Protein AF-A0A098Y1W1-F1 (afdb_monomer_lite)

pLDDT: mean 84.89, std 9.63, range [48.59, 97.56]

Organism: NCBI:txid1522368

Secondary structure (DSSP, 8-state):
--HHHHHHHHHHHHHHHHHHHHHHHHHHHHHHHHHHHHHHHHHHHHHHHHHHHSHHHHHHHHHHHHHHHHHHHHHHHHHHHHHHHHHHHHHHHHHHHHHHHHHHHHHHHHHHHHHHHHHHHHHT----S-S----EEEEEPPPEEEE-SSTTSPPEEEEPPPEEEEE-TT--HHHHHHHHHHHHHHHHHHHHHHHHHHHHHHHHHHHHHHHHHHHHHHHHHHHHHHHHHHHHHHHHHHHHHHHHHHHHHHHHHHT-HHHHHHH-S--GGGSHHHHHHSPPPSSTTTS----HHHHHHHHHHHHHHHHHHHHHHHHHHHHHHHHHHHHHHHHHHHHHHHHHHHHSSSPPPPPPTT----SS-BGGGTEEE-TT--HHHHHHHHHHHHHTT-SSPEEETTEEEPTTT--EEEETTSPPPSSBGGGTEEE-TTSSS-HHHHHHHHTTSEES---SSEEE-TTSEEEETTEEEE---SS--SSSHHHHHHHHHHHHHHHHHHHHHHHHHHH-

Radius of gyration: 102.92 Å; chains: 1; bounding box: 152×98×298 Å

Foldseek 3Di:
DCVVVVVVVVVVVVVVVVVVVVVVVVVVVVVVVVVVVVVVVVVVVVVVVCVCPDPVVVVVVVVVVVVVVVQVVQVVVLVVVVVVLVVQQVVQVVQVVVLVVVQVVQQVVLVVLCVLVVVCVVLVQDAPADNGFDKDKDKAAWDWDFDDNHPPDGTDTDTRDIHIDMDRDPDDPVVNVVRVVSSVVSVVVSVVVVVVVVVVVVVVVVVVVVVVVVVVVVVVVVVVVVVVVVVVVVVLVVQVVVLVVVLVVLVCQVPDPVNCVQLPDDPCCPALNVVSNPDQPPDVVVRDGDDPVSVVRVVVRVVVSNVVSVVVVVVVVVVLVVLLVVLVVVLVVLVVVLVVLVVDLFDDDDADPVAADDPAFQLLLFKAWDPPQDQLQQQLVQLLCRVVRSRRFHQDQQETATRPPRHHQFGLPDDFAPAFQCVTMATDPPGPDDRVSSVSRRRRAAECDPPDQWYTYSQNWIHRHPDTDGGGDPGQQRHDPVSRVVNSVVVSVVSVVVSVVSVVVSVD

Structure (mmCIF, N/CA/C/O backbone):
data_AF-A0A098Y1W1-F1
#
_entry.id   AF-A0A098Y1W1-F1
#
loop_
_atom_site.group_PDB
_atom_site.id
_atom_site.type_symbol
_atom_site.label_atom_id
_atom_site.label_alt_id
_atom_site.label_comp_id
_atom_site.label_asym_id
_atom_site.label_entity_id
_atom_site.label_seq_id
_atom_site.pdbx_PDB_ins_code
_atom_site.Cartn_x
_atom_site.Cartn_y
_atom_site.Cartn_z
_atom_site.occupancy
_atom_site.B_iso_or_equiv
_atom_site.auth_seq_id
_atom_site.auth_comp_id
_atom_site.auth_asym_id
_atom_site.auth_atom_id
_atom_site.pdbx_PDB_model_num
ATOM 1 N N . ALA A 1 1 ? -80.293 70.501 195.667 1.00 48.59 1 ALA A N 1
ATOM 2 C CA . ALA A 1 1 ? -80.110 70.574 194.201 1.00 48.59 1 ALA A CA 1
ATOM 3 C C . ALA A 1 1 ? -79.064 69.551 193.784 1.00 48.59 1 ALA A C 1
ATOM 5 O O . ALA A 1 1 ? -78.401 68.994 194.642 1.00 48.59 1 ALA A O 1
ATOM 6 N N . ALA A 1 2 ? -78.946 69.267 192.497 1.00 53.53 2 ALA A N 1
ATOM 7 C CA . ALA A 1 2 ? -77.891 68.425 191.934 1.00 53.53 2 ALA A CA 1
ATOM 8 C C . ALA A 1 2 ? -77.916 66.906 192.249 1.00 53.53 2 ALA A C 1
ATOM 10 O O . ALA A 1 2 ? -77.247 66.154 191.554 1.00 53.53 2 ALA A O 1
ATOM 11 N N . VAL A 1 3 ? -78.818 66.402 193.112 1.00 54.94 3 VAL A N 1
ATOM 12 C CA . VAL A 1 3 ? -79.247 64.971 193.123 1.00 54.94 3 VAL A CA 1
ATOM 13 C C . VAL A 1 3 ? -79.892 64.563 191.780 1.00 54.94 3 VAL A C 1
ATOM 15 O O . VAL A 1 3 ? -79.846 63.401 191.383 1.00 54.94 3 VAL A O 1
ATOM 18 N N . ARG A 1 4 ? -80.438 65.529 191.022 1.00 54.94 4 ARG A N 1
ATOM 19 C CA . ARG A 1 4 ? -80.844 65.326 189.617 1.00 54.94 4 ARG A CA 1
ATOM 20 C C . ARG A 1 4 ? -79.656 65.175 188.666 1.00 54.94 4 ARG A C 1
ATOM 22 O O . ARG A 1 4 ? -79.802 64.485 187.664 1.00 54.94 4 ARG A O 1
ATOM 29 N N . ASP A 1 5 ? -78.521 65.793 188.984 1.00 56.09 5 ASP A N 1
ATOM 30 C CA . ASP A 1 5 ? -77.334 65.810 188.125 1.00 56.09 5 ASP A CA 1
ATOM 31 C C . ASP A 1 5 ? -76.636 64.452 188.160 1.00 56.09 5 ASP A C 1
ATOM 33 O O . ASP A 1 5 ? -76.348 63.884 187.113 1.00 56.09 5 ASP A O 1
ATOM 37 N N . ARG A 1 6 ? -76.571 63.840 189.353 1.00 56.94 6 ARG A N 1
ATOM 38 C CA . ARG A 1 6 ? -76.111 62.457 189.547 1.00 56.94 6 ARG A CA 1
ATOM 39 C C . ARG A 1 6 ? -76.946 61.431 188.766 1.00 56.94 6 ARG A C 1
ATOM 41 O O . ARG A 1 6 ? -76.390 60.551 188.124 1.00 56.94 6 ARG A O 1
ATOM 48 N N . ARG A 1 7 ? -78.279 61.591 188.726 1.00 59.94 7 ARG A N 1
ATOM 49 C CA . ARG A 1 7 ? -79.169 60.718 187.929 1.00 59.94 7 ARG A CA 1
ATOM 50 C C . ARG A 1 7 ? -79.044 60.930 186.414 1.00 59.94 7 ARG A C 1
ATOM 52 O O . ARG A 1 7 ? -79.466 60.058 185.657 1.00 59.94 7 ARG A O 1
ATOM 59 N N . ARG A 1 8 ? -78.526 62.075 185.955 1.00 61.41 8 ARG A N 1
ATOM 60 C CA . ARG A 1 8 ? -78.306 62.351 184.525 1.00 61.41 8 ARG A CA 1
ATOM 61 C C . ARG A 1 8 ? -76.959 61.807 184.063 1.00 61.41 8 ARG A C 1
ATOM 63 O O . ARG A 1 8 ? -76.920 61.178 183.011 1.00 61.41 8 ARG A O 1
ATOM 70 N N . THR A 1 9 ? -75.907 61.974 184.865 1.00 60.72 9 THR A N 1
ATOM 71 C CA . THR A 1 9 ? -74.593 61.378 184.594 1.00 60.72 9 THR A CA 1
ATOM 72 C C . THR A 1 9 ? -74.636 59.861 184.676 1.00 60.72 9 THR A C 1
ATOM 74 O O . THR A 1 9 ? -74.142 59.222 183.761 1.00 60.72 9 THR A O 1
ATOM 77 N N . GLU A 1 10 ? -75.336 59.268 185.647 1.00 59.97 10 GLU A N 1
ATOM 78 C CA . GLU A 1 10 ? -75.522 57.807 185.692 1.00 59.97 10 GLU A CA 1
ATOM 79 C C . GLU A 1 10 ? -76.277 57.272 184.461 1.00 59.97 10 GLU A C 1
ATOM 81 O O . GLU A 1 10 ? -75.945 56.203 183.955 1.00 59.97 10 GLU A O 1
ATOM 86 N N . ARG A 1 11 ? -77.250 58.025 183.920 1.00 62.34 11 ARG A N 1
ATOM 87 C CA . ARG A 1 11 ? -77.950 57.653 182.675 1.00 62.34 11 ARG A CA 1
ATOM 88 C C . ARG A 1 11 ? -77.083 57.824 181.426 1.00 62.34 11 ARG A C 1
ATOM 90 O O . ARG A 1 11 ? -77.197 57.008 180.519 1.00 62.34 11 ARG A O 1
ATOM 97 N N . ALA A 1 12 ? -76.234 58.850 181.371 1.00 62.50 12 ALA A N 1
ATOM 98 C CA . ALA A 1 12 ? -75.309 59.064 180.258 1.00 62.50 12 ALA A CA 1
ATOM 99 C C . ALA A 1 12 ? -74.179 58.018 180.246 1.00 62.50 12 ALA A C 1
ATOM 101 O O . ALA A 1 12 ? -73.869 57.474 179.191 1.00 62.50 12 ALA A O 1
ATOM 102 N N . ASP A 1 13 ? -73.637 57.667 181.414 1.00 63.41 13 ASP A N 1
ATOM 103 C CA . ASP A 1 13 ? -72.628 56.612 181.566 1.00 63.41 13 ASP A CA 1
ATOM 104 C C . ASP A 1 13 ? -73.196 55.219 181.282 1.00 63.41 13 ASP A C 1
ATOM 106 O O . ASP A 1 13 ? -72.505 54.372 180.715 1.00 63.41 13 ASP A O 1
ATOM 110 N N . ALA A 1 14 ? -74.456 54.971 181.6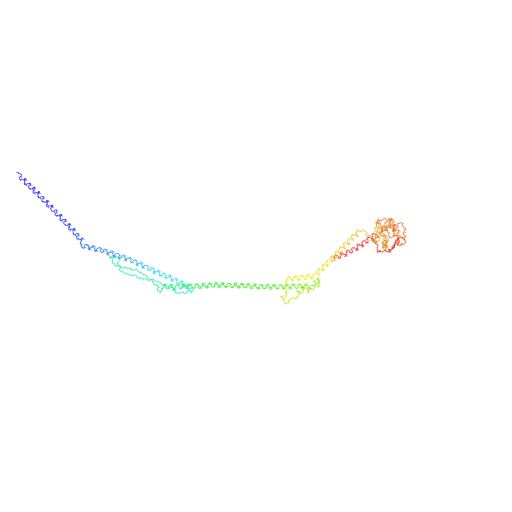56 1.00 61.59 14 ALA A N 1
ATOM 111 C CA . ALA A 1 14 ? -75.148 53.737 181.302 1.00 61.59 14 ALA A CA 1
ATOM 112 C C . ALA A 1 14 ? -75.391 53.650 179.786 1.00 61.59 14 ALA A C 1
ATOM 114 O O . ALA A 1 14 ? -75.123 52.609 179.193 1.00 61.59 14 ALA A O 1
ATOM 115 N N . ALA A 1 15 ? -75.810 54.749 179.144 1.00 66.06 15 ALA A N 1
ATOM 116 C CA . ALA A 1 15 ? -76.004 54.798 177.694 1.00 66.06 15 ALA A CA 1
ATOM 117 C C . ALA A 1 15 ? -74.682 54.644 176.916 1.00 66.06 15 ALA A C 1
ATOM 119 O O . ALA A 1 15 ? -74.642 53.929 175.920 1.00 66.06 15 ALA A O 1
ATOM 120 N N . ALA A 1 16 ? -73.585 55.249 177.387 1.00 62.50 16 ALA A N 1
ATOM 121 C CA . ALA A 1 16 ? -72.264 55.108 176.771 1.00 62.50 16 ALA A CA 1
ATOM 122 C C . ALA A 1 16 ? -71.706 53.679 176.902 1.00 62.50 16 ALA A C 1
ATOM 124 O O . ALA A 1 16 ? -71.132 53.152 175.951 1.00 62.50 16 ALA A O 1
ATOM 125 N N . ARG A 1 17 ? -71.919 53.018 178.048 1.00 63.69 17 ARG A N 1
ATOM 126 C CA . ARG A 1 17 ? -71.551 51.603 178.228 1.00 63.69 17 ARG A CA 1
ATOM 127 C C . ARG A 1 17 ? -72.395 50.674 177.365 1.00 63.69 17 ARG A C 1
ATOM 129 O O . ARG A 1 17 ? -71.858 49.709 176.835 1.00 63.69 17 ARG A O 1
ATOM 136 N N . GLN A 1 18 ? -73.679 50.981 177.195 1.00 70.38 18 GLN A N 1
ATOM 137 C CA . GLN A 1 18 ? -74.565 50.201 176.338 1.00 70.38 18 GLN A CA 1
ATOM 138 C C . GLN A 1 18 ? -74.186 50.339 174.855 1.00 70.38 18 GLN A C 1
ATOM 140 O O . GLN A 1 18 ? -74.039 49.328 174.182 1.00 70.38 18 GLN A O 1
ATOM 145 N N . ALA A 1 19 ? -73.891 51.551 174.376 1.00 63.97 19 ALA A N 1
ATOM 146 C CA . ALA A 1 19 ? -73.413 51.759 173.006 1.00 63.97 19 ALA A CA 1
ATOM 147 C C . ALA A 1 19 ? -72.043 51.097 172.742 1.00 63.97 19 ALA A C 1
ATOM 149 O O . ALA A 1 19 ? -71.812 50.560 171.661 1.00 63.97 19 ALA A O 1
ATOM 150 N N . ALA A 1 20 ? -71.134 51.094 173.726 1.00 64.81 20 ALA A N 1
ATOM 151 C CA . ALA A 1 20 ? -69.848 50.399 173.614 1.00 64.81 20 ALA A CA 1
ATOM 152 C C . ALA A 1 20 ? -70.000 48.866 173.614 1.00 64.81 20 ALA A C 1
ATOM 154 O O . ALA A 1 20 ? -69.261 48.181 172.907 1.00 64.81 20 ALA A O 1
ATOM 155 N N . ALA A 1 21 ? -70.965 48.332 174.368 1.00 65.75 21 ALA A N 1
ATOM 156 C CA . ALA A 1 21 ? -71.297 46.911 174.350 1.00 65.75 21 ALA A CA 1
ATOM 157 C C . ALA A 1 21 ? -71.913 46.498 173.003 1.00 65.75 21 ALA A C 1
ATOM 159 O O . ALA A 1 21 ? -71.443 45.537 172.401 1.00 65.75 21 ALA A O 1
ATOM 160 N N . GLU A 1 22 ? -72.871 47.273 172.483 1.00 68.62 22 GLU A N 1
ATOM 161 C CA . GLU A 1 22 ? -73.511 47.024 171.182 1.00 68.62 22 GLU A CA 1
ATOM 162 C C . GLU A 1 22 ? -72.501 47.107 170.018 1.00 68.62 22 GLU A C 1
ATOM 164 O O . GLU A 1 22 ? -72.513 46.265 169.119 1.00 68.62 22 GLU A O 1
ATOM 169 N N . ALA A 1 23 ? -71.561 48.061 170.046 1.00 64.19 23 ALA A N 1
ATOM 170 C CA . ALA A 1 23 ? -70.495 48.152 169.043 1.00 64.19 23 ALA A CA 1
ATOM 171 C C . ALA A 1 23 ? -69.476 46.997 169.141 1.00 64.19 23 ALA A C 1
ATOM 173 O O . ALA A 1 23 ? -68.991 46.512 168.116 1.00 64.19 23 ALA A O 1
ATOM 174 N N . GLY A 1 24 ? -69.160 46.540 170.358 1.00 67.94 24 GLY A N 1
ATOM 175 C CA . GLY A 1 24 ? -68.300 45.375 170.583 1.00 67.94 24 GLY A CA 1
ATOM 176 C C . GLY A 1 24 ? -68.938 44.071 170.100 1.00 67.94 24 GLY A C 1
ATOM 177 O O . GLY A 1 24 ? -68.263 43.242 169.491 1.00 67.94 24 GLY A O 1
ATOM 178 N N . GLU A 1 25 ? -70.246 43.923 170.302 1.00 66.81 25 GLU A N 1
ATOM 179 C CA . GLU A 1 25 ? -71.017 42.765 169.851 1.00 66.81 25 GLU A CA 1
ATOM 180 C C . GLU A 1 25 ? -71.123 42.735 168.316 1.00 66.81 25 GLU A C 1
ATOM 182 O O . GLU A 1 25 ? -70.819 41.712 167.704 1.00 66.81 25 GLU A O 1
ATOM 187 N N . ALA A 1 26 ? -71.395 43.883 167.677 1.00 69.31 26 ALA A N 1
ATOM 188 C CA . ALA A 1 26 ? -71.426 44.007 166.217 1.00 69.31 26 ALA A CA 1
ATOM 189 C C . ALA A 1 26 ? -70.077 43.650 165.555 1.00 69.31 26 ALA A C 1
ATOM 191 O O . ALA A 1 26 ? -70.042 42.918 164.557 1.00 69.31 26 ALA A O 1
ATOM 192 N N . ALA A 1 27 ? -68.958 44.116 166.123 1.00 68.00 27 ALA A N 1
ATOM 193 C CA . ALA A 1 27 ? -67.616 43.796 165.634 1.00 68.00 27 ALA A CA 1
ATOM 194 C C . ALA A 1 27 ? -67.275 42.303 165.792 1.00 68.00 27 ALA A C 1
ATOM 196 O O . ALA A 1 27 ? -66.676 41.711 164.891 1.00 68.00 27 ALA A O 1
ATOM 197 N N . ALA A 1 28 ? -67.702 41.676 166.892 1.00 67.25 28 ALA A N 1
ATOM 198 C CA . ALA A 1 28 ? -67.529 40.243 167.104 1.00 67.25 28 ALA A CA 1
ATOM 199 C C . ALA A 1 28 ? -68.321 39.413 166.077 1.00 67.25 28 ALA A C 1
ATOM 201 O O . ALA A 1 28 ? -67.770 38.471 165.504 1.00 67.25 28 ALA A O 1
ATOM 202 N N . THR A 1 29 ? -69.563 39.800 165.758 1.00 72.81 29 THR A N 1
ATOM 203 C CA . THR A 1 29 ? -70.345 39.144 164.692 1.00 72.81 29 THR A CA 1
ATOM 204 C C . THR A 1 29 ? -69.714 39.287 163.306 1.00 72.81 29 THR A C 1
ATOM 206 O O . THR A 1 29 ? -69.678 38.315 162.554 1.00 72.81 29 THR A O 1
ATOM 209 N N . ALA A 1 30 ? -69.167 40.457 162.954 1.00 70.19 30 ALA A N 1
ATOM 210 C CA . ALA A 1 30 ? -68.508 40.651 161.659 1.00 70.19 30 ALA A CA 1
ATOM 211 C C . ALA A 1 30 ? -67.209 39.831 161.532 1.00 70.19 30 ALA A C 1
ATOM 213 O O . ALA A 1 30 ? -66.932 39.259 160.476 1.00 70.19 30 ALA A O 1
ATOM 214 N N . ALA A 1 31 ? -66.431 39.728 162.615 1.00 71.94 31 ALA A N 1
ATOM 215 C CA . ALA A 1 31 ? -65.235 38.890 162.658 1.00 71.94 31 ALA A CA 1
ATOM 216 C C . ALA A 1 31 ? -65.576 37.395 162.523 1.00 71.94 31 ALA A C 1
ATOM 218 O O . ALA A 1 31 ? -64.895 36.678 161.788 1.00 71.94 31 ALA A O 1
ATOM 219 N N . ALA A 1 32 ? -66.657 36.940 163.168 1.00 70.44 32 ALA A N 1
ATOM 220 C CA . ALA A 1 32 ? -67.144 35.568 163.041 1.00 70.44 32 ALA A CA 1
ATOM 221 C C . ALA A 1 32 ? -67.564 35.239 161.595 1.00 70.44 32 ALA A C 1
ATOM 223 O O . ALA A 1 32 ? -67.132 34.223 161.054 1.00 70.44 32 ALA A O 1
ATOM 224 N N . ALA A 1 33 ? -68.306 36.134 160.932 1.00 72.69 33 ALA A N 1
ATOM 225 C CA . ALA A 1 33 ? -68.717 35.947 159.537 1.00 72.69 33 ALA A CA 1
ATOM 226 C C . ALA A 1 33 ? -67.527 35.901 158.553 1.00 72.69 33 ALA A C 1
ATOM 228 O O . ALA A 1 33 ? -67.546 35.147 157.580 1.00 72.69 33 ALA A O 1
ATOM 229 N N . HIS A 1 34 ? -66.463 36.679 158.796 1.00 77.06 34 HIS A N 1
ATOM 230 C CA . HIS A 1 34 ? -65.258 36.644 157.957 1.00 77.06 34 HIS A CA 1
ATOM 231 C C . HIS A 1 34 ? -64.491 35.322 158.089 1.00 77.06 34 HIS A C 1
ATOM 233 O O . HIS A 1 34 ? -64.044 34.763 157.086 1.00 77.06 34 HIS A O 1
ATOM 239 N N . LEU A 1 35 ? -64.373 34.806 159.315 1.00 77.19 35 LEU A N 1
ATOM 240 C CA . LEU A 1 35 ? -63.779 33.496 159.587 1.00 77.19 35 LEU A CA 1
ATOM 241 C C . LEU A 1 35 ? -64.561 32.367 158.904 1.00 77.19 35 LEU A C 1
ATOM 243 O O . LEU A 1 35 ? -63.954 31.476 158.313 1.00 77.19 35 LEU A O 1
ATOM 247 N N . GLU A 1 36 ? -65.892 32.435 158.913 1.00 76.75 36 GLU A N 1
ATOM 248 C CA . GLU A 1 36 ? -66.753 31.451 158.248 1.00 76.75 36 GLU A CA 1
ATOM 249 C C . GLU A 1 36 ? -66.589 31.479 156.714 1.00 76.75 36 GLU A C 1
ATOM 251 O O . GLU A 1 36 ? -66.434 30.435 156.079 1.00 76.75 36 GLU A O 1
ATOM 256 N N . ALA A 1 37 ? -66.506 32.669 156.105 1.00 75.94 37 ALA A N 1
ATOM 257 C CA . ALA A 1 37 ? -66.240 32.812 154.670 1.00 75.94 37 ALA A CA 1
ATOM 258 C C . ALA A 1 37 ? -64.841 32.309 154.261 1.00 75.94 37 ALA A C 1
ATOM 260 O O . ALA A 1 37 ? -64.690 31.687 153.205 1.00 75.94 37 ALA A O 1
ATOM 261 N N . GLN A 1 38 ? -63.818 32.544 155.094 1.00 81.12 38 GLN A N 1
ATOM 262 C CA . GLN A 1 38 ? -62.482 31.974 154.888 1.00 81.12 38 GLN A CA 1
ATOM 263 C C . GLN A 1 38 ? -62.499 30.443 154.990 1.00 81.12 38 GLN A C 1
ATOM 265 O O . GLN A 1 38 ? -61.851 29.775 154.181 1.00 81.12 38 GLN A O 1
ATOM 270 N N . GLY A 1 39 ? -63.291 29.895 155.918 1.00 79.06 39 GLY A N 1
ATOM 271 C CA . GLY A 1 39 ? -63.565 28.463 156.015 1.00 79.06 39 GLY A CA 1
ATOM 272 C C . GLY A 1 39 ? -64.116 27.895 154.704 1.00 79.06 39 GLY A C 1
ATOM 273 O O . GLY A 1 39 ? -63.484 27.021 154.110 1.00 79.06 39 GLY A O 1
ATOM 274 N N . HIS A 1 40 ? -65.209 28.458 154.180 1.00 79.19 40 HIS A N 1
ATOM 275 C CA . HIS A 1 40 ? -65.818 27.993 152.925 1.00 79.19 40 HIS A CA 1
ATOM 276 C C . HIS A 1 40 ? -64.879 28.080 151.711 1.00 79.19 40 HIS A C 1
ATOM 278 O O . HIS A 1 40 ? -64.845 27.164 150.889 1.00 79.19 40 HIS A O 1
ATOM 284 N N . LEU A 1 41 ? -64.085 29.151 151.577 1.00 81.00 41 LEU A N 1
ATOM 285 C CA . LEU A 1 41 ? -63.132 29.265 150.466 1.00 81.00 41 LEU A CA 1
ATOM 286 C C . LEU A 1 41 ? -62.075 28.154 150.520 1.00 81.00 41 LEU A C 1
ATOM 288 O O . LEU A 1 41 ? -61.744 27.565 149.488 1.00 81.00 41 LEU A O 1
ATOM 292 N N . SER A 1 42 ? -61.563 27.860 151.718 1.00 81.31 42 SER A N 1
ATOM 293 C CA . SER A 1 42 ? -60.581 26.792 151.909 1.00 81.31 42 SER A CA 1
ATOM 294 C C . SER A 1 42 ? -61.154 25.415 151.544 1.00 81.31 42 SER A C 1
ATOM 296 O O . SER A 1 42 ? -60.465 24.608 150.919 1.00 81.31 42 SER A O 1
ATOM 298 N N . GLU A 1 43 ? -62.441 25.187 151.815 1.00 81.19 43 GLU A N 1
ATOM 299 C CA . GLU A 1 43 ? -63.156 23.953 151.484 1.00 81.19 43 GLU A CA 1
ATOM 300 C C . GLU A 1 43 ? -63.392 23.791 149.968 1.00 81.19 43 GLU A C 1
ATOM 302 O O . GLU A 1 43 ? -63.151 22.719 149.402 1.00 81.19 43 GLU A O 1
ATOM 307 N N . VAL A 1 44 ? -63.766 24.865 149.261 1.00 79.81 44 VAL A N 1
ATOM 308 C CA . VAL A 1 44 ? -63.921 24.849 147.791 1.00 79.81 44 VAL A CA 1
ATOM 309 C C . VAL A 1 44 ? -62.580 24.617 147.084 1.00 79.81 44 VAL A C 1
ATOM 311 O O . VAL A 1 44 ? -62.487 23.871 146.108 1.00 79.81 44 VAL A O 1
ATOM 314 N N . GLN A 1 45 ? -61.503 25.229 147.577 1.00 82.31 45 GLN A N 1
ATOM 315 C CA . GLN A 1 45 ? -60.171 25.011 147.010 1.00 82.31 45 GLN A CA 1
ATOM 316 C C . GLN A 1 45 ? -59.668 23.585 147.259 1.00 82.31 45 GLN A C 1
ATOM 318 O O . GLN A 1 45 ? -59.052 22.990 146.370 1.00 82.31 45 GLN A O 1
ATOM 323 N N . ALA A 1 46 ? -59.955 23.020 148.434 1.00 79.50 46 ALA A N 1
ATOM 324 C CA . ALA A 1 46 ? -59.634 21.634 148.745 1.00 79.50 46 ALA A CA 1
ATOM 325 C C . ALA A 1 46 ? -60.412 20.651 147.852 1.00 79.50 46 ALA A C 1
ATOM 327 O O . ALA A 1 46 ? -59.819 19.707 147.333 1.00 79.50 46 ALA A O 1
ATOM 328 N N . THR A 1 47 ? -61.701 20.897 147.597 1.00 79.56 47 THR A N 1
ATOM 329 C CA . THR A 1 47 ? -62.522 20.045 146.715 1.00 79.56 47 THR A CA 1
ATOM 330 C C . THR A 1 47 ? -62.082 20.102 145.252 1.00 79.56 47 THR A C 1
ATOM 332 O O . THR A 1 47 ? -61.976 19.053 144.619 1.00 79.56 47 THR A O 1
ATOM 335 N N . LEU A 1 48 ? -61.735 21.276 144.706 1.00 80.56 48 LEU A N 1
ATOM 336 C CA . LEU A 1 48 ? -6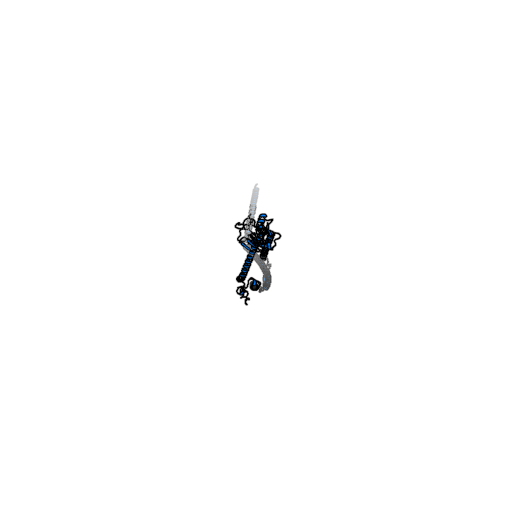1.198 21.379 143.340 1.00 80.56 48 LEU A CA 1
ATOM 337 C C . LEU A 1 48 ? -59.872 20.619 143.189 1.00 80.56 48 LEU A C 1
ATOM 339 O O . LEU A 1 48 ? -59.679 19.894 142.211 1.00 80.56 48 LEU A O 1
ATOM 343 N N . ARG A 1 49 ? -58.971 20.760 144.171 1.00 81.44 49 ARG A N 1
ATOM 344 C CA . ARG A 1 49 ? -57.699 20.027 144.187 1.00 81.44 49 ARG A CA 1
ATOM 345 C C . ARG A 1 49 ? -57.946 18.519 144.295 1.00 81.44 49 ARG A C 1
ATOM 347 O O . ARG A 1 49 ? -57.349 17.763 143.538 1.00 81.44 49 ARG A O 1
ATOM 354 N N . GLY A 1 50 ? -58.912 18.106 145.119 1.00 79.75 50 GLY A N 1
ATOM 355 C CA . GLY A 1 50 ? -59.387 16.724 145.201 1.00 79.75 50 GLY A CA 1
ATOM 356 C C . GLY A 1 50 ? -59.894 16.175 143.862 1.00 79.75 50 GLY A C 1
ATOM 357 O O . GLY A 1 50 ? -59.519 15.069 143.487 1.00 79.75 50 GLY A O 1
ATOM 358 N N . PHE A 1 51 ? -60.668 16.947 143.088 1.00 79.50 51 PHE A N 1
ATOM 359 C CA . PHE A 1 51 ? -61.105 16.535 141.745 1.00 79.50 51 PHE A CA 1
ATOM 360 C C . PHE A 1 51 ? -59.951 16.441 140.738 1.00 79.50 51 PHE A C 1
ATOM 362 O O . PHE A 1 51 ? -59.940 15.526 139.918 1.00 79.50 51 PHE A O 1
ATOM 369 N N . GLN A 1 52 ? -58.971 17.345 140.793 1.00 78.25 52 GLN A N 1
ATOM 370 C CA . GLN A 1 52 ? -57.804 17.315 139.900 1.00 78.25 52 GLN A CA 1
ATOM 371 C C . GLN A 1 52 ? -56.837 16.165 140.227 1.00 78.25 52 GLN A C 1
ATOM 373 O O . GLN A 1 52 ? -56.274 15.557 139.317 1.00 78.25 52 GLN A O 1
ATOM 378 N N . GLU A 1 53 ? -56.662 15.847 141.511 1.00 77.06 53 GLU A N 1
ATOM 379 C CA . GLU A 1 53 ? -55.833 14.731 141.989 1.00 77.06 53 GLU A CA 1
ATOM 380 C C . GLU A 1 53 ? -56.565 13.375 141.924 1.00 77.06 53 GLU A C 1
ATOM 382 O O . GLU A 1 53 ? -55.918 12.315 141.975 1.00 77.06 53 GLU A O 1
ATOM 387 N N . SER A 1 54 ? -57.895 13.406 141.746 1.00 80.19 54 SER A N 1
ATOM 388 C CA . SER A 1 54 ? -58.748 12.222 141.623 1.00 80.19 54 SER A CA 1
ATOM 389 C C . SER A 1 54 ? -58.239 11.259 140.550 1.00 80.19 54 SER A C 1
ATOM 391 O O . SER A 1 54 ? -57.648 11.645 139.531 1.00 80.19 54 SER A O 1
ATOM 393 N N . ALA A 1 55 ? -58.447 9.969 140.795 1.00 79.62 55 ALA A N 1
ATOM 394 C CA . ALA A 1 55 ? -58.077 8.933 139.843 1.00 79.62 55 ALA A CA 1
ATOM 395 C C . ALA A 1 55 ? -58.935 9.031 138.570 1.00 79.62 55 ALA A C 1
ATOM 397 O O . ALA A 1 55 ? -58.430 8.804 137.474 1.00 79.62 55 ALA A O 1
ATOM 398 N N . GLU A 1 56 ? -60.194 9.450 138.705 1.00 83.31 56 GLU A N 1
ATOM 399 C CA . GLU A 1 56 ? -61.176 9.586 137.632 1.00 83.31 56 GLU A CA 1
ATOM 400 C C . GLU A 1 56 ? -60.786 10.679 136.627 1.00 83.31 56 GLU A C 1
ATOM 402 O O . GLU A 1 56 ? -60.886 10.474 135.416 1.00 83.31 56 GLU A O 1
ATOM 407 N N . HIS A 1 57 ? -60.287 11.831 137.097 1.00 83.88 57 HIS A N 1
ATOM 408 C CA . HIS A 1 57 ? -59.809 12.894 136.207 1.00 83.88 57 HIS A CA 1
ATOM 409 C C . HIS A 1 57 ? -58.551 12.472 135.434 1.00 83.88 57 HIS A C 1
ATOM 411 O O . HIS A 1 57 ? -58.443 12.725 134.230 1.00 83.88 57 HIS A O 1
ATOM 417 N N . ARG A 1 58 ? -57.614 11.782 136.102 1.00 83.00 58 ARG A N 1
ATOM 418 C CA . ARG A 1 58 ? -56.408 11.240 135.457 1.00 83.00 58 ARG A CA 1
ATOM 419 C C . ARG A 1 58 ? -56.738 10.153 134.428 1.00 83.00 58 ARG A C 1
ATOM 421 O O . ARG A 1 58 ? -56.191 10.215 133.329 1.00 83.00 58 ARG A O 1
ATOM 428 N N . ASP A 1 59 ? -57.661 9.239 134.733 1.00 86.69 59 ASP A N 1
ATOM 429 C CA . ASP A 1 59 ? -58.148 8.205 133.801 1.00 86.69 59 ASP A CA 1
ATOM 430 C C . ASP A 1 59 ? -58.821 8.830 132.567 1.00 86.69 59 ASP A C 1
ATOM 432 O O . ASP A 1 59 ? -58.510 8.465 131.434 1.00 86.69 59 ASP A O 1
ATOM 436 N N . LEU A 1 60 ? -59.670 9.851 132.738 1.00 88.19 60 LEU A N 1
ATOM 437 C CA . LEU A 1 60 ? -60.277 10.565 131.606 1.00 88.19 60 LEU A CA 1
ATOM 438 C C . LEU A 1 60 ? -59.233 11.243 130.705 1.00 88.19 60 LEU A C 1
ATOM 440 O O . LEU A 1 60 ? -59.342 11.175 129.477 1.00 88.19 60 LEU A O 1
ATOM 444 N N . LEU A 1 61 ? -58.201 11.866 131.285 1.00 87.25 61 LEU A N 1
ATOM 445 C CA . LEU A 1 61 ? -57.101 12.450 130.514 1.00 87.25 61 LEU A CA 1
ATOM 446 C C . LEU A 1 61 ? -56.289 11.378 129.775 1.00 87.25 61 LEU A C 1
ATOM 448 O O . LEU A 1 61 ? -55.976 11.568 128.597 1.00 87.25 61 LEU A O 1
ATOM 452 N N . GLU A 1 62 ? -55.975 10.252 130.414 1.00 86.69 62 GLU A N 1
ATOM 453 C CA . GLU A 1 62 ? -55.258 9.134 129.790 1.00 86.69 62 GLU A CA 1
ATOM 454 C C . GLU A 1 62 ? -56.061 8.507 128.642 1.00 86.69 62 GLU A C 1
ATOM 456 O O . GLU A 1 62 ? -55.529 8.315 127.541 1.00 86.69 62 GLU A O 1
ATOM 461 N N . ARG A 1 63 ? -57.368 8.298 128.837 1.00 89.19 63 ARG A N 1
ATOM 462 C CA . ARG A 1 63 ? -58.284 7.861 127.777 1.00 89.19 63 ARG A CA 1
ATOM 463 C C . ARG A 1 63 ? -58.336 8.869 126.634 1.00 89.19 63 ARG A C 1
ATOM 465 O O . ARG A 1 63 ? -58.236 8.460 125.482 1.00 89.19 63 ARG A O 1
ATOM 472 N N . SER A 1 64 ? -58.414 10.174 126.916 1.00 90.56 64 SER A N 1
ATOM 473 C CA . SER A 1 64 ? -58.414 11.208 125.866 1.00 90.56 64 SER A CA 1
ATOM 474 C C . SER A 1 64 ? -57.123 11.194 125.034 1.00 90.56 64 SER A C 1
ATOM 476 O O . SER A 1 64 ? -57.177 11.270 123.805 1.00 90.56 64 SER A O 1
ATOM 478 N N . ARG A 1 65 ? -55.962 11.001 125.678 1.00 90.94 65 ARG A N 1
ATOM 479 C CA . ARG A 1 65 ? -54.660 10.872 125.002 1.00 90.94 65 ARG A CA 1
ATOM 480 C C . ARG A 1 65 ? -54.589 9.606 124.156 1.00 90.94 65 ARG A C 1
ATOM 482 O O . ARG A 1 65 ? -54.115 9.657 123.024 1.00 90.94 65 ARG A O 1
ATOM 489 N N . THR A 1 66 ? -55.091 8.492 124.679 1.00 90.94 66 THR A N 1
ATOM 490 C CA . THR A 1 66 ? -55.134 7.203 123.976 1.00 90.94 66 THR A CA 1
ATOM 491 C C . THR A 1 66 ? -56.041 7.271 122.748 1.00 90.94 66 THR A C 1
ATOM 493 O O . THR A 1 66 ? -55.642 6.854 121.662 1.00 90.94 66 THR A O 1
ATOM 496 N N . VAL A 1 67 ? -57.220 7.887 122.875 1.00 91.19 67 VAL A N 1
ATOM 497 C CA . VAL A 1 67 ? -58.133 8.142 121.752 1.00 91.19 67 VAL A CA 1
ATOM 498 C C . VAL A 1 67 ? -57.473 9.038 120.699 1.00 91.19 67 VAL A C 1
ATOM 500 O O . VAL A 1 67 ? -57.525 8.709 119.517 1.00 91.19 67 VAL A O 1
ATOM 503 N N . ALA A 1 68 ? -56.781 10.112 121.095 1.00 89.81 68 ALA A N 1
ATOM 504 C CA . ALA A 1 68 ? -56.055 10.978 120.160 1.00 89.81 68 ALA A CA 1
ATOM 505 C C . ALA A 1 68 ? -54.896 10.250 119.437 1.00 89.81 68 ALA A C 1
ATOM 507 O O . ALA A 1 68 ? -54.671 10.454 118.239 1.00 89.81 68 ALA A O 1
ATOM 508 N N . ALA A 1 69 ? -54.180 9.360 120.132 1.00 91.31 69 ALA A N 1
ATOM 509 C CA . ALA A 1 69 ? -53.109 8.547 119.554 1.00 91.31 69 ALA A CA 1
ATOM 510 C C . ALA A 1 69 ? -53.644 7.492 118.568 1.00 91.31 69 ALA A C 1
ATOM 512 O O . ALA A 1 69 ? -53.113 7.350 117.458 1.00 91.31 69 ALA A O 1
ATOM 513 N N . HIS A 1 70 ? -54.730 6.796 118.926 1.00 92.00 70 HIS A N 1
ATOM 514 C CA . HIS A 1 70 ? -55.427 5.885 118.017 1.00 92.00 70 HIS A CA 1
ATOM 515 C C . HIS A 1 70 ? -55.994 6.627 116.812 1.00 92.00 70 HIS A C 1
ATOM 517 O O . HIS A 1 70 ? -55.860 6.137 115.692 1.00 92.00 70 HIS A O 1
ATOM 523 N N . ARG A 1 71 ? -56.525 7.839 117.013 1.00 90.44 71 ARG A N 1
ATOM 524 C CA . ARG A 1 71 ? -57.007 8.677 115.920 1.00 90.44 71 ARG A CA 1
ATOM 525 C C . ARG A 1 71 ? -55.898 9.011 114.929 1.00 90.44 71 ARG A C 1
ATOM 527 O O . ARG A 1 71 ? -56.030 8.727 113.745 1.00 90.44 71 ARG A O 1
ATOM 534 N N . THR A 1 72 ? -54.770 9.508 115.430 1.00 91.06 72 THR A N 1
ATOM 535 C CA . THR A 1 72 ? -53.598 9.830 114.602 1.00 91.06 72 THR A CA 1
ATOM 536 C C . THR A 1 72 ? -53.094 8.604 113.830 1.00 91.06 72 THR A C 1
ATOM 538 O O . THR A 1 72 ? -52.688 8.703 112.673 1.00 91.06 72 THR A O 1
ATOM 541 N N . THR A 1 73 ? -53.120 7.424 114.456 1.00 92.25 73 THR A N 1
ATOM 542 C CA . THR A 1 73 ? -52.731 6.163 113.803 1.00 92.25 73 THR A CA 1
ATOM 543 C C . THR A 1 73 ? -53.711 5.766 112.699 1.00 92.25 73 THR A C 1
ATOM 545 O O . THR A 1 73 ? -53.274 5.340 111.629 1.00 92.25 73 THR A O 1
ATOM 548 N N . ALA A 1 74 ? -55.013 5.927 112.941 1.00 90.06 74 ALA A N 1
ATOM 549 C CA . ALA A 1 74 ? -56.062 5.627 111.975 1.00 90.06 74 ALA A CA 1
ATOM 550 C C . ALA A 1 74 ? -56.011 6.572 110.764 1.00 90.06 74 ALA A C 1
ATOM 552 O O . ALA A 1 74 ? -56.069 6.094 109.633 1.00 90.06 74 ALA A O 1
ATOM 553 N N . ASP A 1 75 ? -55.794 7.874 110.979 1.00 91.00 75 ASP A N 1
ATOM 554 C CA . ASP A 1 75 ? -55.628 8.854 109.896 1.00 91.00 75 ASP A CA 1
ATOM 555 C C . ASP A 1 75 ? -54.399 8.514 109.027 1.00 91.00 75 ASP A C 1
ATOM 557 O O . ASP A 1 75 ? -54.509 8.375 107.811 1.00 91.00 75 ASP A O 1
ATOM 561 N N . ARG A 1 76 ? -53.242 8.204 109.636 1.00 92.19 76 ARG A N 1
ATOM 562 C CA . ARG A 1 76 ? -52.044 7.755 108.889 1.00 92.19 76 ARG A CA 1
ATOM 563 C C . ARG A 1 76 ? -52.241 6.434 108.141 1.00 92.19 76 ARG A C 1
ATOM 565 O O . ARG A 1 76 ? -51.543 6.162 107.162 1.00 92.19 76 ARG A O 1
ATOM 572 N N . ALA A 1 77 ? -53.089 5.539 108.643 1.00 90.19 77 ALA A N 1
ATOM 573 C CA . ALA A 1 77 ? -53.438 4.310 107.935 1.00 90.19 77 ALA A CA 1
ATOM 574 C C . ALA A 1 77 ? -54.344 4.612 106.730 1.00 90.19 77 ALA A C 1
ATOM 576 O O . ALA A 1 77 ? -54.113 4.056 105.655 1.00 90.19 77 ALA A O 1
ATOM 577 N N . ALA A 1 78 ? -55.300 5.535 106.882 1.00 89.62 78 ALA A N 1
ATOM 578 C CA . ALA A 1 78 ? -56.165 6.005 105.805 1.00 89.62 78 ALA A CA 1
ATOM 579 C C . ALA A 1 78 ? -55.366 6.691 104.680 1.00 89.62 78 ALA A C 1
ATOM 581 O O . ALA A 1 78 ? -55.551 6.338 103.514 1.00 89.62 78 ALA A O 1
ATOM 582 N N . ASP A 1 79 ? -54.411 7.564 105.017 1.00 91.62 79 ASP A N 1
ATOM 583 C CA . ASP A 1 79 ? -53.537 8.244 104.047 1.00 91.62 79 ASP A CA 1
ATOM 584 C C . ASP A 1 79 ? -52.660 7.259 103.257 1.00 91.62 79 ASP A C 1
ATOM 586 O O . ASP A 1 79 ? -52.523 7.354 102.031 1.00 91.62 79 ASP A O 1
ATOM 590 N N . ARG A 1 80 ? -52.083 6.259 103.942 1.00 92.25 80 ARG A N 1
ATOM 591 C CA . ARG A 1 80 ? -51.304 5.192 103.288 1.00 92.25 80 ARG A CA 1
ATOM 592 C C . ARG A 1 80 ? -52.169 4.356 102.354 1.00 92.25 80 ARG A C 1
ATOM 594 O O . ARG A 1 80 ? -51.740 4.053 101.245 1.00 92.25 80 ARG A O 1
ATOM 601 N N . ALA A 1 81 ? -53.385 4.016 102.776 1.00 90.44 81 ALA A N 1
ATOM 602 C CA . ALA A 1 81 ? -54.328 3.294 101.935 1.00 90.44 81 ALA A CA 1
ATOM 603 C C . ALA A 1 81 ? -54.756 4.134 100.717 1.00 90.44 81 ALA A C 1
ATOM 605 O O . ALA A 1 81 ? -54.862 3.594 99.621 1.00 90.44 81 ALA A O 1
ATOM 606 N N . ALA A 1 82 ? -54.943 5.451 100.869 1.00 90.38 82 ALA A N 1
ATOM 607 C CA . ALA A 1 82 ? -55.231 6.354 99.752 1.00 90.38 82 ALA A CA 1
ATOM 608 C C . ALA A 1 82 ? -54.074 6.408 98.745 1.00 90.38 82 ALA A C 1
ATOM 610 O O . ALA A 1 82 ? -54.291 6.260 97.544 1.00 90.38 82 ALA A O 1
ATOM 611 N N . SER A 1 83 ? -52.840 6.520 99.238 1.00 92.88 83 SER A N 1
ATOM 612 C CA . SER A 1 83 ? -51.636 6.510 98.400 1.00 92.88 83 SER A CA 1
ATOM 613 C C . SER A 1 83 ? -51.464 5.183 97.648 1.00 92.88 83 SER A C 1
ATOM 615 O O . SER A 1 83 ? -51.161 5.183 96.458 1.00 92.88 83 SER A O 1
ATOM 617 N N . ALA A 1 84 ? -51.703 4.047 98.315 1.00 91.81 84 ALA A N 1
ATOM 618 C CA . ALA A 1 84 ? -51.641 2.724 97.692 1.00 91.81 84 ALA A CA 1
ATOM 619 C C . ALA A 1 84 ? -52.696 2.549 96.586 1.00 91.81 84 ALA A C 1
ATOM 621 O O . ALA A 1 84 ? -52.382 2.002 95.533 1.00 91.81 84 ALA A O 1
ATOM 622 N N . ARG A 1 85 ? -53.915 3.070 96.784 1.00 90.69 85 ARG A N 1
ATOM 623 C CA . ARG A 1 85 ? -54.974 3.054 95.761 1.00 90.69 85 ARG A CA 1
ATOM 624 C C . ARG A 1 85 ? -54.619 3.893 94.538 1.00 90.69 85 ARG A C 1
ATOM 626 O O . ARG A 1 85 ? -54.797 3.430 93.418 1.00 90.69 85 ARG A O 1
ATOM 633 N N . HIS A 1 86 ? -54.063 5.090 94.734 1.00 92.12 86 HIS A N 1
ATOM 634 C CA . HIS A 1 86 ? -53.567 5.895 93.614 1.00 92.12 86 HIS A CA 1
ATOM 635 C C . HIS A 1 86 ? -52.426 5.199 92.860 1.00 92.12 86 HIS A C 1
ATOM 637 O O . HIS A 1 86 ? -52.368 5.270 91.634 1.00 92.12 86 HIS A O 1
ATOM 643 N N . ALA A 1 87 ? -51.534 4.497 93.567 1.00 93.06 87 ALA A N 1
ATOM 644 C CA . ALA A 1 87 ? -50.481 3.706 92.935 1.00 93.06 87 ALA A CA 1
ATOM 645 C C . ALA A 1 87 ? -51.044 2.514 92.135 1.00 93.06 87 ALA A C 1
ATOM 647 O O . ALA A 1 87 ? -50.560 2.245 91.038 1.00 93.06 87 ALA A O 1
ATOM 648 N N . GLU A 1 88 ? -52.077 1.834 92.644 1.00 91.75 88 GLU A N 1
ATOM 649 C CA . GLU A 1 88 ? -52.795 0.770 91.927 1.00 91.75 88 GLU A CA 1
ATOM 650 C C . GLU A 1 88 ? -53.458 1.303 90.648 1.00 91.75 88 GLU A C 1
ATOM 652 O O . GLU A 1 88 ? -53.292 0.717 89.580 1.00 91.75 88 GLU A O 1
ATOM 657 N N . GLU A 1 89 ? -54.145 2.446 90.725 1.00 91.44 89 GLU A N 1
ATOM 658 C CA . GLU A 1 89 ? -54.776 3.107 89.575 1.00 91.44 89 GLU A CA 1
ATOM 659 C C . GLU A 1 89 ? -53.753 3.516 88.506 1.00 91.44 89 GLU A C 1
ATOM 661 O O . GLU A 1 89 ? -53.940 3.241 87.317 1.00 91.44 89 GLU A O 1
ATOM 666 N N . ALA A 1 90 ? -52.624 4.096 88.921 1.00 93.38 90 ALA A N 1
ATOM 667 C CA . ALA A 1 90 ? -51.531 4.430 88.015 1.00 93.38 90 ALA A CA 1
ATOM 668 C C . ALA A 1 90 ? -50.919 3.176 87.362 1.00 93.38 90 ALA A C 1
ATOM 670 O O . ALA A 1 90 ? -50.676 3.168 86.154 1.00 93.38 90 ALA A O 1
ATOM 671 N N . ALA A 1 91 ? -50.699 2.104 88.130 1.00 92.94 91 ALA A N 1
ATOM 672 C CA . ALA A 1 91 ? -50.166 0.846 87.612 1.00 92.94 91 ALA A CA 1
ATOM 673 C C . ALA A 1 91 ? -51.128 0.186 86.609 1.00 92.94 91 ALA A C 1
ATOM 675 O O . ALA A 1 91 ? -50.691 -0.242 85.540 1.00 92.94 91 ALA A O 1
ATOM 676 N N . ALA A 1 92 ? -52.430 0.164 86.905 1.00 92.25 92 ALA A N 1
ATOM 677 C CA . ALA A 1 92 ? -53.453 -0.355 86.001 1.00 92.25 92 ALA A CA 1
ATOM 678 C C . ALA A 1 92 ? -53.493 0.429 84.679 1.00 92.25 92 ALA A C 1
ATOM 680 O O . ALA A 1 92 ? -53.476 -0.175 83.606 1.00 92.25 92 ALA A O 1
ATOM 681 N N . SER A 1 93 ? -53.435 1.765 84.740 1.00 92.56 93 SER A N 1
ATOM 682 C CA . SER A 1 93 ? -53.360 2.628 83.551 1.00 92.56 93 SER A CA 1
ATOM 683 C C . SER A 1 93 ? -52.116 2.344 82.695 1.00 92.56 93 SER A C 1
ATOM 685 O O . SER A 1 93 ? -52.202 2.239 81.469 1.00 92.56 93 SER A O 1
ATOM 687 N N . VAL A 1 94 ? -50.954 2.132 83.328 1.00 94.81 94 VAL A N 1
ATOM 688 C CA . VAL A 1 94 ? -49.722 1.740 82.620 1.00 94.81 94 VAL A CA 1
ATOM 689 C C . VAL A 1 94 ? -49.878 0.384 81.933 1.00 94.81 94 VAL A C 1
ATOM 691 O O . VAL A 1 94 ? -49.490 0.259 80.773 1.00 94.81 94 VAL A O 1
ATOM 694 N N . VAL A 1 95 ? -50.456 -0.612 82.606 1.00 94.00 95 VAL A N 1
ATOM 695 C CA . VAL A 1 95 ? -50.679 -1.947 82.029 1.00 94.00 95 VAL A CA 1
ATOM 696 C C . VAL A 1 95 ? -51.625 -1.883 80.826 1.00 94.00 95 VAL A C 1
ATOM 698 O O . VAL A 1 95 ? -51.306 -2.450 79.783 1.00 94.00 95 VAL A O 1
ATOM 701 N N . VAL A 1 96 ? -52.734 -1.141 80.920 1.00 92.75 96 VAL A N 1
ATOM 702 C CA . VAL A 1 96 ? -53.675 -0.932 79.801 1.00 92.75 96 VAL A CA 1
ATOM 703 C C . VAL A 1 96 ? -52.989 -0.270 78.603 1.00 92.75 96 VAL A C 1
ATOM 705 O O . VAL A 1 96 ? -53.166 -0.705 77.460 1.00 92.75 96 VAL A O 1
ATOM 708 N N . ARG A 1 97 ? -52.156 0.749 78.846 1.00 94.06 97 ARG A N 1
ATOM 709 C CA . ARG A 1 97 ? -51.383 1.408 77.784 1.00 94.06 97 ARG A CA 1
ATOM 710 C C . ARG A 1 97 ? -50.409 0.439 77.110 1.00 94.06 97 ARG A C 1
ATOM 712 O O . ARG A 1 97 ? -50.406 0.343 75.887 1.00 94.06 97 ARG A O 1
ATOM 719 N N . VAL A 1 98 ? -49.617 -0.302 77.890 1.00 95.00 98 VAL A N 1
ATOM 720 C CA . VAL A 1 98 ? -48.638 -1.270 77.361 1.00 95.00 98 VAL A CA 1
ATOM 721 C C . VAL A 1 98 ? -49.329 -2.399 76.588 1.00 95.00 98 VAL A C 1
ATOM 723 O O . VAL A 1 98 ? -48.827 -2.819 75.547 1.00 95.00 98 VAL A O 1
ATOM 726 N N . ALA A 1 99 ? -50.496 -2.861 77.044 1.00 92.56 99 ALA A N 1
ATOM 727 C CA . ALA A 1 99 ? -51.279 -3.868 76.334 1.00 92.56 99 ALA A CA 1
ATOM 728 C C . ALA A 1 99 ? -51.766 -3.359 74.965 1.00 92.56 99 ALA A C 1
ATOM 730 O O . ALA A 1 99 ? -51.632 -4.061 73.962 1.00 92.56 99 ALA A O 1
ATOM 731 N N . THR A 1 100 ? -52.256 -2.117 74.906 1.00 92.06 100 THR A N 1
ATOM 732 C CA . THR A 1 100 ? -52.651 -1.465 73.646 1.00 92.06 100 THR A CA 1
ATOM 733 C C . THR A 1 100 ? -51.457 -1.311 72.695 1.00 92.06 100 THR A C 1
ATOM 735 O O . THR A 1 100 ? -51.534 -1.706 71.532 1.00 92.06 100 THR A O 1
ATOM 738 N N . GLU A 1 101 ? -50.315 -0.824 73.195 1.00 94.25 101 GLU A N 1
ATOM 739 C CA . GLU A 1 101 ? -49.078 -0.676 72.410 1.00 94.25 101 GLU A CA 1
ATOM 740 C C . GLU A 1 101 ? -48.585 -2.017 71.835 1.00 94.25 101 GLU A C 1
ATOM 742 O O . GLU A 1 101 ? -48.091 -2.065 70.704 1.00 94.25 101 GLU A O 1
ATOM 747 N N . ALA A 1 102 ? -48.739 -3.115 72.584 1.00 90.81 102 ALA A N 1
ATOM 748 C CA . ALA A 1 102 ? -48.383 -4.456 72.128 1.00 90.81 102 ALA A CA 1
ATOM 749 C C . ALA A 1 102 ? -49.264 -4.928 70.957 1.00 90.81 102 ALA A C 1
ATOM 751 O O . ALA A 1 102 ? -48.737 -5.477 69.987 1.00 90.81 102 ALA A O 1
ATOM 752 N N . VAL A 1 103 ? -50.576 -4.669 70.999 1.00 92.06 103 VAL A N 1
ATOM 753 C CA . VAL A 1 103 ? -51.494 -4.995 69.891 1.00 92.06 103 VAL A CA 1
ATOM 754 C C . VAL A 1 103 ? -51.176 -4.179 68.641 1.00 92.06 103 VAL A C 1
ATOM 756 O O . VAL A 1 103 ? -51.105 -4.727 67.539 1.00 92.06 103 VAL A O 1
ATOM 759 N N . GLU A 1 104 ? -50.893 -2.887 68.787 1.00 93.00 104 GLU A N 1
ATOM 760 C CA . GLU A 1 104 ? -50.470 -2.068 67.649 1.00 93.00 104 GLU A CA 1
ATOM 761 C C . GLU A 1 104 ? -49.129 -2.535 67.060 1.00 93.00 104 GLU A C 1
ATOM 763 O O . GLU A 1 104 ? -48.933 -2.531 65.841 1.00 93.00 104 GLU A O 1
ATOM 768 N N . ALA A 1 105 ? -48.183 -2.945 67.911 1.00 91.75 105 ALA A N 1
ATOM 769 C CA . ALA A 1 105 ? -46.911 -3.505 67.467 1.00 91.75 105 ALA A CA 1
ATOM 770 C C . ALA A 1 105 ? -47.105 -4.825 66.709 1.00 91.75 105 ALA A C 1
ATOM 772 O O . ALA A 1 105 ? -46.431 -5.043 65.697 1.00 91.75 105 ALA A O 1
ATOM 773 N N . ALA A 1 106 ? -48.043 -5.667 67.147 1.00 90.50 106 ALA A N 1
ATOM 774 C CA . ALA A 1 106 ? -48.415 -6.887 66.444 1.00 90.50 106 ALA A CA 1
ATOM 775 C C . ALA A 1 106 ? -48.986 -6.590 65.053 1.00 90.50 106 ALA A C 1
ATOM 777 O O . ALA A 1 106 ? -48.477 -7.124 64.070 1.00 90.50 106 ALA A O 1
ATOM 778 N N . ALA A 1 107 ? -49.929 -5.649 64.943 1.00 90.50 107 ALA A N 1
ATOM 779 C CA . ALA A 1 107 ? -50.513 -5.246 63.662 1.00 90.50 107 ALA A CA 1
ATOM 780 C C . ALA A 1 107 ? -49.459 -4.710 62.672 1.00 90.50 107 ALA A C 1
ATOM 782 O O . ALA A 1 107 ? -49.416 -5.119 61.510 1.00 90.50 107 ALA A O 1
ATOM 783 N N . ARG A 1 108 ? -48.541 -3.847 63.138 1.00 92.81 108 ARG A N 1
ATOM 784 C CA . ARG A 1 108 ? -47.412 -3.365 62.315 1.00 92.81 108 ARG A CA 1
ATOM 785 C C . ARG A 1 108 ? -46.483 -4.498 61.882 1.00 92.81 108 ARG A C 1
ATOM 787 O O . ARG A 1 108 ? -45.918 -4.445 60.790 1.00 92.81 108 ARG A O 1
ATOM 794 N N . THR A 1 109 ? -46.292 -5.496 62.741 1.00 91.44 109 THR A N 1
ATOM 795 C CA . THR A 1 109 ? -45.461 -6.664 62.435 1.00 91.44 109 THR A CA 1
ATOM 796 C C . THR A 1 109 ? -46.131 -7.545 61.383 1.00 91.44 109 THR A C 1
ATOM 798 O O . THR A 1 109 ? -45.461 -7.903 60.421 1.00 91.44 109 THR A O 1
ATOM 801 N N . SER A 1 110 ? -47.439 -7.807 61.483 1.00 90.62 110 SER A N 1
ATOM 802 C CA . SER A 1 110 ? -48.212 -8.544 60.469 1.00 90.62 110 SER A CA 1
ATOM 803 C C . SER A 1 110 ? -48.102 -7.921 59.080 1.00 90.62 110 SER A C 1
ATOM 805 O O . SER A 1 110 ? -47.788 -8.624 58.126 1.00 90.62 110 SER A O 1
ATOM 807 N N . ALA A 1 111 ? -48.270 -6.598 58.965 1.00 90.25 111 ALA A N 1
ATOM 808 C CA . ALA A 1 111 ? -48.134 -5.910 57.678 1.00 90.25 111 ALA A CA 1
ATOM 809 C C . ALA A 1 111 ? -46.748 -6.147 57.047 1.00 90.25 111 ALA A C 1
ATOM 811 O O . ALA A 1 111 ? -46.637 -6.512 55.881 1.00 90.25 111 ALA A O 1
ATOM 812 N N . ARG A 1 112 ? -45.683 -6.040 57.853 1.00 91.44 112 ARG A N 1
ATOM 813 C CA . ARG A 1 112 ? -44.309 -6.303 57.397 1.00 91.44 112 ARG A CA 1
ATOM 814 C C . ARG A 1 112 ? -44.062 -7.769 57.041 1.00 91.44 112 ARG A C 1
ATOM 816 O O . ARG A 1 112 ? -43.240 -8.037 56.171 1.00 91.44 112 ARG A O 1
ATOM 823 N N . LEU A 1 113 ? -44.713 -8.709 57.727 1.00 89.94 113 LEU A N 1
ATOM 824 C CA . LEU A 1 113 ? -44.635 -10.134 57.396 1.00 89.94 113 LEU A CA 1
ATOM 825 C C . LEU A 1 113 ? -45.291 -10.422 56.040 1.00 89.94 113 LEU A C 1
ATOM 827 O O . LEU A 1 113 ? -44.731 -11.200 55.271 1.00 89.94 113 LEU A O 1
ATOM 831 N N . GLY A 1 114 ? -46.398 -9.744 55.720 1.00 87.19 114 GLY A N 1
ATOM 832 C CA . GLY A 1 114 ? -47.026 -9.780 54.397 1.00 87.19 114 GLY A CA 1
ATOM 833 C C . GLY A 1 114 ? -46.080 -9.314 53.286 1.00 87.19 114 GLY A C 1
ATOM 834 O O . GLY A 1 114 ? -45.794 -10.083 52.368 1.00 87.19 114 GLY A O 1
ATOM 835 N N . ASP A 1 115 ? -45.512 -8.110 53.423 1.00 89.75 115 ASP A N 1
ATOM 836 C CA . ASP A 1 115 ? -44.555 -7.556 52.448 1.00 89.75 115 ASP A CA 1
ATOM 837 C C . ASP A 1 115 ? -43.326 -8.467 52.268 1.00 89.75 115 ASP A C 1
ATOM 839 O O . ASP A 1 115 ? -42.848 -8.705 51.155 1.00 89.75 115 ASP A O 1
ATOM 843 N N . LEU A 1 116 ? -42.802 -9.003 53.377 1.00 90.38 116 LEU A N 1
ATOM 844 C CA . LEU A 1 116 ? -41.668 -9.924 53.365 1.00 90.38 116 LEU A CA 1
ATOM 845 C C . LEU A 1 116 ? -42.007 -11.219 52.622 1.00 90.38 116 LEU A C 1
ATOM 847 O O . LEU A 1 116 ? -41.169 -11.717 51.872 1.00 90.38 116 LEU A O 1
ATOM 851 N N . ALA A 1 117 ? -43.198 -11.781 52.839 1.00 87.88 117 ALA A N 1
ATOM 852 C CA . ALA A 1 117 ? -43.622 -13.013 52.188 1.00 87.88 117 ALA A CA 1
ATOM 853 C C . ALA A 1 117 ? -43.721 -12.835 50.666 1.00 87.88 117 ALA A C 1
ATOM 855 O O . ALA A 1 117 ? -43.231 -13.690 49.927 1.00 87.88 117 ALA A O 1
ATOM 856 N N . GLU A 1 118 ? -44.265 -11.709 50.195 1.00 89.25 118 GLU A N 1
ATOM 857 C CA . GLU A 1 118 ? -44.341 -11.388 48.765 1.00 89.25 118 GLU A CA 1
ATOM 858 C C . GLU A 1 118 ? -42.944 -11.251 48.140 1.00 89.25 118 GLU A C 1
ATOM 860 O O . GLU A 1 118 ? -42.633 -11.884 47.126 1.00 89.25 118 GLU A O 1
ATOM 865 N N . GLN A 1 119 ? -42.055 -10.491 48.785 1.00 90.88 119 GLN A N 1
ATOM 866 C CA . GLN A 1 119 ? -40.681 -10.306 48.308 1.00 90.88 119 GLN A CA 1
ATOM 867 C C . GLN A 1 119 ? -39.877 -11.610 48.325 1.00 90.88 119 GLN A C 1
ATOM 869 O O . GLN A 1 119 ? -39.114 -11.889 47.396 1.00 90.88 119 GLN A O 1
ATOM 874 N N . ALA A 1 120 ? -40.041 -12.426 49.367 1.00 89.69 120 ALA A N 1
ATOM 875 C CA . ALA A 1 120 ? -39.375 -13.714 49.480 1.00 89.69 120 ALA A CA 1
ATOM 876 C C . ALA A 1 120 ? -39.874 -14.694 48.410 1.00 89.69 120 ALA A C 1
ATOM 878 O O . ALA A 1 120 ? -39.050 -15.345 47.768 1.00 89.69 120 ALA A O 1
ATOM 879 N N . ALA A 1 121 ? -41.182 -14.731 48.135 1.00 88.69 121 ALA A N 1
ATOM 880 C CA . ALA A 1 121 ? -41.751 -15.525 47.049 1.00 88.69 121 ALA A CA 1
ATOM 881 C C . ALA A 1 121 ? -41.190 -15.098 45.682 1.00 88.69 121 ALA A C 1
ATOM 883 O O . ALA A 1 121 ? -40.704 -15.946 44.932 1.00 88.69 121 ALA A O 1
ATOM 884 N N . GLY A 1 122 ? -41.151 -13.791 45.395 1.00 89.06 122 GLY A N 1
ATOM 885 C CA . GLY A 1 122 ? -40.546 -13.257 44.169 1.00 89.06 122 GLY A CA 1
ATOM 886 C C . GLY A 1 122 ? -39.051 -13.582 44.030 1.00 89.06 122 GLY A C 1
ATOM 887 O O . GLY A 1 122 ? -38.554 -13.801 42.926 1.00 89.06 122 GLY A O 1
ATOM 888 N N . ALA A 1 123 ? -38.329 -13.676 45.150 1.00 88.50 123 ALA A N 1
ATOM 889 C CA . ALA A 1 123 ? -36.916 -14.053 45.185 1.00 88.50 123 ALA A CA 1
ATOM 890 C C . ALA A 1 123 ? -36.665 -15.580 45.201 1.00 88.50 123 ALA A C 1
ATOM 892 O O . ALA A 1 123 ? -35.510 -16.015 45.069 1.00 88.50 123 ALA A O 1
ATOM 893 N N . GLY A 1 124 ? -37.717 -16.393 45.356 1.00 89.50 124 GLY A N 1
ATOM 894 C CA . GLY A 1 124 ? -37.631 -17.843 45.548 1.00 89.50 124 GLY A CA 1
ATOM 895 C C . GLY A 1 124 ? -37.014 -18.251 46.892 1.00 89.50 124 GLY A C 1
ATOM 896 O O . GLY A 1 124 ? -36.364 -19.292 46.975 1.00 89.50 124 GLY A O 1
ATOM 897 N N . VAL A 1 125 ? -37.154 -17.417 47.924 1.00 91.50 125 VAL A N 1
ATOM 898 C CA . VAL A 1 125 ? -36.692 -17.684 49.291 1.00 91.50 125 VAL A CA 1
ATOM 899 C C . VAL A 1 125 ? -37.858 -18.272 50.092 1.00 91.50 125 VAL A C 1
ATOM 901 O O . VAL A 1 125 ? -38.872 -17.596 50.260 1.00 91.50 125 VAL A O 1
ATOM 904 N N . PRO A 1 126 ? -37.753 -19.510 50.602 1.00 85.44 126 PRO A N 1
ATOM 905 C CA . PRO A 1 126 ? -38.811 -20.096 51.415 1.00 85.44 126 PRO A CA 1
ATOM 906 C C . PRO A 1 126 ? -38.931 -19.370 52.761 1.00 85.44 126 PRO A C 1
ATOM 908 O O . PRO A 1 126 ? -37.924 -19.075 53.412 1.00 85.44 126 PRO A O 1
ATOM 911 N N . THR A 1 127 ? -40.164 -19.106 53.198 1.00 83.94 127 THR A N 1
ATOM 912 C CA . THR A 1 127 ? -40.458 -18.493 54.498 1.00 83.94 127 THR A CA 1
ATOM 913 C C . THR A 1 127 ? -41.285 -19.444 55.359 1.00 83.94 127 THR A C 1
ATOM 915 O O . THR A 1 127 ? -42.238 -20.061 54.895 1.00 83.94 127 THR A O 1
ATOM 918 N N . ALA A 1 128 ? -40.901 -19.579 56.629 1.00 82.19 128 ALA A N 1
ATOM 919 C CA . ALA A 1 128 ? -41.658 -20.317 57.648 1.00 82.19 128 ALA A CA 1
ATOM 920 C C . ALA A 1 128 ? -42.323 -19.364 58.660 1.00 82.19 128 ALA A C 1
ATOM 922 O O . ALA A 1 128 ? -42.676 -19.758 59.768 1.00 82.19 128 ALA A O 1
ATOM 923 N N . LEU A 1 129 ? -42.417 -18.081 58.302 1.00 86.31 129 LEU A N 1
ATOM 924 C CA . LEU A 1 129 ? -43.045 -17.056 59.123 1.00 86.31 129 LEU A CA 1
ATOM 925 C C . LEU A 1 129 ? -44.562 -17.079 58.900 1.00 86.31 129 LEU A C 1
ATOM 927 O O . LEU A 1 129 ? -44.996 -17.318 57.772 1.00 86.31 129 LEU A O 1
ATOM 931 N N . PRO A 1 130 ? -45.373 -16.821 59.938 1.00 86.25 130 PRO A N 1
ATOM 932 C CA . PRO A 1 130 ? -46.814 -16.729 59.775 1.00 86.25 130 PRO A CA 1
ATOM 933 C C . PRO A 1 130 ? -47.183 -15.508 58.929 1.00 86.25 130 PRO A C 1
ATOM 935 O O . PRO A 1 130 ? -46.478 -14.498 58.928 1.00 86.25 130 PRO A O 1
ATOM 938 N N . ALA A 1 131 ? -48.322 -15.599 58.243 1.00 81.75 131 ALA A N 1
ATOM 939 C CA . ALA A 1 131 ? -48.867 -14.488 57.466 1.00 81.75 131 ALA A CA 1
ATOM 940 C C . ALA A 1 131 ? -49.365 -13.338 58.361 1.00 81.75 131 ALA A C 1
ATOM 942 O O . ALA A 1 131 ? -49.344 -12.182 57.950 1.00 81.75 131 ALA A O 1
ATOM 943 N N . GLU A 1 132 ? -49.786 -13.649 59.590 1.00 85.94 132 GLU A N 1
ATOM 944 C CA . GLU A 1 132 ? -50.351 -12.686 60.529 1.00 85.94 132 GLU A CA 1
ATOM 945 C C . GLU A 1 132 ? -49.941 -13.021 61.972 1.00 85.94 132 GLU A C 1
ATOM 947 O O . GLU A 1 132 ? -49.893 -14.185 62.372 1.00 85.94 132 GLU A O 1
ATOM 952 N N . LEU A 1 133 ? -49.639 -11.986 62.754 1.00 88.62 133 LEU A N 1
ATOM 953 C CA . LEU A 1 133 ? -49.457 -12.020 64.199 1.00 88.62 133 LEU A CA 1
ATOM 954 C C . LEU A 1 133 ? -50.725 -11.493 64.879 1.00 88.62 133 LEU A C 1
ATOM 956 O O . LEU A 1 133 ? -51.039 -10.304 64.792 1.00 88.62 133 LEU A O 1
ATOM 960 N N . VAL A 1 134 ? -51.438 -12.370 65.581 1.00 87.56 134 VAL A N 1
ATOM 961 C CA . VAL A 1 134 ? -52.634 -11.991 66.336 1.00 87.56 134 VAL A CA 1
ATOM 962 C C . VAL A 1 134 ? -52.222 -11.573 67.745 1.00 87.56 134 VAL A C 1
ATOM 964 O O . VAL A 1 134 ? -51.546 -12.318 68.445 1.00 87.56 134 VAL A O 1
ATOM 967 N N . ALA A 1 135 ? -52.648 -10.386 68.169 1.00 90.94 135 ALA A N 1
ATOM 968 C CA . ALA A 1 135 ? -52.570 -9.959 69.560 1.00 90.94 135 ALA A CA 1
ATOM 969 C C . ALA A 1 135 ? -53.880 -9.275 69.948 1.00 90.94 135 ALA A C 1
ATOM 971 O O . ALA A 1 135 ? -54.423 -8.481 69.176 1.00 90.94 135 ALA A O 1
ATOM 972 N N . ARG A 1 136 ? -54.402 -9.584 71.134 1.00 92.31 136 ARG A N 1
ATOM 973 C CA . ARG A 1 136 ? -55.663 -9.032 71.641 1.00 92.31 136 ARG A CA 1
ATOM 974 C C . ARG A 1 136 ? -55.475 -8.532 73.063 1.00 92.31 136 ARG A C 1
ATOM 976 O O . ARG A 1 136 ? -54.812 -9.182 73.868 1.00 92.31 136 ARG A O 1
ATOM 983 N N . VAL A 1 137 ? -56.079 -7.387 73.370 1.00 92.62 137 VAL A N 1
ATOM 984 C CA . VAL A 1 137 ? -56.210 -6.930 74.755 1.00 92.62 137 VAL A CA 1
ATOM 985 C C . VAL A 1 137 ? -57.385 -7.675 75.378 1.00 92.62 137 VAL A C 1
ATOM 987 O O . VAL A 1 137 ? -58.489 -7.655 74.836 1.00 92.62 137 VAL A O 1
ATOM 990 N N . LEU A 1 138 ? -57.137 -8.353 76.494 1.00 92.44 138 LEU A N 1
ATOM 991 C CA . LEU A 1 138 ? -58.165 -8.952 77.332 1.00 92.44 138 LEU A CA 1
ATOM 992 C C . LEU A 1 138 ? -58.354 -8.077 78.568 1.00 92.44 138 LEU A C 1
ATOM 994 O O . LEU A 1 138 ? -57.419 -7.886 79.352 1.00 92.44 138 LEU A O 1
ATOM 998 N N . ASP A 1 139 ? -59.569 -7.568 78.744 1.00 90.00 139 ASP A N 1
ATOM 999 C CA . ASP A 1 139 ? -59.926 -6.775 79.913 1.00 90.00 139 ASP A CA 1
ATOM 1000 C C . ASP A 1 139 ? -59.965 -7.663 81.160 1.00 90.00 139 ASP A C 1
ATOM 1002 O O . ASP A 1 139 ? -60.643 -8.694 81.198 1.00 90.00 139 ASP A O 1
ATOM 1006 N N . VAL A 1 140 ? -59.252 -7.245 82.205 1.00 89.06 140 VAL A N 1
ATOM 1007 C CA . VAL A 1 140 ? -59.303 -7.883 83.522 1.00 89.06 140 VAL A CA 1
ATOM 1008 C C . VAL A 1 140 ? -60.226 -7.032 84.395 1.00 89.06 140 V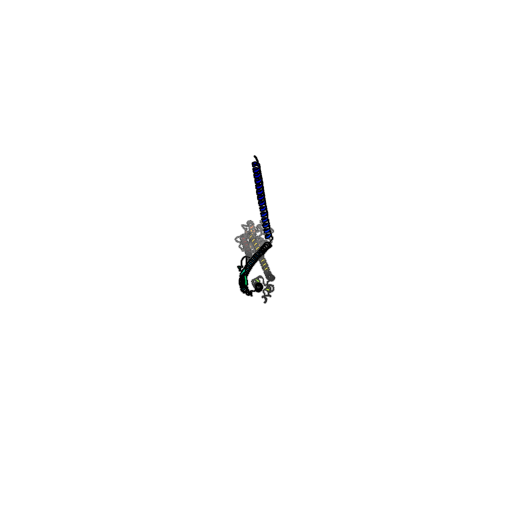AL A C 1
ATOM 1010 O O . VAL A 1 140 ? -59.828 -5.938 84.811 1.00 89.06 140 VAL A O 1
ATOM 1013 N N . PRO A 1 141 ? -61.470 -7.477 84.658 1.00 86.69 141 PRO A N 1
ATOM 1014 C CA . PRO A 1 141 ? -62.450 -6.653 85.349 1.00 86.69 141 PRO A CA 1
ATOM 1015 C C . PRO A 1 141 ? -61.983 -6.325 86.770 1.00 86.69 141 PRO A C 1
ATOM 1017 O O . PRO A 1 141 ? -61.522 -7.195 87.510 1.00 86.69 141 PRO A O 1
ATOM 1020 N N . GLY A 1 142 ? -62.129 -5.057 87.155 1.00 83.06 142 GLY A N 1
ATOM 1021 C CA . GLY A 1 142 ? -61.878 -4.605 88.520 1.00 83.06 142 GLY A CA 1
ATOM 1022 C C . GLY A 1 142 ? -62.919 -5.146 89.507 1.00 83.06 142 GLY A C 1
ATOM 1023 O O . GLY A 1 142 ? -64.066 -5.423 89.149 1.00 83.06 142 GLY A O 1
ATOM 1024 N N . GLY A 1 143 ? -62.523 -5.284 90.772 1.00 86.62 143 GLY A N 1
ATOM 1025 C CA . GLY A 1 143 ? -63.425 -5.642 91.870 1.00 86.62 143 GLY A CA 1
ATOM 1026 C C . GLY A 1 143 ? -64.095 -4.420 92.501 1.00 86.62 143 GLY A C 1
ATOM 1027 O O . GLY A 1 143 ? -63.616 -3.296 92.377 1.00 86.62 143 GLY A O 1
ATOM 1028 N N . THR A 1 144 ? -65.199 -4.630 93.217 1.00 89.75 144 THR A N 1
ATOM 1029 C CA . THR A 1 144 ? -65.758 -3.625 94.136 1.00 89.75 144 THR A CA 1
ATOM 1030 C C . THR A 1 144 ? -65.752 -4.208 95.537 1.00 89.75 144 THR A C 1
ATOM 1032 O O . THR A 1 144 ? -66.297 -5.290 95.746 1.00 89.75 144 THR A O 1
ATOM 1035 N N . GLU A 1 145 ? -65.145 -3.507 96.489 1.00 88.44 145 GLU A N 1
ATOM 1036 C CA . GLU A 1 145 ? -65.081 -3.947 97.883 1.00 88.44 145 GLU A CA 1
ATOM 1037 C C . GLU A 1 145 ? -65.420 -2.790 98.838 1.00 88.44 145 GLU A C 1
ATOM 1039 O O . GLU A 1 145 ? -65.111 -1.634 98.536 1.00 88.44 145 GLU A O 1
ATOM 1044 N N . PRO A 1 146 ? -66.105 -3.052 99.966 1.00 89.31 146 PRO A N 1
ATOM 1045 C CA . PRO A 1 146 ? -66.422 -2.015 100.940 1.00 89.31 146 PRO A CA 1
ATOM 1046 C C . PRO A 1 146 ? -65.159 -1.614 101.711 1.00 89.31 146 PRO A C 1
ATOM 1048 O O . PRO A 1 146 ? -64.549 -2.438 102.394 1.00 89.31 146 PRO A O 1
ATOM 1051 N N . VAL A 1 147 ? -64.774 -0.338 101.634 1.00 89.31 147 VAL A N 1
ATOM 1052 C CA . VAL A 1 147 ? -63.565 0.195 102.276 1.00 89.31 147 VAL A CA 1
ATOM 1053 C C . VAL A 1 147 ? -63.915 1.408 103.127 1.00 89.31 147 VAL A C 1
ATOM 1055 O O . VAL A 1 147 ? -64.611 2.324 102.696 1.00 89.31 147 VAL A O 1
ATOM 1058 N N . ARG A 1 148 ? -63.390 1.445 104.354 1.00 87.94 148 ARG A N 1
ATOM 1059 C CA . ARG A 1 148 ? -63.485 2.618 105.227 1.00 87.94 148 ARG A CA 1
ATOM 1060 C C . ARG A 1 148 ? -62.424 3.646 104.815 1.00 87.94 148 ARG A C 1
ATOM 1062 O O . ARG A 1 148 ? -61.233 3.408 105.004 1.00 87.94 148 ARG A O 1
ATOM 1069 N N . SER A 1 149 ? -62.852 4.754 104.207 1.00 83.75 149 SER A N 1
ATOM 1070 C CA . SER A 1 149 ? -61.962 5.791 103.653 1.00 83.75 149 SER A CA 1
ATOM 1071 C C . SER A 1 149 ? -61.449 6.774 104.706 1.00 83.75 149 SER A C 1
ATOM 1073 O O . SER A 1 149 ? -60.313 7.230 104.603 1.00 83.75 149 SER A O 1
ATOM 1075 N N . THR A 1 150 ? -62.247 7.051 105.739 1.00 85.06 150 THR A N 1
ATOM 1076 C CA . THR A 1 150 ? -61.860 7.841 106.915 1.00 85.06 150 THR A CA 1
ATOM 1077 C C . THR A 1 150 ? -62.314 7.137 108.194 1.00 85.06 150 THR A C 1
ATOM 1079 O O . THR A 1 150 ? -63.284 6.376 108.150 1.00 85.06 150 THR A O 1
ATOM 1082 N N . PRO A 1 151 ? -61.659 7.349 109.351 1.00 82.88 151 PRO A N 1
ATOM 1083 C CA . PRO A 1 151 ? -61.956 6.531 110.526 1.00 82.88 151 PRO A CA 1
ATOM 1084 C C . PRO A 1 151 ? -63.371 6.736 111.101 1.00 82.88 151 PRO A C 1
ATOM 1086 O O . PRO A 1 151 ? -63.903 5.806 111.699 1.00 82.88 151 PRO A O 1
ATOM 1089 N N . ASP A 1 152 ? -64.007 7.894 110.871 1.00 83.94 152 ASP A N 1
ATOM 1090 C CA . ASP A 1 152 ? -65.353 8.209 111.397 1.00 83.94 152 ASP A CA 1
ATOM 1091 C C . ASP A 1 152 ? -66.502 7.837 110.454 1.00 83.94 152 ASP A C 1
ATOM 1093 O O . ASP A 1 152 ? -67.659 7.850 110.868 1.00 83.94 152 ASP A O 1
ATOM 1097 N N . ARG A 1 153 ? -66.218 7.548 109.178 1.00 84.94 153 ARG A N 1
ATOM 1098 C CA . ARG A 1 153 ? -67.254 7.224 108.187 1.00 84.94 153 ARG A CA 1
ATOM 1099 C C . ARG A 1 153 ? -67.438 5.733 108.038 1.00 84.94 153 ARG A C 1
ATOM 1101 O O . ARG A 1 153 ? -66.480 4.980 108.177 1.00 84.94 153 ARG A O 1
ATOM 1108 N N . ASP A 1 154 ? -68.651 5.318 107.705 1.00 87.44 154 ASP A N 1
ATOM 1109 C CA . ASP A 1 154 ? -68.938 3.925 107.381 1.00 87.44 154 ASP A CA 1
ATOM 1110 C C . ASP A 1 154 ? -68.215 3.462 106.103 1.00 87.44 154 ASP A C 1
ATOM 1112 O O . ASP A 1 154 ? -67.813 4.293 105.285 1.00 87.44 154 ASP A O 1
ATOM 1116 N N . PRO A 1 155 ? -67.987 2.144 105.931 1.00 88.12 155 PRO A N 1
ATOM 1117 C CA . PRO A 1 155 ? -67.346 1.615 104.736 1.00 88.12 155 PRO A CA 1
ATOM 1118 C C . PRO A 1 155 ? -68.189 1.913 103.493 1.00 88.12 155 PRO A C 1
ATOM 1120 O O . PRO A 1 155 ? -69.355 1.529 103.421 1.00 88.12 155 PRO A O 1
ATOM 1123 N N . GLU A 1 156 ? -67.583 2.562 102.504 1.00 89.50 156 GLU A N 1
ATOM 1124 C CA . GLU A 1 156 ? -68.209 2.880 101.219 1.00 89.50 156 GLU A CA 1
ATOM 1125 C C . GLU A 1 156 ? -67.671 1.930 100.132 1.00 89.50 156 GLU A C 1
ATOM 1127 O O . GLU A 1 156 ? -66.531 1.460 100.227 1.00 89.50 156 GLU A O 1
ATOM 1132 N N . PRO A 1 157 ? -68.465 1.601 99.098 1.00 88.62 157 PRO A N 1
ATOM 1133 C CA . PRO A 1 157 ? -68.009 0.748 98.007 1.00 88.62 157 PRO A CA 1
ATOM 1134 C C . PRO A 1 157 ? -66.908 1.447 97.202 1.00 88.62 157 PRO A C 1
ATOM 1136 O O . PRO A 1 157 ? -67.155 2.439 96.517 1.00 88.62 157 PRO A O 1
ATOM 1139 N N . LEU A 1 158 ? -65.697 0.895 97.244 1.00 89.38 158 LEU A N 1
ATOM 1140 C CA . LEU A 1 158 ? -64.575 1.337 96.431 1.00 89.38 158 LEU A CA 1
ATOM 1141 C C . LEU A 1 158 ? -64.461 0.445 95.193 1.00 89.38 158 LEU A C 1
ATOM 1143 O O . LEU A 1 158 ? -64.339 -0.777 95.302 1.00 89.38 158 LEU A O 1
ATOM 1147 N N . ARG A 1 159 ? -64.459 1.063 94.010 1.00 89.25 159 ARG A N 1
ATOM 1148 C CA . ARG A 1 159 ? -64.146 0.371 92.756 1.00 89.25 159 ARG A CA 1
ATOM 1149 C C . ARG A 1 159 ? -62.634 0.306 92.578 1.00 89.25 159 ARG A C 1
ATOM 1151 O O . ARG A 1 159 ? -61.986 1.347 92.511 1.00 89.25 159 ARG A O 1
ATOM 1158 N N . ARG A 1 160 ? -62.088 -0.905 92.482 1.00 89.75 160 ARG A N 1
ATOM 1159 C CA . ARG A 1 160 ? -60.701 -1.121 92.060 1.00 89.75 160 ARG A CA 1
ATOM 1160 C C . ARG A 1 160 ? -60.596 -0.928 90.541 1.00 89.75 160 ARG A C 1
ATOM 1162 O O . ARG A 1 160 ? -61.555 -1.254 89.832 1.00 89.75 160 ARG A O 1
ATOM 1169 N N . PRO A 1 161 ? -59.480 -0.387 90.030 1.00 91.19 161 PRO A N 1
ATOM 1170 C CA . PRO A 1 161 ? -59.306 -0.154 88.600 1.00 91.19 161 PRO A CA 1
ATOM 1171 C C . PRO A 1 161 ? -59.347 -1.476 87.820 1.00 91.19 161 PRO A C 1
ATOM 1173 O O . PRO A 1 161 ? -58.911 -2.519 88.310 1.00 91.19 161 PRO A O 1
ATOM 1176 N N . ALA A 1 162 ? -59.881 -1.434 86.599 1.00 89.62 162 ALA A N 1
ATOM 1177 C CA . ALA A 1 162 ? -59.770 -2.552 85.668 1.00 89.62 162 ALA A CA 1
ATOM 1178 C C . ALA A 1 162 ? -58.342 -2.614 85.109 1.00 89.62 162 ALA A C 1
ATOM 1180 O O . ALA A 1 162 ? -57.739 -1.582 84.811 1.00 89.62 162 ALA A O 1
ATOM 1181 N N . GLY A 1 163 ? -57.805 -3.824 84.989 1.00 89.06 163 GLY A N 1
ATOM 1182 C CA . GLY A 1 163 ? -56.520 -4.076 84.350 1.00 89.06 163 GLY A CA 1
ATOM 1183 C C . GLY A 1 163 ? -56.696 -4.577 82.921 1.00 89.06 163 GLY A C 1
ATOM 1184 O O . GLY A 1 163 ? -57.810 -4.751 82.432 1.00 89.06 163 GLY A O 1
ATOM 1185 N N . ALA A 1 164 ? -55.578 -4.879 82.276 1.00 91.81 164 ALA A N 1
ATOM 1186 C CA . ALA A 1 164 ? -55.553 -5.540 80.981 1.00 91.81 164 ALA A CA 1
ATOM 1187 C C . ALA A 1 164 ? -54.464 -6.613 80.960 1.00 91.81 164 ALA A C 1
ATOM 1189 O O . ALA A 1 164 ? -53.460 -6.512 81.664 1.00 91.81 164 ALA A O 1
ATOM 1190 N N . THR A 1 165 ? -54.644 -7.629 80.129 1.00 91.44 165 THR A N 1
ATOM 1191 C CA . THR A 1 165 ? -53.585 -8.568 79.754 1.00 91.44 165 THR A CA 1
ATOM 1192 C C . THR A 1 165 ? -53.564 -8.733 78.238 1.00 91.44 165 THR A C 1
ATOM 1194 O O . THR A 1 165 ? -54.521 -8.369 77.557 1.00 91.44 165 THR A O 1
ATOM 1197 N N . VAL A 1 166 ? -52.460 -9.237 77.694 1.00 90.94 166 VAL A N 1
ATOM 1198 C CA . VAL A 1 166 ? -52.305 -9.463 76.253 1.00 90.94 166 VAL A CA 1
ATOM 1199 C C . VAL A 1 166 ? -52.388 -10.955 75.977 1.00 90.94 166 VAL A C 1
ATOM 1201 O O . VAL A 1 166 ? -51.639 -11.736 76.558 1.00 90.94 166 VAL A O 1
ATOM 1204 N N . ASP A 1 167 ? -53.277 -11.329 75.067 1.00 90.75 167 ASP A N 1
ATOM 1205 C CA . ASP A 1 167 ? -53.336 -12.659 74.475 1.00 90.75 167 ASP A CA 1
ATOM 1206 C C . ASP A 1 167 ? -52.655 -12.629 73.104 1.00 90.75 167 ASP A C 1
ATOM 1208 O O . ASP A 1 167 ? -53.050 -11.858 72.226 1.00 90.75 167 ASP A O 1
ATOM 1212 N N . LEU A 1 168 ? -51.610 -13.440 72.941 1.00 85.81 168 LEU A N 1
ATOM 1213 C CA . LEU A 1 168 ? -50.846 -13.582 71.697 1.00 85.81 168 LEU A CA 1
ATOM 1214 C C . LEU A 1 168 ? -51.310 -14.792 70.863 1.00 85.81 168 LEU A C 1
ATOM 1216 O O . LEU A 1 168 ? -50.688 -15.114 69.850 1.00 85.81 168 LEU A O 1
ATOM 1220 N N . GLY A 1 169 ? -52.376 -15.486 71.278 1.00 85.25 169 GLY A N 1
ATOM 1221 C CA . GLY A 1 169 ? -52.796 -16.747 70.672 1.00 85.25 169 GLY A CA 1
ATOM 1222 C C . GLY A 1 169 ? -51.667 -17.781 70.695 1.00 85.25 169 GLY A C 1
ATOM 1223 O O . GLY A 1 169 ? -50.979 -17.941 71.701 1.00 85.25 169 GLY A O 1
ATOM 1224 N N . ASP A 1 170 ? -51.437 -18.438 69.557 1.00 83.25 170 ASP A N 1
ATOM 1225 C CA . ASP A 1 170 ? -50.366 -19.433 69.384 1.00 83.25 170 ASP A CA 1
ATOM 1226 C C . ASP A 1 170 ? -48.997 -18.811 69.040 1.00 83.25 170 ASP A C 1
ATOM 1228 O O . ASP A 1 170 ? -48.038 -19.524 68.725 1.00 83.25 170 ASP A O 1
ATOM 1232 N N . ALA A 1 171 ? -48.878 -17.479 69.037 1.00 83.25 171 ALA A N 1
ATOM 1233 C CA . ALA A 1 171 ? -47.641 -16.825 68.638 1.00 83.25 171 ALA A CA 1
ATOM 1234 C C . ALA A 1 171 ? -46.568 -16.924 69.733 1.00 83.25 171 ALA A C 1
ATOM 1236 O O . ALA A 1 171 ? -46.716 -16.372 70.822 1.00 83.25 171 ALA A O 1
ATOM 1237 N N . ASP A 1 172 ? -45.431 -17.541 69.397 1.00 87.19 172 ASP A N 1
ATOM 1238 C CA . ASP A 1 172 ? -44.211 -17.504 70.208 1.00 87.19 172 ASP A CA 1
ATOM 1239 C C . ASP A 1 172 ? -43.210 -16.464 69.650 1.00 87.19 172 ASP A C 1
ATOM 1241 O O . ASP A 1 172 ? -42.575 -16.693 68.610 1.00 87.19 172 ASP A O 1
ATOM 1245 N N . PRO A 1 173 ? -42.996 -15.323 70.340 1.00 84.31 173 PRO A N 1
ATOM 1246 C CA . PRO A 1 173 ? -42.051 -14.291 69.912 1.00 84.31 173 PRO A CA 1
ATOM 1247 C C . PRO A 1 173 ? -40.592 -14.760 69.819 1.00 84.31 173 PRO A C 1
ATOM 1249 O O . PRO A 1 173 ? -39.781 -14.122 69.136 1.00 84.31 173 PRO A O 1
ATOM 1252 N N . ALA A 1 174 ? -40.206 -15.816 70.540 1.00 88.31 174 ALA A N 1
ATOM 1253 C CA . ALA A 1 174 ? -38.869 -16.391 70.440 1.00 88.31 174 ALA A CA 1
ATOM 1254 C C . ALA A 1 174 ? -38.730 -17.218 69.153 1.00 88.31 174 ALA A C 1
ATOM 1256 O O . ALA A 1 174 ? -37.804 -16.970 68.374 1.00 88.31 174 ALA A O 1
ATOM 1257 N N . ALA A 1 175 ? -39.679 -18.117 68.872 1.00 88.38 175 ALA A N 1
ATOM 1258 C CA . ALA A 1 175 ? -39.712 -18.885 67.626 1.00 88.38 175 ALA A CA 1
ATOM 1259 C C . ALA A 1 175 ? -39.770 -17.984 66.380 1.00 88.38 175 ALA A C 1
ATOM 1261 O O . ALA A 1 175 ? -39.033 -18.216 65.420 1.00 88.38 175 ALA A O 1
ATOM 1262 N N . LEU A 1 176 ? -40.562 -16.906 66.412 1.00 87.75 176 LEU A N 1
ATOM 1263 C CA . LEU A 1 176 ? -40.664 -15.950 65.301 1.00 87.75 176 LEU A CA 1
ATOM 1264 C C . LEU A 1 176 ? -39.344 -15.239 65.001 1.00 87.75 176 LEU A C 1
ATOM 1266 O O . LEU A 1 176 ? -38.975 -15.078 63.837 1.00 87.75 176 LEU A O 1
ATOM 1270 N N . ARG A 1 177 ? -38.594 -14.845 66.039 1.00 89.81 177 ARG A N 1
ATOM 1271 C CA . ARG A 1 177 ? -37.258 -14.254 65.865 1.00 89.81 177 ARG A CA 1
ATOM 1272 C C . ARG A 1 177 ? -36.286 -15.242 65.231 1.00 89.81 177 ARG A C 1
ATOM 1274 O O . ARG A 1 177 ? -35.530 -14.855 64.339 1.00 89.81 177 ARG A O 1
ATOM 1281 N N . THR A 1 178 ? -36.338 -16.505 65.645 1.00 90.75 178 THR A N 1
ATOM 1282 C CA . THR A 1 178 ? -35.525 -17.575 65.056 1.00 90.75 178 THR A CA 1
ATOM 1283 C C . THR A 1 178 ? -35.884 -17.799 63.586 1.00 90.75 178 THR A C 1
ATOM 1285 O O . THR A 1 178 ? -34.998 -17.768 62.733 1.00 90.75 178 THR A O 1
ATOM 1288 N N . ALA A 1 179 ? -37.174 -17.926 63.259 1.00 89.12 179 ALA A N 1
ATOM 1289 C CA . ALA A 1 179 ? -37.648 -18.087 61.884 1.00 89.12 179 ALA A CA 1
ATOM 1290 C C . ALA A 1 179 ? -37.258 -16.895 60.990 1.00 89.12 179 ALA A C 1
ATOM 1292 O O . ALA A 1 179 ? -36.794 -17.087 59.866 1.00 89.12 179 ALA A O 1
ATOM 1293 N N . ALA A 1 180 ? -37.346 -15.662 61.500 1.00 89.38 180 ALA A N 1
ATOM 1294 C CA . ALA A 1 180 ? -36.898 -14.470 60.779 1.00 89.38 180 ALA A CA 1
ATOM 1295 C C . ALA A 1 180 ? -35.380 -14.474 60.522 1.00 89.38 180 ALA A C 1
ATOM 1297 O O . ALA A 1 180 ? -34.928 -14.022 59.468 1.00 89.38 180 ALA A O 1
ATOM 1298 N N . GLY A 1 181 ? -34.591 -15.011 61.458 1.00 91.19 181 GLY A N 1
ATOM 1299 C CA . GLY A 1 181 ? -33.159 -15.249 61.271 1.00 91.19 181 GLY A CA 1
ATOM 1300 C C . GLY A 1 181 ? -32.871 -16.229 60.130 1.00 91.19 181 GLY A C 1
ATOM 1301 O O . GLY A 1 181 ? -32.023 -15.944 59.286 1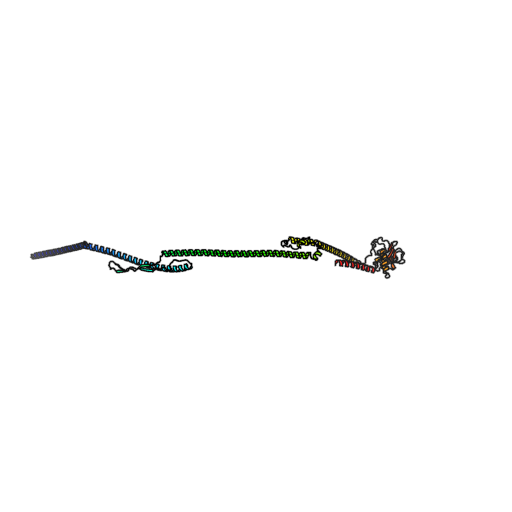.00 91.19 181 GLY A O 1
ATOM 1302 N N . VAL A 1 182 ? -33.623 -17.332 60.051 1.00 91.69 182 VAL A N 1
ATOM 1303 C CA . VAL A 1 182 ? -33.500 -18.326 58.969 1.00 91.69 182 VAL A CA 1
ATOM 1304 C C . VAL A 1 182 ? -33.836 -17.712 57.608 1.00 91.69 182 VAL A C 1
ATOM 1306 O O . VAL A 1 182 ? -33.059 -17.861 56.668 1.00 91.69 182 VAL A O 1
ATOM 1309 N N . VAL A 1 183 ? -34.938 -16.958 57.502 1.00 91.75 183 VAL A N 1
ATOM 1310 C CA . VAL A 1 183 ? -35.315 -16.271 56.250 1.00 91.75 183 VAL A CA 1
ATOM 1311 C C . VAL A 1 183 ? -34.242 -15.268 55.824 1.00 91.75 183 VAL A C 1
ATOM 1313 O O . VAL A 1 183 ? -33.881 -15.202 54.649 1.00 91.75 183 VAL A O 1
ATOM 1316 N N . ARG A 1 184 ? -33.675 -14.514 56.776 1.00 92.50 184 ARG A N 1
ATOM 1317 C CA . ARG A 1 184 ? -32.576 -13.579 56.501 1.00 92.50 184 ARG A CA 1
ATOM 1318 C C . ARG A 1 184 ? -31.347 -14.297 55.945 1.00 92.50 184 ARG A C 1
ATOM 1320 O O . ARG A 1 184 ? -30.754 -13.803 54.988 1.00 92.50 184 ARG A O 1
ATOM 1327 N N . GLN A 1 185 ? -30.979 -15.437 56.528 1.00 92.88 185 GLN A N 1
ATOM 1328 C CA . GLN A 1 185 ? -29.844 -16.225 56.055 1.00 92.88 185 GLN A CA 1
ATOM 1329 C C . GLN A 1 185 ? -30.104 -16.782 54.652 1.00 92.88 185 GLN A C 1
ATOM 1331 O O . GLN A 1 185 ? -29.289 -16.576 53.758 1.00 92.88 185 GLN A O 1
ATOM 1336 N N . ALA A 1 186 ? -31.280 -17.370 54.416 1.00 92.56 186 ALA A N 1
ATOM 1337 C CA . ALA A 1 186 ? -31.658 -17.884 53.102 1.00 92.56 186 ALA A CA 1
ATOM 1338 C C . ALA A 1 186 ? -31.661 -16.783 52.020 1.00 92.56 186 ALA A C 1
ATOM 1340 O O . ALA A 1 186 ? -31.213 -17.007 50.895 1.00 92.56 186 ALA A O 1
ATOM 1341 N N . ALA A 1 187 ? -32.097 -15.564 52.359 1.00 92.19 187 ALA A N 1
ATOM 1342 C CA . ALA A 1 187 ? -32.024 -14.413 51.460 1.00 92.19 187 ALA A CA 1
ATOM 1343 C C . ALA A 1 187 ? -30.576 -13.974 51.172 1.00 92.19 187 ALA A C 1
ATOM 1345 O O . ALA A 1 187 ? -30.257 -13.611 50.035 1.00 92.19 187 ALA A O 1
ATOM 1346 N N . ALA A 1 188 ? -29.690 -14.015 52.173 1.00 93.94 188 ALA A N 1
ATOM 1347 C CA . ALA A 1 188 ? -28.268 -13.730 51.991 1.00 93.94 188 ALA A CA 1
ATOM 1348 C C . ALA A 1 188 ? -27.601 -14.772 51.079 1.00 93.94 188 ALA A C 1
ATOM 1350 O O . ALA A 1 188 ? -26.914 -14.403 50.125 1.00 93.94 188 ALA A O 1
ATOM 1351 N N . ASP A 1 189 ? -27.880 -16.057 51.298 1.00 93.38 189 ASP A N 1
ATOM 1352 C CA . ASP A 1 189 ? -27.359 -17.154 50.481 1.00 93.38 189 ASP A CA 1
ATOM 1353 C C . ASP A 1 189 ? -27.858 -17.050 49.033 1.00 93.38 189 ASP A C 1
ATOM 1355 O O . ASP A 1 189 ? -27.077 -17.159 48.083 1.00 93.38 189 ASP A O 1
ATOM 1359 N N . ARG A 1 190 ? -29.149 -16.738 48.844 1.00 93.12 190 ARG A N 1
ATOM 1360 C CA . ARG A 1 190 ? -29.735 -16.507 47.519 1.00 93.12 190 ARG A CA 1
ATOM 1361 C C . ARG A 1 190 ? -29.069 -15.336 46.799 1.00 93.12 190 ARG A C 1
ATOM 1363 O O . ARG A 1 190 ? -28.750 -15.458 45.615 1.00 93.12 190 ARG A O 1
ATOM 1370 N N . ARG A 1 191 ? -28.827 -14.223 47.498 1.00 94.06 191 ARG A N 1
ATOM 1371 C CA . ARG A 1 191 ? -28.126 -13.053 46.949 1.00 94.06 191 ARG A CA 1
ATOM 1372 C C . ARG A 1 191 ? -26.705 -13.406 46.522 1.00 94.06 191 ARG A C 1
ATOM 1374 O O . ARG A 1 191 ? -26.308 -13.042 45.418 1.00 94.06 191 ARG A O 1
ATOM 1381 N N . ASN A 1 192 ? -25.970 -14.135 47.358 1.00 95.25 192 ASN A N 1
ATOM 1382 C CA . ASN A 1 192 ? -24.608 -14.565 47.053 1.00 95.25 192 ASN A CA 1
ATOM 1383 C C . ASN A 1 192 ? -24.580 -15.471 45.816 1.00 95.25 192 ASN A C 1
ATOM 1385 O O . ASN A 1 192 ? -23.805 -15.223 44.898 1.00 95.25 192 ASN A O 1
ATOM 1389 N N . LEU A 1 193 ? -25.484 -16.454 45.732 1.00 94.75 193 LEU A N 1
ATOM 1390 C CA . LEU A 1 193 ? -25.595 -17.341 44.571 1.00 94.75 193 LEU A CA 1
ATOM 1391 C C . LEU A 1 193 ? -25.873 -16.569 43.270 1.00 94.75 193 LEU A C 1
ATOM 1393 O O . LEU A 1 193 ? -25.240 -16.833 42.247 1.00 94.75 193 LEU A O 1
ATOM 1397 N N . VAL A 1 194 ? -26.817 -15.622 43.295 1.00 94.56 194 VAL A N 1
ATOM 1398 C CA . VAL A 1 194 ? -27.135 -14.781 42.128 1.00 94.56 194 VAL A CA 1
ATOM 1399 C C . VAL A 1 194 ? -25.950 -13.886 41.762 1.00 94.56 194 VAL A C 1
ATOM 1401 O O . VAL A 1 194 ? -25.624 -13.771 40.582 1.00 94.56 194 VAL A O 1
ATOM 1404 N N . GLY A 1 195 ? -25.266 -13.311 42.754 1.00 96.25 195 GLY A N 1
ATOM 1405 C CA . GLY A 1 195 ? -24.061 -12.507 42.550 1.00 96.25 195 GLY A CA 1
ATOM 1406 C C . GLY A 1 195 ? -22.942 -13.291 41.864 1.00 96.25 195 GLY A C 1
ATOM 1407 O O . GLY A 1 195 ? -22.385 -12.822 40.872 1.00 96.25 195 GLY A O 1
ATOM 1408 N N . THR A 1 196 ? -22.664 -14.514 42.324 1.00 96.25 196 THR A N 1
ATOM 1409 C CA . THR A 1 196 ? -21.674 -15.396 41.691 1.00 96.25 196 THR A CA 1
ATOM 1410 C C . THR A 1 196 ? -22.062 -15.728 40.252 1.00 96.25 196 THR A C 1
ATOM 1412 O O . THR A 1 196 ? -21.234 -15.603 39.354 1.00 96.25 196 THR A O 1
ATOM 1415 N N . ARG A 1 197 ? -23.333 -16.075 39.997 1.00 96.50 197 ARG A N 1
ATOM 1416 C CA . ARG A 1 197 ? -23.813 -16.367 38.634 1.00 96.50 197 ARG A CA 1
ATOM 1417 C C . ARG A 1 197 ? -23.698 -15.166 37.697 1.00 96.50 197 ARG A C 1
ATOM 1419 O O . ARG A 1 197 ? -23.311 -15.341 36.548 1.00 96.50 197 ARG A O 1
ATOM 1426 N N . LEU A 1 198 ? -24.000 -13.961 38.176 1.00 96.88 198 LEU A N 1
ATOM 1427 C CA . LEU A 1 198 ? -23.875 -12.738 37.384 1.00 96.88 198 LEU A CA 1
ATOM 1428 C C . LEU A 1 198 ? -22.411 -12.426 37.046 1.00 96.88 198 LEU A C 1
ATOM 1430 O O . LEU A 1 198 ? -22.110 -12.031 35.920 1.00 96.88 198 LEU A O 1
ATOM 1434 N N . THR A 1 199 ? -21.500 -12.609 38.003 1.00 97.25 199 THR A N 1
ATOM 1435 C CA . THR A 1 199 ? -20.058 -12.440 37.770 1.00 97.25 199 THR A CA 1
ATOM 1436 C C . THR A 1 199 ? -19.552 -13.439 36.732 1.00 97.25 199 THR A C 1
ATOM 1438 O O . THR A 1 199 ? -18.884 -13.032 35.783 1.00 97.25 199 THR A O 1
ATOM 1441 N N . GLU A 1 200 ? -19.931 -14.715 36.846 1.00 96.50 200 GLU A N 1
ATOM 1442 C CA . GLU A 1 200 ? -19.577 -15.735 35.853 1.00 96.50 200 GLU A CA 1
ATOM 1443 C C . GLU A 1 200 ? -20.170 -15.435 34.473 1.00 96.50 200 GLU A C 1
ATOM 1445 O O . GLU A 1 200 ? -19.458 -15.518 33.478 1.00 96.50 200 GLU A O 1
ATOM 1450 N N . GLN A 1 201 ? -21.432 -15.003 34.390 1.00 97.44 201 GLN A N 1
ATOM 1451 C CA . GLN A 1 201 ? -22.048 -14.596 33.123 1.00 97.44 201 GLN A CA 1
ATOM 1452 C C . GLN A 1 201 ? -21.265 -13.454 32.456 1.00 97.44 201 GLN A C 1
ATOM 1454 O O . GLN A 1 201 ? -20.990 -13.508 31.259 1.00 97.44 201 GLN A O 1
ATOM 1459 N N . ARG A 1 202 ? -20.884 -12.423 33.222 1.00 97.25 202 ARG A N 1
ATOM 1460 C CA . ARG A 1 202 ? -20.087 -11.298 32.707 1.00 97.25 202 ARG A CA 1
ATOM 1461 C C . ARG A 1 202 ? -18.710 -11.754 32.236 1.00 97.25 202 ARG A C 1
ATOM 1463 O O . ARG A 1 202 ? -18.261 -11.316 31.181 1.00 97.25 202 ARG A O 1
ATOM 1470 N N . ARG A 1 203 ? -18.064 -12.650 32.990 1.00 97.12 203 ARG A N 1
ATOM 1471 C CA . ARG A 1 203 ? -16.771 -13.239 32.624 1.00 97.12 203 ARG A CA 1
ATOM 1472 C C . ARG A 1 203 ? -16.872 -14.016 31.310 1.00 97.12 203 ARG A C 1
ATOM 1474 O O . ARG A 1 203 ? -16.070 -13.778 30.415 1.00 97.12 203 ARG A O 1
ATOM 1481 N N . LEU A 1 204 ? -17.869 -14.892 31.177 1.00 97.19 204 LEU A N 1
ATOM 1482 C CA . LEU A 1 204 ? -18.095 -15.693 29.969 1.00 97.19 204 LEU A CA 1
ATOM 1483 C C . LEU A 1 204 ? -18.426 -14.823 28.749 1.00 97.19 204 LEU A C 1
ATOM 1485 O O . LEU A 1 204 ? -17.856 -15.039 27.688 1.00 97.19 204 LEU A O 1
ATOM 1489 N N . SER A 1 205 ? -19.266 -13.796 28.903 1.00 97.12 205 SER A N 1
ATOM 1490 C CA . SER A 1 205 ? -19.580 -12.854 27.816 1.00 97.12 205 SER A CA 1
ATOM 1491 C C . SER A 1 205 ? -18.354 -12.036 27.373 1.00 97.12 205 SER A C 1
ATOM 1493 O O . SER A 1 205 ? -18.163 -11.777 26.182 1.00 97.12 205 SER A O 1
ATOM 1495 N N . GLY A 1 206 ? -17.475 -11.677 28.317 1.00 96.94 206 GLY A N 1
ATOM 1496 C CA . GLY A 1 206 ? -16.175 -11.079 28.007 1.00 96.94 206 GLY A CA 1
ATOM 1497 C C . GLY A 1 206 ? -15.286 -12.021 27.190 1.00 96.94 206 GLY A C 1
ATOM 1498 O O . GLY A 1 206 ? -14.762 -11.614 26.156 1.00 96.94 206 GLY A O 1
ATOM 1499 N N . GLN A 1 207 ? -15.185 -13.289 27.604 1.00 96.75 207 GLN A N 1
ATOM 1500 C CA . GLN A 1 207 ? -14.420 -14.316 26.886 1.00 96.75 207 GLN A CA 1
ATOM 1501 C C . GLN A 1 207 ? -14.968 -14.578 25.478 1.00 96.75 207 GLN A C 1
ATOM 1503 O O . GLN A 1 207 ? -14.191 -14.670 24.535 1.00 96.75 207 GLN A O 1
ATOM 1508 N N . GLU A 1 208 ? -16.288 -14.643 25.308 1.00 97.56 208 GLU A N 1
ATOM 1509 C CA . GLU A 1 208 ? -16.928 -14.783 23.994 1.00 97.56 208 GLU A CA 1
ATOM 1510 C C . GLU A 1 208 ? -16.550 -13.622 23.063 1.00 97.56 208 GLU A C 1
ATOM 1512 O O . GLU A 1 208 ? -16.136 -13.834 21.925 1.00 97.56 208 GLU A O 1
ATOM 1517 N N . THR A 1 209 ? -16.592 -12.389 23.572 1.00 97.44 209 THR A N 1
ATOM 1518 C CA . THR A 1 209 ? -16.184 -11.204 22.804 1.00 97.44 209 THR A CA 1
ATOM 1519 C C . THR A 1 209 ? -14.701 -11.258 22.416 1.00 97.44 209 THR A C 1
ATOM 1521 O O . THR A 1 209 ? -14.329 -10.855 21.313 1.00 97.44 209 THR A O 1
ATOM 1524 N N . GLU A 1 210 ? -13.832 -11.740 23.307 1.00 96.62 210 GLU A N 1
ATOM 1525 C CA . GLU A 1 210 ? -12.406 -11.924 23.017 1.00 96.62 210 GLU A CA 1
ATOM 1526 C C . GLU A 1 210 ? -12.161 -12.990 21.946 1.00 96.62 210 GLU A C 1
ATOM 1528 O O . GLU A 1 210 ? -11.339 -12.761 21.054 1.00 96.62 210 GLU A O 1
ATOM 1533 N N . VAL A 1 211 ? -12.894 -14.108 21.992 1.00 97.25 211 VAL A N 1
ATOM 1534 C CA . VAL A 1 211 ? -12.837 -15.166 20.973 1.00 97.25 211 VAL A CA 1
ATOM 1535 C C . VAL A 1 211 ? -13.265 -14.619 19.615 1.00 97.25 211 VAL A C 1
ATOM 1537 O O . VAL A 1 211 ? -12.493 -14.727 18.667 1.00 97.25 211 VAL A O 1
ATOM 1540 N N . LEU A 1 212 ? -14.402 -13.923 19.529 1.00 97.31 212 LEU A N 1
ATOM 1541 C CA . LEU A 1 212 ? -14.870 -13.314 18.276 1.00 97.31 212 LEU A CA 1
ATOM 1542 C C . LEU A 1 212 ? -13.849 -12.319 17.695 1.00 97.31 212 LEU A C 1
ATOM 1544 O O . LEU A 1 212 ? -13.601 -12.293 16.491 1.00 97.31 212 LEU A O 1
ATOM 1548 N N . ARG A 1 213 ? -13.185 -11.519 18.545 1.00 97.38 213 ARG A N 1
ATOM 1549 C CA . ARG A 1 213 ? -12.093 -10.624 18.110 1.00 97.38 213 ARG A CA 1
ATOM 1550 C C . ARG A 1 213 ? -10.846 -11.383 17.656 1.00 97.38 213 ARG A C 1
ATOM 1552 O O . ARG A 1 213 ? -10.094 -10.878 16.824 1.00 97.38 213 ARG A O 1
ATOM 1559 N N . ALA A 1 214 ? -10.548 -12.535 18.251 1.00 95.88 214 ALA A N 1
ATOM 1560 C CA . ALA A 1 214 ? -9.431 -13.375 17.832 1.00 95.88 214 ALA A CA 1
ATOM 1561 C C . ALA A 1 214 ? -9.719 -14.053 16.485 1.00 95.88 214 ALA A C 1
ATOM 1563 O O . ALA A 1 214 ? -8.846 -14.048 15.620 1.00 95.88 214 ALA A O 1
ATOM 1564 N N . GLU A 1 215 ? -10.940 -14.550 16.281 1.00 96.88 215 GLU A N 1
ATOM 1565 C CA . GLU A 1 215 ? -11.402 -15.110 15.007 1.00 96.88 215 GLU A CA 1
ATOM 1566 C C . GLU A 1 215 ? -11.361 -14.064 13.893 1.00 96.88 215 GLU A C 1
ATOM 1568 O O . GLU A 1 215 ? -10.751 -14.310 12.858 1.00 96.88 215 GLU A O 1
ATOM 1573 N N . HIS A 1 216 ? -11.871 -12.854 14.140 1.00 96.81 216 HIS A N 1
ATOM 1574 C CA . HIS A 1 216 ? -11.801 -11.772 13.157 1.00 96.81 216 HIS A CA 1
ATOM 1575 C C . HIS A 1 216 ? -10.353 -11.434 12.759 1.00 96.81 216 HIS A C 1
ATOM 1577 O O . HIS A 1 216 ? -10.037 -11.355 11.575 1.00 96.81 216 HIS A O 1
ATOM 1583 N N . ARG A 1 217 ? -9.436 -11.327 13.735 1.00 96.00 217 ARG A N 1
ATOM 1584 C CA . ARG A 1 217 ? -8.003 -11.103 13.461 1.00 96.00 217 ARG A CA 1
ATOM 1585 C C . ARG A 1 217 ? -7.366 -12.244 12.665 1.00 96.00 217 ARG A C 1
ATOM 1587 O O . ARG A 1 217 ? -6.478 -11.982 11.854 1.00 96.00 217 ARG A O 1
ATOM 1594 N N . ARG A 1 218 ? -7.776 -13.494 12.910 1.00 96.88 218 ARG A N 1
ATOM 1595 C CA . ARG A 1 218 ? -7.325 -14.662 12.140 1.00 96.88 218 ARG A CA 1
ATOM 1596 C C . ARG A 1 218 ? -7.802 -14.561 10.693 1.00 96.88 218 ARG A C 1
ATOM 1598 O O . ARG A 1 218 ? -6.994 -14.746 9.791 1.00 96.88 218 ARG A O 1
ATOM 1605 N N . ASP A 1 219 ? -9.069 -14.237 10.473 1.00 96.62 219 ASP A N 1
ATOM 1606 C CA . ASP A 1 219 ? -9.653 -14.158 9.131 1.00 96.62 219 ASP A CA 1
ATOM 1607 C C . ASP A 1 219 ? -9.042 -12.997 8.319 1.00 96.62 219 ASP A C 1
ATOM 1609 O O . ASP A 1 219 ? -8.705 -13.156 7.143 1.00 96.62 219 ASP A O 1
ATOM 1613 N N . GLU A 1 220 ? -8.777 -11.854 8.961 1.00 96.56 220 GLU A N 1
ATOM 1614 C CA . GLU A 1 220 ? -8.011 -10.752 8.362 1.00 96.56 220 GLU A CA 1
ATOM 1615 C C . GLU A 1 220 ? -6.561 -11.141 8.039 1.00 96.56 220 GLU A C 1
ATOM 1617 O O . GLU A 1 220 ? -5.987 -10.650 7.065 1.00 96.56 220 GLU A O 1
ATOM 1622 N N . ALA A 1 221 ? -5.921 -11.965 8.875 1.00 94.56 221 ALA A N 1
ATOM 1623 C CA . ALA A 1 221 ? -4.564 -12.444 8.621 1.00 94.56 221 ALA A CA 1
ATOM 1624 C C . ALA A 1 221 ? -4.531 -13.418 7.436 1.00 94.56 221 ALA A C 1
ATOM 1626 O O . ALA A 1 221 ? -3.674 -13.269 6.568 1.00 94.56 221 ALA A O 1
ATOM 1627 N N . LEU A 1 222 ? -5.500 -14.336 7.359 1.00 96.38 222 LEU A N 1
ATOM 1628 C CA . LEU A 1 222 ? -5.652 -15.267 6.242 1.00 96.38 222 LEU A CA 1
ATOM 1629 C C . LEU A 1 222 ? -5.885 -14.518 4.925 1.00 96.38 222 LEU A C 1
ATOM 1631 O O . LEU A 1 222 ? -5.218 -14.799 3.937 1.00 96.38 222 LEU A O 1
ATOM 1635 N N . THR A 1 223 ? -6.759 -13.506 4.933 1.00 95.94 223 THR A N 1
ATOM 1636 C CA . THR A 1 223 ? -7.017 -12.666 3.750 1.00 95.94 223 THR A CA 1
ATOM 1637 C C . THR A 1 223 ? -5.747 -11.935 3.294 1.00 95.94 223 THR A C 1
ATOM 1639 O O . THR A 1 223 ? -5.421 -11.899 2.111 1.00 95.94 223 THR A O 1
ATOM 1642 N N . ARG A 1 224 ? -4.962 -11.391 4.234 1.00 94.56 224 ARG A N 1
ATOM 1643 C CA . ARG A 1 224 ? -3.680 -10.740 3.910 1.00 94.56 224 ARG A CA 1
ATOM 1644 C C . ARG A 1 224 ? -2.660 -11.708 3.315 1.00 94.56 224 ARG A C 1
ATOM 1646 O O . ARG A 1 224 ? -1.900 -11.307 2.434 1.00 94.56 224 ARG A O 1
ATOM 1653 N N . GLU A 1 225 ? -2.624 -12.948 3.794 1.00 95.19 225 GLU A N 1
ATOM 1654 C CA . GLU A 1 225 ? -1.755 -13.995 3.259 1.00 95.19 225 GLU A CA 1
ATOM 1655 C C . GLU A 1 225 ? -2.166 -14.383 1.835 1.00 95.19 225 GLU A C 1
ATOM 1657 O O . GLU A 1 225 ? -1.312 -14.382 0.947 1.00 95.19 225 GLU A O 1
ATOM 1662 N N . THR A 1 226 ? -3.460 -14.617 1.588 1.00 95.12 226 THR A N 1
ATOM 1663 C CA . THR A 1 226 ? -3.973 -14.929 0.244 1.00 95.12 226 THR A CA 1
ATOM 1664 C C . THR A 1 226 ? -3.716 -13.789 -0.735 1.00 95.12 226 THR A C 1
ATOM 1666 O O . THR A 1 226 ? -3.218 -14.029 -1.831 1.00 95.12 226 THR A O 1
ATOM 1669 N N . ASP A 1 227 ? -3.942 -12.538 -0.324 1.00 94.69 227 ASP A N 1
ATOM 1670 C CA . ASP A 1 227 ? -3.668 -11.361 -1.155 1.00 94.69 227 ASP A CA 1
ATOM 1671 C C . ASP A 1 227 ? -2.166 -11.170 -1.404 1.00 94.69 227 ASP A C 1
ATOM 1673 O O . ASP A 1 227 ? -1.746 -10.629 -2.429 1.00 94.69 227 ASP A O 1
ATOM 1677 N N . SER A 1 228 ? -1.316 -11.552 -0.448 1.00 92.94 228 SER A N 1
ATOM 1678 C CA . SER A 1 228 ? 0.135 -11.515 -0.628 1.00 92.94 228 SER A CA 1
ATOM 1679 C C . SER A 1 228 ? 0.625 -12.625 -1.553 1.00 92.94 228 SER A C 1
ATOM 1681 O O . SER A 1 228 ? 1.561 -12.375 -2.308 1.00 92.94 228 SER A O 1
ATOM 1683 N N . ALA A 1 229 ? 0.041 -13.823 -1.492 1.00 93.25 229 ALA A N 1
ATOM 1684 C CA . ALA A 1 229 ? 0.331 -14.911 -2.421 1.00 93.25 229 ALA A CA 1
ATOM 1685 C C . ALA A 1 229 ? -0.096 -14.531 -3.843 1.00 93.25 229 ALA A C 1
ATOM 1687 O O . ALA A 1 229 ? 0.751 -14.497 -4.726 1.00 93.25 229 ALA A O 1
ATOM 1688 N N . ALA A 1 230 ? -1.337 -14.068 -4.022 1.00 93.50 230 ALA A N 1
ATOM 1689 C CA . ALA A 1 230 ? -1.846 -13.623 -5.318 1.00 93.50 230 ALA A CA 1
ATOM 1690 C C . ALA A 1 230 ? -0.992 -12.505 -5.945 1.00 93.50 230 ALA A C 1
ATOM 1692 O O . ALA A 1 230 ? -0.744 -12.511 -7.146 1.00 93.50 230 ALA A O 1
ATOM 1693 N N . ARG A 1 231 ? -0.490 -11.556 -5.138 1.00 92.19 231 ARG A N 1
ATOM 1694 C CA . ARG A 1 231 ? 0.435 -10.514 -5.622 1.00 92.19 231 ARG A CA 1
ATOM 1695 C C . ARG A 1 231 ? 1.798 -11.059 -6.043 1.00 92.19 231 ARG A C 1
ATOM 1697 O O . ARG A 1 231 ? 2.366 -10.531 -6.992 1.00 92.19 231 ARG A O 1
ATOM 1704 N N . ARG A 1 232 ? 2.333 -12.061 -5.338 1.00 88.75 232 ARG A N 1
ATOM 1705 C CA . ARG A 1 232 ? 3.597 -12.712 -5.717 1.00 88.75 232 ARG A CA 1
ATOM 1706 C C . ARG A 1 232 ? 3.428 -13.484 -7.020 1.00 88.75 232 ARG A C 1
ATOM 1708 O O . ARG A 1 232 ? 4.238 -13.295 -7.917 1.00 88.75 232 ARG A O 1
ATOM 1715 N N . ASP A 1 233 ? 2.355 -14.257 -7.140 1.00 88.81 233 ASP A N 1
ATOM 1716 C CA . ASP A 1 233 ? 2.066 -15.045 -8.339 1.00 88.81 233 ASP A CA 1
ATOM 1717 C C . ASP A 1 233 ? 1.863 -14.129 -9.557 1.00 88.81 233 ASP A C 1
ATOM 1719 O O . ASP A 1 233 ? 2.500 -14.324 -10.588 1.00 88.81 233 ASP A O 1
ATOM 1723 N N . ALA A 1 234 ? 1.088 -13.046 -9.408 1.00 89.75 234 ALA A N 1
ATOM 1724 C CA . ALA A 1 234 ? 0.900 -12.055 -10.470 1.00 89.75 234 ALA A CA 1
ATOM 1725 C C . ALA A 1 234 ? 2.205 -11.340 -10.873 1.00 89.75 234 ALA A C 1
ATOM 1727 O O . ALA A 1 234 ? 2.399 -11.033 -12.047 1.00 89.75 234 ALA A O 1
ATOM 1728 N N . ALA A 1 235 ? 3.106 -11.064 -9.921 1.00 87.75 235 ALA A N 1
ATOM 1729 C CA . ALA A 1 235 ? 4.406 -10.465 -10.224 1.00 87.75 235 ALA A CA 1
ATOM 1730 C C . ALA A 1 235 ? 5.305 -11.426 -11.020 1.00 87.75 235 ALA A C 1
ATOM 1732 O O . ALA A 1 235 ? 5.925 -11.001 -11.992 1.00 87.75 235 ALA A O 1
ATOM 1733 N N . VAL A 1 236 ? 5.322 -12.713 -10.652 1.00 86.62 236 VAL A N 1
ATOM 1734 C CA . VAL A 1 236 ? 6.050 -13.759 -11.388 1.00 86.62 236 VAL A CA 1
ATOM 1735 C C . VAL A 1 236 ? 5.485 -13.920 -12.801 1.00 86.62 236 VAL A C 1
ATOM 1737 O O . VAL A 1 236 ? 6.246 -13.923 -13.764 1.00 86.62 236 VAL A O 1
ATOM 1740 N N . GLU A 1 237 ? 4.158 -13.981 -12.960 1.00 86.75 237 GLU A N 1
ATOM 1741 C CA . GLU A 1 237 ? 3.525 -14.036 -14.286 1.00 86.75 237 GLU A CA 1
ATOM 1742 C C . GLU A 1 237 ? 3.885 -12.818 -15.149 1.00 86.75 237 GLU A C 1
ATOM 1744 O O . GLU A 1 237 ? 4.184 -12.962 -16.336 1.00 86.75 237 GLU A O 1
ATOM 1749 N N . GLN A 1 238 ? 3.889 -11.616 -14.563 1.00 87.62 238 GLN A N 1
ATOM 1750 C CA . GLN A 1 238 ? 4.260 -10.392 -15.270 1.00 87.62 238 GLN A CA 1
ATOM 1751 C C . GLN A 1 238 ? 5.733 -10.405 -15.711 1.00 87.62 238 GLN A C 1
ATOM 1753 O O . GLN A 1 238 ? 6.034 -9.968 -16.824 1.00 87.62 238 GLN A O 1
ATOM 1758 N N . GLU A 1 239 ? 6.642 -10.899 -14.869 1.00 85.25 239 GLU A N 1
ATOM 1759 C CA . GLU A 1 239 ? 8.067 -11.027 -15.188 1.00 85.25 239 GLU A CA 1
ATOM 1760 C C . GLU A 1 239 ? 8.300 -12.031 -16.326 1.00 85.25 239 GLU A C 1
ATOM 1762 O O . GLU A 1 239 ? 8.962 -11.703 -17.314 1.00 85.25 239 GLU A O 1
ATOM 1767 N N . LEU A 1 240 ? 7.666 -13.206 -16.252 1.00 82.75 240 LEU A N 1
ATOM 1768 C CA . LEU A 1 240 ? 7.712 -14.219 -17.310 1.00 82.75 240 LEU A CA 1
ATOM 1769 C C . LEU A 1 240 ? 7.160 -13.679 -18.638 1.00 82.75 240 LEU A C 1
ATOM 1771 O O . LEU A 1 240 ? 7.769 -13.871 -19.693 1.00 82.75 240 LEU A O 1
ATOM 1775 N N . ALA A 1 241 ? 6.036 -12.956 -18.601 1.00 86.00 241 ALA A N 1
ATOM 1776 C CA . ALA A 1 241 ? 5.441 -12.346 -19.788 1.00 86.00 241 ALA A CA 1
ATOM 1777 C C . ALA A 1 241 ? 6.344 -11.263 -20.401 1.00 86.00 241 ALA A C 1
ATOM 1779 O O . ALA A 1 241 ? 6.514 -11.218 -21.623 1.00 86.00 241 ALA A O 1
ATOM 1780 N N . ALA A 1 242 ? 6.955 -10.410 -19.571 1.00 87.56 242 ALA A N 1
ATOM 1781 C CA . ALA A 1 242 ? 7.912 -9.407 -20.028 1.00 87.56 242 ALA A CA 1
ATOM 1782 C C . ALA A 1 242 ? 9.136 -10.063 -20.684 1.00 87.56 242 ALA A C 1
ATOM 1784 O O . ALA A 1 242 ? 9.582 -9.615 -21.743 1.00 87.56 242 ALA A O 1
ATOM 1785 N N . GLY A 1 243 ? 9.633 -11.160 -20.108 1.00 85.56 243 GLY A N 1
ATOM 1786 C CA . GLY A 1 243 ? 10.750 -11.904 -20.673 1.00 85.56 243 GLY A CA 1
ATOM 1787 C C . GLY A 1 243 ? 10.447 -12.599 -21.986 1.00 85.56 243 GLY A C 1
ATOM 1788 O O . GLY A 1 243 ? 11.225 -12.484 -22.936 1.00 85.56 243 GLY A O 1
ATOM 1789 N N . ALA A 1 244 ? 9.282 -13.236 -22.086 1.00 84.19 244 ALA A N 1
ATOM 1790 C CA . ALA A 1 244 ? 8.800 -13.800 -23.340 1.00 84.19 244 ALA A CA 1
ATOM 1791 C C . ALA A 1 244 ? 8.666 -12.720 -24.430 1.00 84.19 244 ALA A C 1
ATOM 1793 O O . ALA A 1 244 ? 9.132 -12.922 -25.554 1.00 84.19 244 ALA A O 1
ATOM 1794 N N . GLY A 1 245 ? 8.112 -11.551 -24.085 1.00 88.88 245 GLY A N 1
ATOM 1795 C CA . GLY A 1 245 ? 7.990 -10.417 -25.002 1.00 88.88 245 GLY A CA 1
ATOM 1796 C C . GLY A 1 245 ? 9.340 -9.847 -25.450 1.00 88.88 245 GLY A C 1
ATOM 1797 O O . GLY A 1 245 ? 9.503 -9.494 -26.619 1.00 88.88 245 GLY A O 1
ATOM 1798 N N . LEU A 1 246 ? 10.332 -9.788 -24.556 1.00 89.12 246 LEU A N 1
ATOM 1799 C CA . LEU A 1 246 ? 11.690 -9.365 -24.904 1.00 89.12 246 LEU A CA 1
ATOM 1800 C C . LEU A 1 246 ? 12.381 -10.382 -25.826 1.00 89.12 246 LEU A C 1
ATOM 1802 O O . LEU A 1 246 ? 13.011 -9.981 -26.805 1.00 89.12 246 LEU A O 1
ATOM 1806 N N . ARG A 1 247 ? 12.236 -11.689 -25.562 1.00 88.06 247 ARG A N 1
ATOM 1807 C CA . ARG A 1 247 ? 12.741 -12.751 -26.454 1.00 88.06 247 ARG A CA 1
ATOM 1808 C C . ARG A 1 247 ? 12.159 -12.637 -27.852 1.00 88.06 247 ARG A C 1
ATOM 1810 O O . ARG A 1 247 ? 12.899 -12.721 -28.827 1.00 88.06 247 ARG A O 1
ATOM 1817 N N . GLU A 1 248 ? 10.850 -12.431 -27.962 1.00 89.69 248 GLU A N 1
ATOM 1818 C CA . GLU A 1 248 ? 10.182 -12.281 -29.255 1.00 89.69 248 GLU A CA 1
ATOM 1819 C C . GLU A 1 248 ? 10.723 -11.076 -30.039 1.00 89.69 248 GLU A C 1
ATOM 1821 O O . GLU A 1 248 ? 11.047 -11.209 -31.221 1.00 89.69 248 GLU A O 1
ATOM 1826 N N . GLN A 1 249 ? 10.913 -9.932 -29.375 1.00 92.19 249 GLN A N 1
ATOM 1827 C CA . GLN A 1 249 ? 11.516 -8.743 -29.987 1.00 92.19 249 GLN A CA 1
ATOM 1828 C C . GLN A 1 249 ? 12.952 -8.995 -30.457 1.00 92.19 249 GLN A C 1
ATOM 1830 O O . GLN A 1 249 ? 13.303 -8.615 -31.575 1.00 92.19 249 GLN A O 1
ATOM 1835 N N . TRP A 1 250 ? 13.766 -9.682 -29.651 1.00 91.31 250 TRP A N 1
ATOM 1836 C CA . TRP A 1 250 ? 15.119 -10.074 -30.042 1.00 91.31 250 TRP A CA 1
ATOM 1837 C C . TRP A 1 250 ? 15.123 -11.026 -31.241 1.00 91.31 250 TRP A C 1
ATOM 1839 O O . TRP A 1 250 ? 15.912 -10.818 -32.161 1.00 91.31 250 TRP A O 1
ATOM 1849 N N . ARG A 1 251 ? 14.222 -12.022 -31.295 1.00 90.19 251 ARG A N 1
ATOM 1850 C CA . ARG A 1 251 ? 14.109 -12.912 -32.467 1.00 90.19 251 ARG A CA 1
ATOM 1851 C C . ARG A 1 251 ? 13.739 -12.124 -33.713 1.00 90.19 251 ARG A C 1
ATOM 1853 O O . ARG A 1 251 ? 14.386 -12.287 -34.742 1.00 90.19 251 ARG A O 1
ATOM 1860 N N . ALA A 1 252 ? 12.740 -11.250 -33.611 1.00 92.44 252 ALA A N 1
ATOM 1861 C CA . ALA A 1 252 ? 12.311 -10.409 -34.721 1.00 92.44 252 ALA A CA 1
ATOM 1862 C C . ALA A 1 252 ? 13.444 -9.496 -35.214 1.00 92.44 252 ALA A C 1
ATOM 1864 O O . ALA A 1 252 ? 13.624 -9.330 -36.421 1.00 92.44 252 ALA A O 1
ATOM 1865 N N . TRP A 1 253 ? 14.233 -8.931 -34.297 1.00 92.56 253 TRP A N 1
ATOM 1866 C CA . TRP A 1 253 ? 15.367 -8.082 -34.641 1.00 92.56 253 TRP A CA 1
ATOM 1867 C C . TRP A 1 253 ? 16.508 -8.867 -35.296 1.00 92.56 253 TRP A C 1
ATOM 1869 O O . TRP A 1 253 ? 16.950 -8.478 -36.375 1.00 92.56 253 TRP A O 1
ATOM 1879 N N . VAL A 1 254 ? 16.943 -9.985 -34.707 1.00 91.12 254 VAL A N 1
ATOM 1880 C CA . VAL A 1 254 ? 18.029 -10.833 -35.235 1.00 91.12 254 VAL A CA 1
ATOM 1881 C C . VAL A 1 254 ? 17.681 -11.421 -36.606 1.00 91.12 254 VAL A C 1
ATOM 1883 O O . VAL A 1 254 ? 18.531 -11.468 -37.491 1.00 91.12 254 VAL A O 1
ATOM 1886 N N . GLN A 1 255 ? 16.425 -11.829 -36.808 1.00 89.25 255 GLN A N 1
ATOM 1887 C CA . GLN A 1 255 ? 15.954 -12.428 -38.063 1.00 89.25 255 GLN A CA 1
ATOM 1888 C C . GLN A 1 255 ? 15.545 -11.390 -39.122 1.00 89.25 255 GLN A C 1
ATOM 1890 O O . GLN A 1 255 ? 15.194 -11.753 -40.246 1.00 89.25 255 GLN A O 1
ATOM 1895 N N . SER A 1 256 ? 15.562 -10.096 -38.791 1.00 93.12 256 SER A N 1
ATOM 1896 C CA . SER A 1 256 ? 15.199 -9.043 -39.737 1.00 93.12 256 SER A CA 1
ATOM 1897 C C . SER A 1 256 ? 16.232 -8.922 -40.855 1.00 93.12 256 SER A C 1
ATOM 1899 O O . SER A 1 256 ? 17.428 -8.748 -40.617 1.00 93.12 256 SER A O 1
ATOM 1901 N N . ALA A 1 257 ? 15.748 -8.881 -42.098 1.00 91.62 257 ALA A N 1
ATOM 1902 C CA . ALA A 1 257 ? 16.583 -8.662 -43.277 1.00 91.62 257 ALA A CA 1
ATOM 1903 C C . ALA A 1 257 ? 17.337 -7.318 -43.246 1.00 91.62 257 ALA A C 1
ATOM 1905 O O . ALA A 1 257 ? 18.358 -7.169 -43.918 1.00 91.62 257 ALA A O 1
ATOM 1906 N N . GLU A 1 258 ? 16.846 -6.317 -42.504 1.00 90.88 258 GLU A N 1
ATOM 1907 C CA . GLU A 1 258 ? 17.583 -5.065 -42.297 1.00 90.88 258 GLU A CA 1
ATOM 1908 C C . GLU A 1 258 ? 18.798 -5.290 -41.395 1.00 90.88 258 GLU A C 1
ATOM 1910 O O . GLU A 1 258 ? 19.893 -4.838 -41.726 1.00 90.88 258 GLU A O 1
ATOM 1915 N N . THR A 1 259 ? 18.629 -6.035 -40.301 1.00 89.81 259 THR A N 1
ATOM 1916 C CA . THR A 1 259 ? 19.697 -6.341 -39.344 1.00 89.81 259 THR A CA 1
ATOM 1917 C C . THR A 1 259 ? 20.822 -7.113 -40.021 1.00 89.81 259 THR A C 1
ATOM 1919 O O . THR A 1 259 ? 21.967 -6.671 -39.966 1.00 89.81 259 THR A O 1
ATOM 1922 N N . THR A 1 260 ? 20.509 -8.177 -40.768 1.00 88.69 260 THR A N 1
ATOM 1923 C CA . THR A 1 260 ? 21.512 -8.936 -41.538 1.00 88.69 260 THR A CA 1
ATOM 1924 C C . THR A 1 260 ? 22.223 -8.064 -42.574 1.00 88.69 260 THR A C 1
ATOM 1926 O O . THR A 1 260 ? 23.438 -8.143 -42.733 1.00 88.69 260 THR A O 1
ATOM 1929 N N . ARG A 1 261 ? 21.502 -7.172 -43.270 1.00 88.94 261 ARG A N 1
ATOM 1930 C CA . ARG A 1 261 ? 22.115 -6.280 -44.270 1.00 88.94 261 ARG A CA 1
ATOM 1931 C C . ARG A 1 261 ? 23.093 -5.288 -43.640 1.00 88.94 261 ARG A C 1
ATOM 1933 O O . ARG A 1 261 ? 24.120 -4.980 -44.240 1.00 88.94 261 ARG A O 1
ATOM 1940 N N . ARG A 1 262 ? 22.756 -4.751 -42.465 1.00 87.75 262 ARG A N 1
ATOM 1941 C CA . ARG A 1 262 ? 23.556 -3.727 -41.777 1.00 87.75 262 ARG A CA 1
ATOM 1942 C C . ARG A 1 262 ? 24.729 -4.337 -41.026 1.00 87.75 262 ARG A C 1
ATOM 1944 O O . ARG A 1 262 ? 25.858 -3.890 -41.207 1.00 87.75 262 ARG A O 1
ATOM 1951 N N . LEU A 1 263 ? 24.465 -5.351 -40.211 1.00 89.06 263 LEU A N 1
ATOM 1952 C CA . LEU A 1 263 ? 25.464 -5.976 -39.349 1.00 89.06 263 LEU A CA 1
ATOM 1953 C C . LEU A 1 263 ? 26.365 -6.946 -40.118 1.00 89.06 263 LEU A C 1
ATOM 1955 O O . LEU A 1 263 ? 27.557 -7.024 -39.833 1.00 89.06 263 LEU A O 1
ATOM 1959 N N . GLY A 1 264 ? 25.841 -7.571 -41.172 1.00 84.50 264 GLY A N 1
ATOM 1960 C CA . GLY A 1 264 ? 26.497 -8.663 -41.881 1.00 84.50 264 GLY A CA 1
ATOM 1961 C C . GLY A 1 264 ? 26.068 -10.020 -41.326 1.00 84.50 264 GLY A C 1
ATOM 1962 O O . GLY A 1 264 ? 25.018 -10.142 -40.693 1.00 84.50 264 GLY A O 1
ATOM 1963 N N . ASP A 1 265 ? 26.886 -11.035 -41.590 1.00 83.69 265 ASP A N 1
ATOM 1964 C CA . ASP A 1 265 ? 26.662 -12.399 -41.112 1.00 83.69 265 ASP A CA 1
ATOM 1965 C C . ASP A 1 265 ? 27.204 -12.526 -39.681 1.00 83.69 265 ASP A C 1
ATOM 1967 O O . ASP A 1 265 ? 28.389 -12.773 -39.461 1.00 83.69 265 ASP A O 1
ATOM 1971 N N . VAL A 1 266 ? 26.348 -12.217 -38.707 1.00 87.00 266 VAL A N 1
ATOM 1972 C CA . VAL A 1 266 ? 26.651 -12.379 -37.282 1.00 87.00 266 VAL A CA 1
ATOM 1973 C C . VAL A 1 266 ? 26.148 -13.749 -36.858 1.00 87.00 266 VAL A C 1
ATOM 1975 O O . VAL A 1 266 ? 24.949 -14.020 -36.953 1.00 87.00 266 VAL A O 1
ATOM 1978 N N . ASP A 1 267 ? 27.047 -14.593 -36.356 1.00 87.62 267 ASP A N 1
ATOM 1979 C CA . ASP A 1 267 ? 26.663 -15.876 -35.775 1.00 87.62 267 ASP A CA 1
ATOM 1980 C C . ASP A 1 267 ? 26.095 -15.666 -34.369 1.00 87.62 267 ASP A C 1
ATOM 1982 O O . ASP A 1 267 ? 26.788 -15.732 -33.354 1.00 87.62 267 ASP A O 1
ATOM 1986 N N . TRP A 1 268 ? 24.802 -15.356 -34.312 1.00 87.25 268 TRP A N 1
ATOM 1987 C CA . TRP A 1 268 ? 24.103 -15.136 -33.052 1.00 87.25 268 TRP A CA 1
ATOM 1988 C C . TRP A 1 268 ? 24.089 -16.378 -32.161 1.00 87.25 268 TRP A C 1
ATOM 1990 O O . TRP A 1 268 ? 23.984 -16.213 -30.945 1.00 87.25 268 TRP A O 1
ATOM 2000 N N . ALA A 1 269 ? 24.217 -17.587 -32.725 1.00 85.88 269 ALA A N 1
ATOM 2001 C CA . ALA A 1 269 ? 24.222 -18.832 -31.959 1.00 85.88 269 ALA A CA 1
ATOM 2002 C C . ALA A 1 269 ? 25.455 -18.939 -31.048 1.00 85.88 269 ALA A C 1
ATOM 2004 O O . ALA A 1 269 ? 25.333 -19.412 -29.919 1.00 85.88 269 ALA A O 1
ATOM 2005 N N . ASP A 1 270 ? 26.595 -18.410 -31.497 1.00 85.31 270 ASP A N 1
ATOM 2006 C CA . ASP A 1 270 ? 27.855 -18.368 -30.743 1.00 85.31 270 ASP A CA 1
ATOM 2007 C C . ASP A 1 270 ? 27.923 -17.215 -29.720 1.00 85.31 270 ASP A C 1
ATOM 2009 O O . ASP A 1 270 ? 28.890 -17.086 -28.964 1.00 85.31 270 ASP A O 1
ATOM 2013 N N . THR A 1 271 ? 26.888 -16.371 -29.652 1.00 87.31 271 THR A N 1
ATOM 2014 C CA . THR A 1 271 ? 26.780 -15.291 -28.660 1.00 87.31 271 THR A CA 1
ATOM 2015 C C . THR A 1 271 ? 25.880 -15.677 -27.486 1.00 87.31 271 THR A C 1
ATOM 2017 O O . THR A 1 271 ? 25.082 -16.612 -27.552 1.00 87.31 271 THR A O 1
ATOM 2020 N N . VAL A 1 272 ? 25.911 -14.873 -26.418 1.00 84.94 272 VAL A N 1
ATOM 2021 C CA . VAL A 1 272 ? 24.959 -14.986 -25.294 1.00 84.94 272 VAL A CA 1
ATOM 2022 C C . VAL A 1 272 ? 23.490 -14.847 -25.726 1.00 84.94 272 VAL A C 1
ATOM 2024 O O . VAL A 1 272 ? 22.597 -15.330 -25.033 1.00 84.94 272 VAL A O 1
ATOM 2027 N N . VAL A 1 273 ? 23.232 -14.227 -26.884 1.00 86.88 273 VAL A N 1
ATOM 2028 C CA . VAL A 1 273 ? 21.892 -14.087 -27.468 1.00 86.88 273 VAL A CA 1
ATOM 2029 C C . VAL A 1 273 ? 21.391 -15.433 -28.004 1.00 86.88 273 VAL A C 1
ATOM 2031 O O . VAL A 1 273 ? 20.207 -15.720 -27.884 1.00 86.88 273 VAL A O 1
ATOM 2034 N N . GLY A 1 274 ? 22.260 -16.299 -28.530 1.00 84.62 274 GLY A N 1
ATOM 2035 C CA . GLY A 1 274 ? 21.881 -17.597 -29.101 1.00 84.62 274 GLY A CA 1
ATOM 2036 C C . GLY A 1 274 ? 21.240 -18.537 -28.082 1.00 84.62 274 GLY A C 1
ATOM 2037 O O . GLY A 1 274 ? 20.151 -19.072 -28.307 1.00 84.62 274 GLY A O 1
ATOM 2038 N N . GLY A 1 275 ? 21.870 -18.662 -26.911 1.00 81.25 275 GLY A N 1
ATOM 2039 C CA . GLY A 1 275 ? 21.304 -19.408 -25.785 1.00 81.25 275 GLY A CA 1
ATOM 2040 C C . GLY A 1 275 ? 19.997 -18.801 -25.264 1.00 81.25 275 GLY A C 1
ATOM 2041 O O . GLY A 1 275 ? 19.109 -19.531 -24.846 1.00 81.25 275 GLY A O 1
ATOM 2042 N N . TRP A 1 276 ? 19.840 -17.476 -25.343 1.00 80.44 276 TRP A N 1
ATOM 2043 C CA . TRP A 1 276 ? 18.621 -16.776 -24.920 1.00 80.44 276 TRP A CA 1
ATOM 2044 C C . TRP A 1 276 ? 17.456 -16.884 -25.912 1.00 80.44 276 TRP A C 1
ATOM 2046 O O . TRP A 1 276 ? 16.293 -16.891 -25.510 1.00 80.44 276 TRP A O 1
ATOM 2056 N N . LEU A 1 277 ? 17.753 -16.935 -27.211 1.00 82.94 277 LEU A N 1
ATOM 2057 C CA . LEU A 1 277 ? 16.745 -17.041 -28.265 1.00 82.94 277 LEU A CA 1
ATOM 2058 C C . LEU A 1 277 ? 16.228 -18.462 -28.476 1.00 82.94 277 LEU A C 1
ATOM 2060 O O . LEU A 1 277 ? 15.180 -18.619 -29.115 1.00 82.94 277 LEU A O 1
ATOM 2064 N N . SER A 1 278 ? 16.959 -19.451 -27.955 1.00 78.50 278 SER A N 1
ATOM 2065 C CA . SER A 1 278 ? 16.533 -20.848 -27.893 1.00 78.50 278 SER A CA 1
ATOM 2066 C C . SER A 1 278 ? 15.173 -20.963 -27.198 1.00 78.50 278 SER A C 1
ATOM 2068 O O . SER A 1 278 ? 14.773 -20.073 -26.441 1.00 78.50 278 SER A O 1
ATOM 2070 N N . ASP A 1 279 ? 14.421 -22.019 -27.515 1.00 66.88 279 ASP A N 1
ATOM 2071 C CA . ASP A 1 279 ? 13.101 -22.206 -26.917 1.00 66.88 279 ASP A CA 1
ATOM 2072 C C . ASP A 1 279 ? 13.206 -22.222 -25.385 1.00 66.88 279 ASP A C 1
ATOM 2074 O O . ASP A 1 279 ? 14.187 -22.751 -24.848 1.00 66.88 279 ASP A O 1
ATOM 2078 N N . PRO A 1 280 ? 12.236 -21.600 -24.683 1.00 64.19 280 PRO A N 1
ATOM 2079 C CA . PRO A 1 280 ? 12.219 -21.623 -23.229 1.00 64.19 280 PRO A CA 1
ATOM 2080 C C . PRO A 1 280 ? 12.254 -23.076 -22.758 1.00 64.19 280 PRO A C 1
ATOM 2082 O O . PRO A 1 280 ? 11.662 -23.950 -23.396 1.00 64.19 280 PRO A O 1
ATOM 2085 N N . ALA A 1 281 ? 12.966 -23.327 -21.661 1.00 62.34 281 ALA A N 1
ATOM 2086 C CA . ALA A 1 281 ? 13.013 -24.652 -21.065 1.00 62.34 281 ALA A CA 1
ATOM 2087 C C . ALA A 1 281 ? 11.586 -25.175 -20.806 1.00 62.34 281 ALA A C 1
ATOM 2089 O O . ALA A 1 281 ? 10.675 -24.398 -20.508 1.00 62.34 281 ALA A O 1
ATOM 2090 N N . ASP A 1 282 ? 11.397 -26.495 -20.912 1.00 60.84 282 ASP A N 1
ATOM 2091 C CA . ASP A 1 282 ? 10.104 -27.143 -20.641 1.00 60.84 282 ASP A CA 1
ATOM 2092 C C . ASP A 1 282 ? 9.598 -26.849 -19.210 1.00 60.84 282 ASP A C 1
ATOM 2094 O O . ASP A 1 282 ? 8.393 -26.915 -18.954 1.00 60.84 282 ASP A O 1
ATOM 2098 N N . ASP A 1 283 ? 10.506 -26.496 -18.289 1.00 56.50 283 ASP A N 1
ATOM 2099 C CA . ASP A 1 283 ? 10.200 -25.977 -16.958 1.00 56.50 283 ASP A CA 1
ATOM 2100 C C . ASP A 1 283 ? 10.472 -24.455 -16.886 1.00 56.50 283 ASP A C 1
ATOM 2102 O O . ASP A 1 283 ? 11.619 -24.026 -17.038 1.00 56.50 283 ASP A O 1
ATOM 2106 N N . PRO A 1 284 ? 9.462 -23.605 -16.617 1.00 57.56 284 PRO A N 1
ATOM 2107 C CA . PRO A 1 284 ? 9.661 -22.166 -16.435 1.00 57.56 284 PRO A CA 1
ATOM 2108 C C . PRO A 1 284 ? 10.539 -21.808 -15.224 1.00 57.56 284 PRO A C 1
ATOM 2110 O O . PRO A 1 284 ? 10.980 -20.667 -15.129 1.00 57.56 284 PRO A O 1
ATOM 2113 N N . ALA A 1 285 ? 10.806 -22.743 -14.303 1.00 56.56 285 ALA A N 1
ATOM 2114 C CA . ALA A 1 285 ? 11.783 -22.557 -13.228 1.00 56.56 285 ALA A CA 1
ATOM 2115 C C . ALA A 1 285 ? 13.243 -22.703 -13.698 1.00 56.56 285 ALA A C 1
ATOM 2117 O O . ALA A 1 285 ? 14.145 -22.190 -13.034 1.00 56.56 285 ALA A O 1
ATOM 2118 N N . ASP A 1 286 ? 13.468 -23.380 -14.829 1.00 56.22 286 ASP A N 1
ATOM 2119 C CA . ASP A 1 286 ? 14.782 -23.512 -15.469 1.00 56.22 286 ASP A CA 1
ATOM 2120 C C . ASP A 1 286 ? 15.098 -22.311 -16.382 1.00 56.22 286 ASP A C 1
ATOM 2122 O O . ASP A 1 286 ? 16.243 -22.120 -16.801 1.00 56.22 286 ASP A O 1
ATOM 2126 N N . ASP A 1 287 ? 14.094 -21.478 -16.678 1.00 63.88 287 ASP A N 1
ATOM 2127 C CA . ASP A 1 287 ? 14.269 -20.199 -17.359 1.00 63.88 287 ASP A CA 1
ATOM 2128 C C . ASP A 1 287 ? 14.829 -19.189 -16.343 1.00 63.88 287 ASP A C 1
ATOM 2130 O O . ASP A 1 287 ? 14.122 -18.665 -15.481 1.00 63.88 287 ASP A O 1
ATOM 2134 N N . GLU A 1 288 ? 16.146 -18.974 -16.389 1.00 62.28 288 GLU A N 1
ATOM 2135 C CA . GLU A 1 288 ? 16.834 -18.025 -15.511 1.00 62.28 288 GLU A CA 1
ATOM 2136 C C . GLU A 1 288 ? 16.145 -16.651 -15.539 1.00 62.28 288 GLU A C 1
ATOM 2138 O O . GLU A 1 288 ? 15.930 -16.068 -16.607 1.00 62.28 288 GLU A O 1
ATOM 2143 N N . ALA A 1 289 ? 15.850 -16.119 -14.348 1.00 66.38 289 ALA A N 1
ATOM 2144 C CA . ALA A 1 289 ? 15.213 -14.819 -14.179 1.00 66.38 289 ALA A CA 1
ATOM 2145 C C . ALA A 1 289 ? 15.941 -13.717 -14.968 1.00 66.38 289 ALA A C 1
ATOM 2147 O O . ALA A 1 289 ? 17.174 -13.689 -15.064 1.00 66.38 289 ALA A O 1
ATOM 2148 N N . LEU A 1 290 ? 15.166 -12.783 -15.520 1.00 75.88 290 LEU A N 1
ATOM 2149 C CA . LEU A 1 290 ? 15.697 -11.620 -16.225 1.00 75.88 290 LEU A CA 1
ATOM 2150 C C . LEU A 1 290 ? 16.218 -10.597 -15.225 1.00 75.88 290 LEU A C 1
ATOM 2152 O O . LEU A 1 290 ? 15.532 -9.648 -14.847 1.00 75.88 290 LEU A O 1
ATOM 2156 N N . ASP A 1 291 ? 17.458 -10.797 -14.804 1.00 81.94 291 ASP A N 1
ATOM 2157 C CA . ASP A 1 291 ? 18.169 -9.846 -13.970 1.00 81.94 291 ASP A CA 1
ATOM 2158 C C . ASP A 1 291 ? 18.904 -8.773 -14.794 1.00 81.94 291 ASP A C 1
ATOM 2160 O O . ASP A 1 291 ? 19.010 -8.821 -16.025 1.00 81.94 291 ASP A O 1
ATOM 2164 N N . GLY A 1 292 ? 19.403 -7.754 -14.089 1.00 85.19 292 GLY A N 1
ATOM 2165 C CA . GLY A 1 292 ? 20.125 -6.647 -14.715 1.00 85.19 292 GLY A CA 1
ATOM 2166 C C . GLY A 1 292 ? 21.407 -7.086 -15.429 1.00 85.19 292 GLY A C 1
ATOM 2167 O O . GLY A 1 292 ? 21.706 -6.570 -16.499 1.00 85.19 292 GLY A O 1
ATOM 2168 N N . ASP A 1 293 ? 22.132 -8.073 -14.894 1.00 87.31 293 ASP A N 1
ATOM 2169 C CA . ASP A 1 293 ? 23.377 -8.556 -15.506 1.00 87.31 293 ASP A CA 1
ATOM 2170 C C . ASP A 1 293 ? 23.117 -9.261 -16.845 1.00 87.31 293 ASP A C 1
ATOM 2172 O O . ASP A 1 293 ? 23.885 -9.120 -17.802 1.00 87.31 293 ASP A O 1
ATOM 2176 N N . ARG A 1 294 ? 22.011 -10.004 -16.957 1.00 84.56 294 ARG A N 1
ATOM 2177 C CA . ARG A 1 294 ? 21.592 -10.606 -18.224 1.00 84.56 294 ARG A CA 1
ATOM 2178 C C . ARG A 1 294 ? 21.222 -9.542 -19.255 1.00 84.56 294 ARG A C 1
ATOM 2180 O O . ARG A 1 294 ? 21.658 -9.657 -20.400 1.00 84.56 294 ARG A O 1
ATOM 2187 N N . LEU A 1 295 ? 20.476 -8.505 -18.864 1.00 88.19 295 LEU A N 1
ATOM 2188 C CA . LEU A 1 295 ? 20.148 -7.381 -19.753 1.00 88.19 295 LEU A CA 1
ATOM 2189 C C . LEU A 1 295 ? 21.418 -6.676 -20.253 1.00 88.19 295 LEU A C 1
ATOM 2191 O O . LEU A 1 295 ? 21.587 -6.508 -21.460 1.00 88.19 295 LEU A O 1
ATOM 2195 N N . ASP A 1 296 ? 22.364 -6.390 -19.357 1.00 90.62 296 ASP A N 1
ATOM 2196 C CA . ASP A 1 296 ? 23.648 -5.775 -19.708 1.00 90.62 296 ASP A CA 1
ATOM 2197 C C . ASP A 1 296 ? 24.471 -6.649 -20.672 1.00 90.62 296 ASP A C 1
ATOM 2199 O O . ASP A 1 296 ? 25.177 -6.143 -21.551 1.00 90.62 296 ASP A O 1
ATOM 2203 N N . ARG A 1 297 ? 24.403 -7.980 -20.526 1.00 90.00 297 ARG A N 1
ATOM 2204 C CA . ARG A 1 297 ? 25.057 -8.928 -21.442 1.00 90.00 297 ARG A CA 1
ATOM 2205 C C . ARG A 1 297 ? 24.404 -8.948 -22.824 1.00 90.00 297 ARG A C 1
ATOM 2207 O O . ARG A 1 297 ? 25.137 -9.001 -23.812 1.00 90.00 297 ARG A O 1
ATOM 2214 N N . LEU A 1 298 ? 23.074 -8.883 -22.908 1.00 90.12 298 LEU A N 1
ATOM 2215 C CA . LEU A 1 298 ? 22.353 -8.784 -24.183 1.00 90.12 298 LEU A CA 1
ATOM 2216 C C . LEU A 1 298 ? 22.702 -7.479 -24.916 1.00 90.12 298 LEU A C 1
ATOM 2218 O O . LEU A 1 298 ? 23.042 -7.514 -26.100 1.00 90.12 298 LEU A O 1
ATOM 2222 N N . ASP A 1 299 ? 22.712 -6.350 -24.207 1.00 91.25 299 ASP A N 1
ATOM 2223 C CA . ASP A 1 299 ? 23.085 -5.047 -24.773 1.00 91.25 299 ASP A CA 1
ATOM 2224 C C . ASP A 1 299 ? 24.532 -5.038 -25.277 1.00 91.25 299 ASP A C 1
ATOM 2226 O O . ASP A 1 299 ? 24.825 -4.545 -26.371 1.00 91.25 299 ASP A O 1
ATOM 2230 N N . ARG A 1 300 ? 25.449 -5.642 -24.512 1.00 92.38 300 ARG A N 1
ATOM 2231 C CA . ARG A 1 300 ? 26.850 -5.785 -24.920 1.00 92.38 300 ARG A CA 1
ATOM 2232 C C . ARG A 1 300 ? 26.987 -6.620 -26.191 1.00 92.38 300 ARG A C 1
ATOM 2234 O O . ARG A 1 300 ? 27.712 -6.211 -27.092 1.00 92.38 300 ARG A O 1
ATOM 2241 N N . ALA A 1 301 ? 26.259 -7.731 -26.299 1.00 90.50 301 ALA A N 1
ATOM 2242 C CA . ALA A 1 301 ? 26.279 -8.571 -27.494 1.00 90.50 301 ALA A CA 1
ATOM 2243 C C . ALA A 1 301 ? 25.761 -7.828 -28.738 1.00 90.50 301 ALA A C 1
ATOM 2245 O O . ALA A 1 301 ? 26.365 -7.927 -29.807 1.00 90.50 301 ALA A O 1
ATOM 2246 N N . ALA A 1 302 ? 24.693 -7.028 -28.609 1.00 90.00 302 ALA A N 1
ATOM 2247 C CA . ALA A 1 302 ? 24.240 -6.155 -29.696 1.00 90.00 302 ALA A CA 1
ATOM 2248 C C . ALA A 1 302 ? 25.307 -5.122 -30.092 1.00 90.00 302 ALA A C 1
ATOM 2250 O O . ALA A 1 302 ? 25.538 -4.904 -31.283 1.00 90.00 302 ALA A O 1
ATOM 2251 N N . ALA A 1 303 ? 25.965 -4.492 -29.116 1.00 90.88 303 ALA A N 1
ATOM 2252 C CA . ALA A 1 303 ? 27.006 -3.499 -29.373 1.00 90.88 303 ALA A CA 1
ATOM 2253 C C . ALA A 1 303 ? 28.236 -4.108 -30.069 1.00 90.88 303 ALA A C 1
ATOM 2255 O O . ALA A 1 303 ? 28.756 -3.523 -31.020 1.00 90.88 303 ALA A O 1
ATOM 2256 N N . GLU A 1 304 ? 28.672 -5.292 -29.637 1.00 90.81 304 GLU A N 1
ATOM 2257 C CA . GLU A 1 304 ? 29.784 -6.033 -30.241 1.00 90.81 304 GLU A CA 1
ATOM 2258 C C . GLU A 1 304 ? 29.461 -6.447 -31.683 1.00 90.81 304 GLU A C 1
ATOM 2260 O O . GLU A 1 304 ? 30.258 -6.195 -32.588 1.00 90.81 304 GLU A O 1
ATOM 2265 N N . ALA A 1 305 ? 28.256 -6.970 -31.930 1.00 89.44 305 ALA A N 1
ATOM 2266 C CA . ALA A 1 305 ? 27.783 -7.285 -33.278 1.00 89.44 305 ALA A CA 1
ATOM 2267 C C . ALA A 1 305 ? 27.711 -6.040 -34.187 1.00 89.44 305 ALA A C 1
ATOM 2269 O O . ALA A 1 305 ? 27.990 -6.110 -35.385 1.00 89.44 305 ALA A O 1
ATOM 2270 N N . ALA A 1 306 ? 27.371 -4.877 -33.623 1.00 90.56 306 ALA A N 1
ATOM 2271 C CA . ALA A 1 306 ? 27.307 -3.607 -34.342 1.00 90.56 306 ALA A CA 1
ATOM 2272 C C . ALA A 1 306 ? 28.666 -2.938 -34.585 1.00 90.56 306 ALA A C 1
ATOM 2274 O O . ALA A 1 306 ? 28.744 -2.036 -35.428 1.00 90.56 306 ALA A O 1
ATOM 2275 N N . ALA A 1 307 ? 29.735 -3.362 -33.907 1.00 90.31 307 ALA A N 1
ATOM 2276 C CA . ALA A 1 307 ? 31.031 -2.691 -33.959 1.00 90.31 307 ALA A CA 1
ATOM 2277 C C . ALA A 1 307 ? 31.612 -2.657 -35.383 1.00 90.31 307 ALA A C 1
ATOM 2279 O O . ALA A 1 307 ? 31.923 -1.581 -35.896 1.00 90.31 307 ALA A O 1
ATOM 2280 N N . GLY A 1 308 ? 31.664 -3.805 -36.067 1.00 88.25 308 GLY A N 1
ATOM 2281 C CA . GLY A 1 308 ? 32.222 -3.893 -37.422 1.00 88.25 308 GLY A CA 1
ATOM 2282 C C . GLY A 1 308 ? 31.391 -3.153 -38.478 1.00 88.25 308 GLY A C 1
ATOM 2283 O O . GLY A 1 308 ? 31.931 -2.568 -39.417 1.00 88.25 308 GLY A O 1
ATOM 2284 N N . ALA A 1 309 ? 30.063 -3.127 -38.337 1.00 89.00 309 ALA A N 1
ATOM 2285 C CA . ALA A 1 309 ? 29.199 -2.320 -39.201 1.00 89.00 309 ALA A CA 1
ATOM 2286 C C . ALA A 1 309 ? 29.392 -0.817 -38.961 1.00 89.00 309 ALA A C 1
ATOM 2288 O O . ALA A 1 309 ? 29.467 -0.042 -39.914 1.00 89.00 309 ALA A O 1
ATOM 2289 N N . THR A 1 310 ? 29.522 -0.420 -37.695 1.00 90.19 310 THR A N 1
ATOM 2290 C CA . THR A 1 310 ? 29.777 0.968 -37.300 1.00 90.19 310 THR A CA 1
ATOM 2291 C C . THR A 1 310 ? 31.111 1.451 -37.857 1.00 90.19 310 THR A C 1
ATOM 2293 O O . THR A 1 310 ? 31.162 2.513 -38.470 1.00 90.19 310 THR A O 1
ATOM 2296 N N . GLU A 1 311 ? 32.173 0.657 -37.719 1.00 91.50 311 GLU A N 1
ATOM 2297 C CA . GLU A 1 311 ? 33.493 0.984 -38.260 1.00 91.50 311 GLU A CA 1
ATOM 2298 C C . GLU A 1 311 ? 33.462 1.136 -39.787 1.00 91.50 311 GLU A C 1
ATOM 2300 O O . GLU A 1 311 ? 33.936 2.145 -40.307 1.00 91.50 311 GLU A O 1
ATOM 2305 N N . ARG A 1 312 ? 32.824 0.205 -40.514 1.00 89.31 312 ARG A N 1
ATOM 2306 C CA . ARG A 1 312 ? 32.661 0.309 -41.977 1.00 89.31 312 ARG A CA 1
ATOM 2307 C C . ARG A 1 312 ? 31.949 1.595 -42.395 1.00 89.31 312 ARG A C 1
ATOM 2309 O O . ARG A 1 312 ? 32.435 2.283 -43.286 1.00 89.31 312 ARG A O 1
ATOM 2316 N N . LEU A 1 313 ? 30.839 1.943 -41.740 1.00 90.38 313 LEU A N 1
ATOM 2317 C CA . LEU A 1 313 ? 30.081 3.162 -42.048 1.00 90.38 313 LEU A CA 1
ATOM 2318 C C . LEU A 1 313 ? 30.861 4.439 -41.708 1.00 90.38 313 LEU A C 1
ATOM 2320 O O . LEU A 1 313 ? 30.739 5.444 -42.409 1.00 90.38 313 LEU A O 1
ATOM 2324 N N . LEU A 1 314 ? 31.663 4.422 -40.639 1.00 93.00 314 LEU A N 1
ATOM 2325 C CA . LEU A 1 314 ? 32.539 5.541 -40.293 1.00 93.00 314 LEU A CA 1
ATOM 2326 C C . LEU A 1 314 ? 33.659 5.717 -41.323 1.00 93.00 314 LEU A C 1
ATOM 2328 O O . LEU A 1 314 ? 33.932 6.852 -41.715 1.00 93.00 314 LEU A O 1
ATOM 2332 N N . THR A 1 315 ? 34.251 4.619 -41.798 1.00 93.25 315 THR A N 1
ATOM 2333 C CA . THR A 1 315 ? 35.260 4.630 -42.865 1.00 93.25 315 THR A CA 1
ATOM 2334 C C . THR A 1 315 ? 34.666 5.112 -44.185 1.00 93.25 315 THR A C 1
ATOM 2336 O O . THR A 1 315 ? 35.183 6.062 -44.760 1.00 93.25 315 THR A O 1
ATOM 2339 N N . GLU A 1 316 ? 33.524 4.568 -44.614 1.00 92.19 316 GLU A N 1
ATOM 2340 C CA . GLU A 1 316 ? 32.829 5.007 -45.833 1.00 92.19 316 GLU A CA 1
ATOM 2341 C C . GLU A 1 316 ? 32.490 6.502 -45.772 1.00 92.19 316 GLU A C 1
ATOM 2343 O O . GLU A 1 316 ? 32.729 7.253 -46.718 1.00 92.19 316 GLU A O 1
ATOM 2348 N N . ARG A 1 317 ? 32.009 6.981 -44.618 1.00 94.44 317 ARG A N 1
ATOM 2349 C CA . ARG A 1 317 ? 31.771 8.409 -44.399 1.00 94.44 317 ARG A CA 1
ATOM 2350 C C . ARG A 1 317 ? 33.058 9.228 -44.509 1.00 94.44 317 ARG A C 1
ATOM 2352 O O . ARG A 1 317 ? 33.011 10.327 -45.061 1.00 94.44 317 ARG A O 1
ATOM 2359 N N . ALA A 1 318 ? 34.170 8.754 -43.953 1.00 93.69 318 ALA A N 1
ATOM 2360 C CA . ALA A 1 318 ? 35.453 9.447 -44.027 1.00 93.69 318 ALA A CA 1
ATOM 2361 C C . ALA A 1 318 ? 35.974 9.509 -45.473 1.00 93.69 318 ALA A C 1
ATOM 2363 O O . ALA A 1 318 ? 36.375 10.586 -45.920 1.00 93.69 318 ALA A O 1
ATOM 2364 N N . ASP A 1 319 ? 35.870 8.409 -46.221 1.00 92.88 319 ASP A N 1
ATOM 2365 C CA . ASP A 1 319 ? 36.264 8.318 -47.628 1.00 92.88 319 ASP A CA 1
ATOM 2366 C C . ASP A 1 319 ? 35.427 9.257 -48.502 1.00 92.88 319 ASP A C 1
ATOM 2368 O O . ASP A 1 319 ? 35.980 10.064 -49.250 1.00 92.88 319 ASP A O 1
ATOM 2372 N N . LEU A 1 320 ? 34.098 9.242 -48.349 1.00 92.38 320 LEU A N 1
ATOM 2373 C CA . LEU A 1 320 ? 33.198 10.161 -49.054 1.00 92.38 320 LEU A CA 1
ATOM 2374 C C . LEU A 1 320 ? 33.495 11.628 -48.708 1.00 92.38 320 LEU A C 1
ATOM 2376 O O . LEU A 1 320 ? 33.489 12.501 -49.577 1.00 92.38 320 LEU A O 1
ATOM 2380 N N . GLN A 1 321 ? 33.806 11.930 -47.443 1.00 92.44 321 GLN A N 1
ATOM 2381 C CA . GLN A 1 321 ? 34.213 13.279 -47.040 1.00 92.44 321 GLN A CA 1
ATOM 2382 C C . GLN A 1 321 ? 35.550 13.695 -47.661 1.00 92.44 321 GLN A C 1
ATOM 2384 O O . GLN A 1 321 ? 35.707 14.865 -48.020 1.00 92.44 321 GLN A O 1
ATOM 2389 N N . GLN A 1 322 ? 36.507 12.775 -47.782 1.00 91.56 322 GLN A N 1
ATOM 2390 C CA . GLN A 1 322 ? 37.784 13.029 -48.441 1.00 91.56 322 GLN A CA 1
ATOM 2391 C C . GLN A 1 322 ? 37.597 13.258 -49.943 1.00 91.56 322 GLN A C 1
ATOM 2393 O O . GLN A 1 322 ? 38.136 14.231 -50.468 1.00 91.56 322 GLN A O 1
ATOM 2398 N N . GLN A 1 323 ? 36.802 12.420 -50.613 1.00 90.25 323 GLN A N 1
ATOM 2399 C CA . GLN A 1 323 ? 36.462 12.573 -52.031 1.00 90.25 323 GLN A CA 1
ATOM 2400 C C . GLN A 1 323 ? 35.808 13.930 -52.295 1.00 90.25 323 GLN A C 1
ATOM 2402 O O . GLN A 1 323 ? 36.253 14.663 -53.177 1.00 90.25 323 GLN A O 1
ATOM 2407 N N . ARG A 1 324 ? 34.838 14.328 -51.461 1.00 91.50 324 ARG A N 1
ATOM 2408 C CA . ARG A 1 324 ? 34.201 15.645 -51.569 1.00 91.50 324 ARG A CA 1
ATOM 2409 C C . ARG A 1 324 ? 35.196 16.791 -51.396 1.00 91.50 324 ARG A C 1
ATOM 2411 O O . ARG A 1 324 ? 35.179 17.726 -52.182 1.00 91.50 324 ARG A O 1
ATOM 2418 N N . ARG A 1 325 ? 36.096 16.717 -50.406 1.00 91.62 325 ARG A N 1
ATOM 2419 C CA . ARG A 1 325 ? 37.135 17.746 -50.200 1.00 91.62 325 ARG A CA 1
ATOM 2420 C C . ARG A 1 325 ? 38.087 17.859 -51.391 1.00 91.62 325 ARG A C 1
ATOM 2422 O O . ARG A 1 325 ? 38.460 18.971 -51.745 1.00 91.62 325 ARG A O 1
ATOM 2429 N N . ALA A 1 326 ? 38.491 16.732 -51.977 1.00 90.75 326 ALA A N 1
ATOM 2430 C CA . ALA A 1 326 ? 39.360 16.719 -53.150 1.00 90.75 326 ALA A CA 1
ATOM 2431 C C . ALA A 1 326 ? 38.662 17.342 -54.369 1.00 90.75 326 ALA A C 1
ATOM 2433 O O . ALA A 1 326 ? 39.249 18.183 -55.045 1.00 90.75 326 ALA A O 1
ATOM 2434 N N . ALA A 1 327 ? 37.393 16.995 -54.596 1.00 90.88 327 ALA A N 1
ATOM 2435 C CA . ALA A 1 327 ? 36.592 17.569 -55.670 1.00 90.88 327 ALA A CA 1
ATOM 2436 C C . ALA A 1 327 ? 36.319 19.073 -55.459 1.00 90.88 327 ALA A C 1
ATOM 2438 O O . ALA A 1 327 ? 36.435 19.852 -56.403 1.00 90.88 327 ALA A O 1
ATOM 2439 N N . ASP A 1 328 ? 36.052 19.513 -54.223 1.00 91.62 328 ASP A N 1
ATOM 2440 C CA . ASP A 1 328 ? 35.927 20.937 -53.879 1.00 91.62 328 ASP A CA 1
ATOM 2441 C C . ASP A 1 328 ? 37.217 21.715 -54.186 1.00 91.62 328 ASP A C 1
ATOM 2443 O O . ASP A 1 328 ? 37.164 22.829 -54.709 1.00 91.62 328 ASP A O 1
ATOM 2447 N N . GLU A 1 329 ? 38.383 21.148 -53.863 1.00 92.44 329 GLU A N 1
ATOM 2448 C CA . GLU A 1 329 ? 39.674 21.786 -54.136 1.00 92.44 329 GLU A CA 1
ATOM 2449 C C . GLU A 1 329 ? 39.958 21.864 -55.640 1.00 92.44 329 GLU A C 1
ATOM 2451 O O . GLU A 1 329 ? 40.315 22.930 -56.142 1.00 92.44 329 GLU A O 1
ATOM 2456 N N . GLN A 1 330 ? 39.689 20.787 -56.383 1.00 92.44 330 GLN A N 1
ATOM 2457 C CA . GLN A 1 330 ? 39.799 20.778 -57.842 1.00 92.44 330 GLN A CA 1
ATOM 2458 C C . GLN A 1 330 ? 38.857 21.809 -58.487 1.00 92.44 330 GLN A C 1
ATOM 2460 O O . GLN A 1 330 ? 39.252 22.531 -59.403 1.00 92.44 330 GLN A O 1
ATOM 2465 N N . ALA A 1 331 ? 37.628 21.947 -57.981 1.00 91.94 331 ALA A N 1
ATOM 2466 C CA . ALA A 1 331 ? 36.692 22.962 -58.454 1.00 91.94 331 ALA A CA 1
ATOM 2467 C C . ALA A 1 331 ? 37.204 24.389 -58.190 1.00 91.94 331 ALA A C 1
ATOM 2469 O O . ALA A 1 331 ? 37.037 25.267 -59.043 1.00 91.94 331 ALA A O 1
ATOM 2470 N N . ARG A 1 332 ? 37.852 24.641 -57.041 1.00 92.25 332 ARG A N 1
ATOM 2471 C CA . ARG A 1 332 ? 38.489 25.938 -56.747 1.00 92.25 332 ARG A CA 1
ATOM 2472 C C . ARG A 1 332 ? 39.639 26.232 -57.702 1.00 92.25 332 ARG A C 1
ATOM 2474 O O . ARG A 1 332 ? 39.699 27.347 -58.214 1.00 92.25 332 ARG A O 1
ATOM 2481 N N . GLU A 1 333 ? 40.504 25.255 -57.968 1.00 91.38 333 GLU A N 1
ATOM 2482 C CA . GLU A 1 333 ? 41.633 25.405 -58.893 1.00 91.38 333 GLU A CA 1
ATOM 2483 C C . GLU A 1 333 ? 41.155 25.723 -60.318 1.00 91.38 333 GLU A C 1
ATOM 2485 O O . GLU A 1 333 ? 41.596 26.705 -60.920 1.00 91.38 333 GLU A O 1
ATOM 2490 N N . LEU A 1 334 ? 40.180 24.965 -60.832 1.00 91.50 334 LEU A N 1
ATOM 2491 C CA . LEU A 1 334 ? 39.577 25.212 -62.146 1.00 91.50 334 LEU A CA 1
ATOM 2492 C C . LEU A 1 334 ? 38.884 26.580 -62.213 1.00 91.50 334 LEU A C 1
ATOM 2494 O O . LEU A 1 334 ? 39.019 27.298 -63.205 1.00 91.50 334 LEU A O 1
ATOM 2498 N N . THR A 1 335 ? 38.190 26.982 -61.143 1.00 91.56 335 THR A N 1
ATOM 2499 C CA . THR A 1 335 ? 37.553 28.306 -61.052 1.00 91.56 335 THR A CA 1
ATOM 2500 C C . THR A 1 335 ? 38.587 29.431 -61.086 1.00 91.56 335 THR A C 1
ATOM 2502 O O . THR A 1 335 ? 38.381 30.423 -61.789 1.00 91.56 335 THR A O 1
ATOM 2505 N N . ALA A 1 336 ? 39.702 29.283 -60.366 1.00 89.12 336 ALA A N 1
ATOM 2506 C CA . ALA A 1 336 ? 40.797 30.249 -60.381 1.00 89.12 336 ALA A CA 1
ATOM 2507 C C . ALA A 1 336 ? 41.428 30.349 -61.778 1.00 89.12 336 ALA A C 1
ATOM 2509 O O . ALA A 1 336 ? 41.536 31.445 -62.322 1.00 89.12 336 ALA A O 1
ATOM 2510 N N . ARG A 1 337 ? 41.721 29.213 -62.423 1.00 86.06 337 ARG A N 1
ATOM 2511 C CA . ARG A 1 337 ? 42.282 29.174 -63.783 1.00 86.06 337 ARG A CA 1
ATOM 2512 C C . ARG A 1 337 ? 41.343 29.773 -64.834 1.00 86.06 337 ARG A C 1
ATOM 2514 O O . ARG A 1 337 ? 41.797 30.461 -65.746 1.00 86.06 337 ARG A O 1
ATOM 2521 N N . LEU A 1 338 ? 40.032 29.551 -64.705 1.00 88.94 338 LEU A N 1
ATOM 2522 C CA . LEU A 1 338 ? 39.018 30.208 -65.535 1.00 88.94 338 LEU A CA 1
ATOM 2523 C C . LEU A 1 338 ? 38.991 31.723 -65.313 1.00 88.94 338 LEU A C 1
ATOM 2525 O O . LEU A 1 338 ? 38.837 32.473 -66.277 1.00 88.94 338 LEU A O 1
ATOM 2529 N N . ALA A 1 339 ? 39.123 32.184 -64.066 1.00 87.62 339 ALA A N 1
ATOM 2530 C CA . ALA A 1 339 ? 39.205 33.609 -63.760 1.00 87.62 339 ALA A CA 1
ATOM 2531 C C . ALA A 1 339 ? 40.460 34.240 -64.385 1.00 87.62 339 ALA A C 1
ATOM 2533 O O . ALA A 1 339 ? 40.344 35.285 -65.027 1.00 87.62 339 ALA A O 1
ATOM 2534 N N . ASP A 1 340 ? 41.609 33.567 -64.291 1.00 84.69 340 ASP A N 1
ATOM 2535 C CA . ASP A 1 340 ? 42.868 34.007 -64.895 1.00 84.69 340 ASP A CA 1
ATOM 2536 C C . ASP A 1 340 ? 42.772 34.064 -66.424 1.00 84.69 340 ASP A C 1
ATOM 2538 O O . ASP A 1 340 ? 43.063 35.100 -67.010 1.00 84.69 340 ASP A O 1
ATOM 2542 N N . LEU A 1 341 ? 42.260 33.021 -67.089 1.00 82.06 341 LEU A N 1
ATOM 2543 C CA . LEU A 1 341 ? 42.082 33.013 -68.551 1.00 82.06 341 LEU A CA 1
ATOM 2544 C C . LEU A 1 341 ? 41.068 34.046 -69.056 1.00 82.06 341 LEU A C 1
ATOM 2546 O O . LEU A 1 341 ? 41.166 34.511 -70.192 1.00 82.06 341 LEU A O 1
ATOM 2550 N N . ARG A 1 342 ? 40.074 34.404 -68.237 1.00 83.38 342 ARG A N 1
ATOM 2551 C CA . ARG A 1 342 ? 39.131 35.490 -68.549 1.00 83.38 342 ARG A CA 1
ATOM 2552 C C . ARG A 1 342 ? 39.764 36.869 -68.342 1.00 83.38 342 ARG A C 1
ATOM 2554 O O . ARG A 1 342 ? 39.390 37.804 -69.050 1.00 83.38 342 ARG A O 1
ATOM 2561 N N . ALA A 1 343 ? 40.697 37.001 -67.396 1.00 79.06 343 ALA A N 1
ATOM 2562 C CA . ALA A 1 343 ? 41.419 38.239 -67.107 1.00 79.06 343 ALA A CA 1
ATOM 2563 C C . ALA A 1 343 ? 42.616 38.471 -68.049 1.00 79.06 343 ALA A C 1
ATOM 2565 O O . ALA A 1 343 ? 42.918 39.616 -68.400 1.00 79.06 343 ALA A O 1
ATOM 2566 N N . GLU A 1 344 ? 43.289 37.405 -68.482 1.00 67.94 344 GLU A N 1
ATOM 2567 C CA . GLU A 1 344 ? 44.444 37.452 -69.369 1.00 67.94 344 GLU A CA 1
ATOM 2568 C C . GLU A 1 344 ? 44.008 37.672 -70.822 1.00 67.94 344 GLU A C 1
ATOM 2570 O O . GLU A 1 344 ? 43.176 36.967 -71.398 1.00 67.94 344 GLU A O 1
ATOM 2575 N N . ARG A 1 345 ? 44.547 38.734 -71.429 1.00 62.56 345 ARG A N 1
ATOM 2576 C CA . ARG A 1 345 ? 43.986 39.299 -72.660 1.00 62.56 345 ARG A CA 1
ATOM 2577 C C . ARG A 1 345 ? 44.356 38.538 -73.926 1.00 62.56 345 ARG A C 1
ATOM 2579 O O . ARG A 1 345 ? 43.696 38.808 -74.917 1.00 62.56 345 ARG A O 1
ATOM 2586 N N . ASP A 1 346 ? 45.342 37.639 -73.908 1.00 68.44 346 ASP A N 1
ATOM 2587 C CA . ASP A 1 346 ? 45.721 36.736 -75.008 1.00 68.44 346 ASP A CA 1
ATOM 2588 C C . ASP A 1 346 ? 46.727 35.681 -74.492 1.00 68.44 346 ASP A C 1
ATOM 2590 O O . ASP A 1 346 ? 47.849 36.078 -74.156 1.00 68.44 346 ASP A O 1
ATOM 2594 N N . PRO A 1 347 ? 46.371 34.378 -74.426 1.00 66.94 347 PRO A N 1
ATOM 2595 C CA . PRO A 1 347 ? 47.279 33.346 -73.926 1.00 66.94 347 PRO A CA 1
ATOM 2596 C C . PRO A 1 347 ? 48.533 33.265 -74.803 1.00 66.94 347 PRO A C 1
ATOM 2598 O O . PRO A 1 347 ? 48.450 33.259 -76.037 1.00 66.94 347 PRO A O 1
ATOM 2601 N N . GLU A 1 348 ? 49.701 33.240 -74.164 1.00 72.62 348 GLU A N 1
ATOM 2602 C CA . GLU A 1 348 ? 50.976 33.121 -74.865 1.00 72.62 348 GLU A CA 1
ATOM 2603 C C . GLU A 1 348 ? 51.135 31.712 -75.481 1.00 72.62 348 GLU A C 1
ATOM 2605 O O . GLU A 1 348 ? 50.715 30.739 -74.856 1.00 72.62 348 GLU A O 1
ATOM 2610 N N . PRO A 1 349 ? 51.720 31.564 -76.691 1.00 75.44 349 PRO A N 1
ATOM 2611 C CA . PRO A 1 349 ? 52.030 30.247 -77.241 1.00 75.44 349 PRO A CA 1
ATOM 2612 C C . PRO A 1 349 ? 52.997 29.460 -76.350 1.00 75.44 349 PRO A C 1
ATOM 2614 O O . PRO A 1 349 ? 53.963 30.026 -75.829 1.00 75.44 349 PRO A O 1
ATOM 2617 N N . ASP A 1 350 ? 52.793 28.144 -76.260 1.00 71.44 350 ASP A N 1
ATOM 2618 C CA . ASP A 1 350 ? 53.719 27.237 -75.582 1.00 71.44 350 ASP A CA 1
ATOM 2619 C C . ASP A 1 350 ? 55.111 27.338 -76.213 1.00 71.44 350 ASP A C 1
ATOM 2621 O O . ASP A 1 350 ? 55.329 27.035 -77.391 1.00 71.44 350 ASP A O 1
ATOM 2625 N N . ARG A 1 351 ? 56.078 27.795 -75.418 1.00 66.31 351 ARG A N 1
ATOM 2626 C CA . ARG A 1 351 ? 57.451 27.990 -75.875 1.00 66.31 351 ARG A CA 1
ATOM 2627 C C . ARG A 1 351 ? 58.192 26.651 -75.898 1.00 66.31 351 ARG A C 1
ATOM 2629 O O . ARG A 1 351 ? 58.168 25.927 -74.900 1.00 66.31 351 ARG A O 1
ATOM 2636 N N . PRO A 1 352 ? 58.932 26.325 -76.971 1.00 65.25 352 PRO A N 1
ATOM 2637 C CA . PRO A 1 352 ? 59.855 25.199 -76.944 1.00 65.25 352 PRO A CA 1
ATOM 2638 C C . PRO A 1 352 ? 60.882 25.374 -75.814 1.00 65.25 352 PRO A C 1
ATOM 2640 O O . PRO A 1 352 ? 61.478 26.444 -75.680 1.00 65.25 352 PRO A O 1
ATOM 2643 N N . GLY A 1 353 ? 61.132 24.325 -75.021 1.00 60.88 353 GLY A N 1
ATOM 2644 C CA . GLY A 1 353 ? 61.951 24.395 -73.795 1.00 60.88 353 GLY A CA 1
ATOM 2645 C C . GLY A 1 353 ? 63.422 24.809 -73.976 1.00 60.88 353 GLY A C 1
ATOM 2646 O O . GLY A 1 353 ? 64.126 25.009 -72.993 1.00 60.88 353 GLY A O 1
ATOM 2647 N N . TRP A 1 354 ? 63.892 24.956 -75.217 1.00 60.12 354 TRP A N 1
ATOM 2648 C CA . TRP A 1 354 ? 65.217 25.485 -75.557 1.00 60.12 354 TRP A CA 1
ATOM 2649 C C . TRP A 1 354 ? 65.245 27.019 -75.727 1.00 60.12 354 TRP A C 1
ATOM 2651 O O . TRP A 1 354 ? 66.299 27.575 -76.028 1.00 60.12 354 TRP A O 1
ATOM 2661 N N . THR A 1 355 ? 64.114 27.706 -75.525 1.00 59.53 355 THR A N 1
ATOM 2662 C CA . THR A 1 355 ? 63.967 29.167 -75.658 1.00 59.53 355 THR A CA 1
ATOM 2663 C C . THR A 1 355 ? 63.712 29.840 -74.302 1.00 59.53 355 THR A C 1
ATOM 2665 O O . THR A 1 355 ? 62.997 29.296 -73.461 1.00 59.53 355 THR A O 1
ATOM 2668 N N . THR A 1 356 ? 64.282 31.028 -74.060 1.00 61.56 356 THR A N 1
ATOM 2669 C CA . THR A 1 356 ? 64.048 31.819 -72.830 1.00 61.56 356 THR A CA 1
ATOM 2670 C C . THR A 1 356 ? 63.420 33.182 -73.127 1.00 61.56 356 THR A C 1
ATOM 2672 O O . THR A 1 356 ? 63.568 33.737 -74.214 1.00 61.56 356 THR A O 1
ATOM 2675 N N . SER A 1 357 ? 62.686 33.733 -72.150 1.00 59.34 357 SER A N 1
ATOM 2676 C CA . SER A 1 357 ? 61.979 35.012 -72.301 1.00 59.34 357 SER A CA 1
ATOM 2677 C C . SER A 1 357 ? 62.953 36.171 -72.487 1.00 59.34 357 SER A C 1
ATOM 2679 O O . SER A 1 357 ? 63.798 36.402 -71.623 1.00 59.34 357 SER A O 1
ATOM 2681 N N . GLN A 1 358 ? 62.782 36.949 -73.555 1.00 65.25 358 GLN A N 1
ATOM 2682 C CA . GLN A 1 358 ? 63.451 38.239 -73.719 1.00 65.25 358 GLN A CA 1
ATOM 2683 C C . GLN A 1 358 ? 62.427 39.386 -73.699 1.00 65.25 358 GLN A C 1
ATOM 2685 O O . GLN A 1 358 ? 61.303 39.198 -74.167 1.00 65.25 358 GLN A O 1
ATOM 2690 N N . PRO A 1 359 ? 62.777 40.571 -73.162 1.00 68.38 359 PRO A N 1
ATOM 2691 C CA . PRO A 1 359 ? 61.917 41.748 -73.243 1.00 68.38 359 PRO A CA 1
ATOM 2692 C C . PRO A 1 359 ? 61.763 42.203 -74.700 1.00 68.38 359 PRO A C 1
ATOM 2694 O O . PRO A 1 359 ? 62.758 42.434 -75.383 1.00 68.38 359 PRO A O 1
ATOM 2697 N N . GLY A 1 360 ? 60.526 42.373 -75.165 1.00 76.44 360 GLY A N 1
ATOM 2698 C CA . GLY A 1 360 ? 60.221 42.915 -76.490 1.00 76.44 360 GLY A CA 1
ATOM 2699 C C . GLY A 1 360 ? 58.891 42.408 -77.040 1.00 76.44 360 GLY A C 1
ATOM 2700 O O . GLY A 1 360 ? 58.127 41.751 -76.334 1.00 76.44 360 GLY A O 1
ATOM 2701 N N . ILE A 1 361 ? 58.594 42.747 -78.297 1.00 84.56 361 ILE A N 1
ATOM 2702 C CA . ILE A 1 361 ? 57.348 42.339 -78.954 1.00 84.56 361 ILE A CA 1
ATOM 2703 C C . ILE A 1 361 ? 57.611 41.031 -79.707 1.00 84.56 361 ILE A C 1
ATOM 2705 O O . ILE A 1 361 ? 58.406 41.040 -80.653 1.00 84.56 361 ILE A O 1
ATOM 2709 N N . PRO A 1 362 ? 56.985 39.912 -79.307 1.00 87.31 362 PRO A N 1
ATOM 2710 C CA . PRO A 1 362 ? 57.139 38.657 -80.022 1.00 87.31 362 PRO A CA 1
ATOM 2711 C C . PRO A 1 362 ? 56.403 38.712 -81.363 1.00 87.31 362 PRO A C 1
ATOM 2713 O O . PRO A 1 362 ? 55.389 39.407 -81.496 1.00 87.31 362 PRO A O 1
ATOM 2716 N N . LEU A 1 363 ? 56.888 37.953 -82.348 1.00 87.25 363 LEU A N 1
ATOM 2717 C CA . LEU A 1 363 ? 56.356 37.978 -83.711 1.00 87.25 363 LEU A CA 1
ATOM 2718 C C . LEU A 1 363 ? 54.842 37.721 -83.753 1.00 87.25 363 LEU A C 1
ATOM 2720 O O . LEU A 1 363 ? 54.132 38.435 -84.453 1.00 87.25 363 LEU A O 1
ATOM 2724 N N . TRP A 1 364 ? 54.329 36.781 -82.953 1.00 86.62 364 TRP A N 1
ATOM 2725 C CA . TRP A 1 364 ? 52.900 36.439 -82.900 1.00 86.62 364 TRP A CA 1
ATOM 2726 C C . TRP A 1 364 ? 51.967 37.591 -82.495 1.00 86.62 364 TRP A C 1
ATOM 2728 O O . TRP A 1 364 ? 50.792 37.574 -82.858 1.00 86.62 364 TRP A O 1
ATOM 2738 N N . ARG A 1 365 ? 52.470 38.603 -81.769 1.00 86.44 365 ARG A N 1
ATOM 2739 C CA . ARG A 1 365 ? 51.712 39.824 -81.419 1.00 86.44 365 ARG A CA 1
ATOM 2740 C C . ARG A 1 365 ? 51.815 40.927 -82.470 1.00 86.44 365 ARG A C 1
ATOM 2742 O O . ARG A 1 365 ? 51.153 41.950 -82.339 1.00 86.44 365 ARG A O 1
ATOM 2749 N N . ALA A 1 366 ? 52.685 40.761 -83.459 1.00 87.31 366 ALA A N 1
ATOM 2750 C CA . ALA A 1 366 ? 53.014 41.789 -84.436 1.00 87.31 366 ALA A CA 1
ATOM 2751 C C . ALA A 1 366 ? 52.529 41.460 -85.852 1.00 87.31 366 ALA A C 1
ATOM 2753 O O . ALA A 1 366 ? 52.649 42.301 -86.743 1.00 87.31 366 ALA A O 1
ATOM 2754 N N . VAL A 1 367 ? 52.009 40.251 -86.075 1.00 88.88 367 VAL A N 1
ATOM 2755 C CA . VAL A 1 367 ? 51.559 39.772 -87.384 1.00 88.88 367 VAL A CA 1
ATOM 2756 C C . VAL A 1 367 ? 50.119 39.277 -87.333 1.00 88.88 367 VAL A C 1
ATOM 2758 O O . VAL A 1 367 ? 49.658 38.729 -86.332 1.00 88.88 367 VAL A O 1
ATOM 2761 N N . ASP A 1 368 ? 49.432 39.448 -88.453 1.00 89.69 368 ASP A N 1
ATOM 2762 C CA . ASP A 1 368 ? 48.085 38.953 -88.712 1.00 89.69 368 ASP A CA 1
ATOM 2763 C C . ASP A 1 368 ? 48.045 38.289 -90.097 1.00 89.69 368 ASP A C 1
ATOM 2765 O O . ASP A 1 368 ? 48.896 38.552 -90.954 1.00 89.69 368 ASP A O 1
ATOM 2769 N N . PHE A 1 369 ? 47.068 37.422 -90.342 1.00 89.06 369 PHE A N 1
ATOM 2770 C CA . PHE A 1 369 ? 46.915 36.787 -91.649 1.00 89.06 369 PHE A CA 1
ATOM 2771 C C . PHE A 1 369 ? 46.373 37.769 -92.693 1.00 89.06 369 PHE A C 1
ATOM 2773 O O . PHE A 1 369 ? 45.565 38.658 -92.409 1.00 89.06 369 PHE A O 1
ATOM 2780 N N . THR A 1 370 ? 46.800 37.610 -93.945 1.00 87.81 370 THR A N 1
ATOM 2781 C CA . THR A 1 370 ? 46.190 38.334 -95.064 1.00 87.81 370 THR A CA 1
ATOM 2782 C C . THR A 1 370 ? 44.781 37.793 -95.335 1.00 87.81 370 THR A C 1
ATOM 2784 O O . THR A 1 370 ? 44.484 36.624 -95.095 1.00 87.81 370 THR A O 1
ATOM 2787 N N . ALA A 1 371 ? 43.889 38.627 -95.881 1.00 80.06 371 ALA A N 1
ATOM 2788 C CA . ALA A 1 371 ? 42.491 38.242 -96.128 1.00 80.06 371 ALA A CA 1
ATOM 2789 C C . ALA A 1 371 ? 42.318 37.074 -97.129 1.00 80.06 371 ALA A C 1
ATOM 2791 O O . ALA A 1 371 ? 41.236 36.504 -97.215 1.00 80.06 371 ALA A O 1
ATOM 2792 N N . GLY A 1 372 ? 43.363 36.732 -97.893 1.00 76.75 372 GLY A N 1
ATOM 2793 C CA . GLY A 1 372 ? 43.365 35.634 -98.864 1.00 76.75 372 GLY A CA 1
ATOM 2794 C C . GLY A 1 372 ? 44.013 34.334 -98.371 1.00 76.75 372 GLY A C 1
ATOM 2795 O O . GLY A 1 372 ? 44.085 33.385 -99.148 1.00 76.75 372 GLY A O 1
ATOM 2796 N N . ALA A 1 373 ? 44.505 34.277 -97.129 1.00 84.50 373 ALA A N 1
ATOM 2797 C CA . ALA A 1 373 ? 45.137 33.081 -96.573 1.00 84.50 373 ALA A CA 1
ATOM 2798 C C . ALA A 1 373 ? 44.089 31.998 -96.263 1.00 84.50 373 ALA A C 1
ATOM 2800 O O . ALA A 1 373 ? 43.168 32.236 -95.477 1.00 84.50 373 ALA A O 1
ATOM 2801 N N . SER A 1 374 ? 44.234 30.807 -96.854 1.00 86.69 374 SER A N 1
ATOM 2802 C CA . SER A 1 374 ? 43.335 29.680 -96.578 1.00 86.69 374 SER A CA 1
ATOM 2803 C C . SER A 1 374 ? 43.537 29.138 -95.152 1.00 86.69 374 SER A C 1
ATOM 2805 O O . SER A 1 374 ? 44.635 29.268 -94.613 1.00 86.69 374 SER A O 1
ATOM 2807 N N . PRO A 1 375 ? 42.535 28.494 -94.519 1.00 84.00 375 PRO A N 1
ATOM 2808 C CA . PRO A 1 375 ? 42.699 27.908 -93.183 1.00 84.00 375 PRO A CA 1
ATOM 2809 C C . PRO A 1 375 ? 43.848 26.892 -93.080 1.00 84.00 375 PRO A C 1
ATOM 2811 O O . PRO A 1 375 ? 44.494 26.805 -92.038 1.00 84.00 375 PRO A O 1
ATOM 2814 N N . GLU A 1 376 ? 44.120 26.154 -94.161 1.00 84.94 376 GLU A N 1
ATOM 2815 C CA . GLU A 1 376 ? 45.237 25.207 -94.252 1.00 84.94 376 GLU A CA 1
ATOM 2816 C C . GLU A 1 376 ? 46.585 25.941 -94.278 1.00 84.94 376 GLU A C 1
ATOM 2818 O O . GLU A 1 376 ? 47.487 25.588 -93.522 1.00 84.94 376 GLU A O 1
ATOM 2823 N N . ASP A 1 377 ? 46.697 27.027 -95.054 1.00 87.50 377 ASP A N 1
ATOM 2824 C CA . ASP A 1 377 ? 47.898 27.872 -95.058 1.00 87.50 377 ASP A CA 1
ATOM 2825 C C . ASP A 1 377 ? 48.104 28.559 -93.700 1.00 87.50 377 ASP A C 1
ATOM 2827 O O . ASP A 1 377 ? 49.232 28.649 -93.222 1.00 87.50 377 ASP A O 1
ATOM 2831 N N . GLN A 1 378 ? 47.030 29.020 -93.049 1.00 88.88 378 GLN A N 1
ATOM 2832 C CA . GLN A 1 378 ? 47.100 29.635 -91.719 1.00 88.88 378 GLN A CA 1
ATOM 2833 C C . GLN A 1 378 ? 47.642 28.649 -90.677 1.00 88.88 378 GLN A C 1
ATOM 2835 O O . GLN A 1 378 ? 48.546 28.986 -89.911 1.00 88.88 378 GLN A O 1
ATOM 2840 N N . ALA A 1 379 ? 47.115 27.421 -90.672 1.00 87.44 379 ALA A N 1
ATOM 2841 C CA . ALA A 1 379 ? 47.570 26.352 -89.792 1.00 87.44 379 ALA A CA 1
ATOM 2842 C C . ALA A 1 379 ? 49.021 25.946 -90.092 1.00 87.44 379 ALA A C 1
ATOM 2844 O O . ALA A 1 379 ? 49.827 25.828 -89.173 1.00 87.44 379 ALA A O 1
ATOM 2845 N N . GLY A 1 380 ? 49.374 25.786 -91.370 1.00 88.19 380 GLY A N 1
ATOM 2846 C CA . GLY A 1 380 ? 50.726 25.440 -91.806 1.00 88.19 380 GLY A CA 1
ATOM 2847 C C . GLY A 1 380 ? 51.764 26.495 -91.430 1.00 88.19 380 GLY A C 1
ATOM 2848 O O . GLY A 1 380 ? 52.795 26.165 -90.847 1.00 88.19 380 GLY A O 1
ATOM 2849 N N . VAL A 1 381 ? 51.474 27.774 -91.695 1.00 90.88 381 VAL A N 1
ATOM 2850 C CA . VAL A 1 381 ? 52.359 28.899 -91.347 1.00 90.88 381 VAL A CA 1
ATOM 2851 C C . VAL A 1 381 ? 52.544 29.006 -89.841 1.00 90.88 381 VAL A C 1
ATOM 2853 O O . VAL A 1 381 ? 53.680 29.111 -89.380 1.00 90.88 381 VAL A O 1
ATOM 2856 N N . GLU A 1 382 ? 51.461 28.975 -89.062 1.00 90.62 382 GLU A N 1
ATOM 2857 C CA . GLU A 1 382 ? 51.578 29.068 -87.609 1.00 90.62 382 GLU A CA 1
ATOM 2858 C C . GLU A 1 382 ? 52.327 27.862 -87.031 1.00 90.62 382 GLU A C 1
ATOM 2860 O O . GLU A 1 382 ? 53.205 28.047 -86.191 1.00 90.62 382 GLU A O 1
ATOM 2865 N N . ALA A 1 383 ? 52.068 26.649 -87.532 1.00 87.25 383 ALA A N 1
ATOM 2866 C CA . ALA A 1 383 ? 52.805 25.457 -87.127 1.00 87.25 383 ALA A CA 1
ATOM 2867 C C . ALA A 1 383 ? 54.303 25.580 -87.429 1.00 87.25 383 ALA A C 1
ATOM 2869 O O . ALA A 1 383 ? 55.130 25.311 -86.560 1.00 87.25 383 ALA A O 1
ATOM 2870 N N . ALA A 1 384 ? 54.659 26.019 -88.638 1.00 89.31 384 ALA A N 1
ATOM 2871 C CA . ALA A 1 384 ? 56.046 26.196 -89.053 1.00 89.31 384 ALA A CA 1
ATOM 2872 C C . ALA A 1 384 ? 56.756 27.279 -88.215 1.00 89.31 384 ALA A C 1
ATOM 2874 O O . ALA A 1 384 ? 57.896 27.094 -87.782 1.00 89.31 384 ALA A O 1
ATOM 2875 N N . LEU A 1 385 ? 56.077 28.393 -87.919 1.00 89.44 385 LEU A N 1
ATOM 2876 C CA . LEU A 1 385 ? 56.598 29.453 -87.052 1.00 89.44 385 LEU A CA 1
ATOM 2877 C C . LEU A 1 385 ? 56.745 28.995 -85.594 1.00 89.44 385 LEU A C 1
ATOM 2879 O O . LEU A 1 385 ? 57.720 29.360 -84.937 1.00 89.44 385 LEU A O 1
ATOM 2883 N N . LEU A 1 386 ? 55.807 28.198 -85.082 1.00 87.94 386 LEU A N 1
ATOM 2884 C CA . LEU A 1 386 ? 55.863 27.655 -83.725 1.00 87.94 386 LEU A CA 1
ATOM 2885 C C . LEU A 1 386 ? 56.993 26.624 -83.595 1.00 87.94 386 LEU A C 1
ATOM 2887 O O . LEU A 1 386 ? 57.826 26.728 -82.698 1.00 87.94 386 LEU A O 1
ATOM 2891 N N . GLY A 1 387 ? 57.080 25.681 -84.538 1.00 83.12 387 GLY A N 1
ATOM 2892 C CA . GLY A 1 387 ? 58.107 24.637 -84.563 1.00 83.12 387 GLY A CA 1
ATOM 2893 C C . GLY A 1 387 ? 59.527 25.175 -84.761 1.00 83.12 387 GLY A C 1
ATOM 2894 O O . GLY A 1 387 ? 60.472 24.632 -84.189 1.00 83.12 387 GLY A O 1
ATOM 2895 N N . SER A 1 388 ? 59.682 26.266 -85.518 1.00 84.31 388 SER A N 1
ATOM 2896 C CA . SER A 1 388 ? 60.967 26.963 -85.681 1.00 84.31 388 SER A CA 1
ATOM 2897 C C . SER A 1 388 ? 61.343 27.851 -84.490 1.00 84.31 388 SER A C 1
ATOM 2899 O O . SER A 1 388 ? 62.479 28.315 -84.414 1.00 84.31 388 SER A O 1
ATOM 2901 N N . GLY A 1 389 ? 60.408 28.121 -83.572 1.00 83.06 389 GLY A N 1
ATOM 2902 C CA . GLY A 1 389 ? 60.583 29.092 -82.489 1.00 83.06 389 GLY A CA 1
ATOM 2903 C C . GLY A 1 389 ? 60.525 30.557 -82.942 1.00 83.06 389 GLY A C 1
ATOM 2904 O O . GLY A 1 389 ? 60.661 31.452 -82.109 1.00 83.06 389 GLY A O 1
ATOM 2905 N N . LEU A 1 390 ? 60.292 30.829 -84.234 1.00 86.94 390 LEU A N 1
ATOM 2906 C CA . LEU A 1 390 ? 60.155 32.189 -84.770 1.00 86.94 390 LEU A CA 1
ATOM 2907 C C . LEU A 1 390 ? 58.879 32.881 -84.284 1.00 86.94 390 LEU A C 1
ATOM 2909 O O . LEU A 1 390 ? 58.858 34.103 -84.171 1.00 86.94 390 LEU A O 1
ATOM 2913 N N . LEU A 1 391 ? 57.826 32.121 -83.969 1.00 87.94 391 LEU A N 1
ATOM 2914 C CA . LEU A 1 391 ? 56.547 32.676 -83.525 1.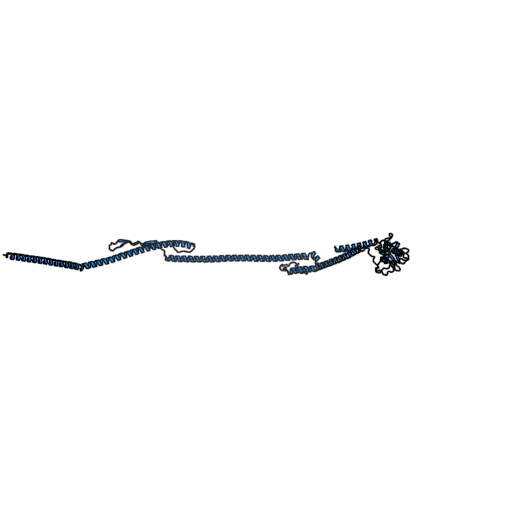00 87.94 391 LEU A CA 1
ATOM 2915 C C . LEU A 1 391 ? 56.685 33.476 -82.222 1.00 87.94 391 LEU A C 1
ATOM 2917 O O . LEU A 1 391 ? 56.108 34.553 -82.087 1.00 87.94 391 LEU A O 1
ATOM 2921 N N . THR A 1 392 ? 57.480 32.962 -81.283 1.00 84.56 392 THR A N 1
ATOM 2922 C CA . THR A 1 392 ? 57.753 33.563 -79.967 1.00 84.56 392 THR A CA 1
ATOM 2923 C C . THR A 1 392 ? 59.042 34.384 -79.943 1.00 84.56 392 THR A C 1
ATOM 2925 O O . THR A 1 392 ? 59.382 34.963 -78.914 1.00 84.56 392 THR A O 1
ATOM 2928 N N . ALA A 1 393 ? 59.769 34.439 -81.060 1.00 84.50 393 ALA A N 1
ATOM 2929 C CA . ALA A 1 393 ? 60.981 35.231 -81.193 1.00 84.50 393 ALA A CA 1
ATOM 2930 C C . ALA A 1 393 ? 60.669 36.736 -81.204 1.00 84.50 393 ALA A C 1
ATOM 2932 O O . ALA A 1 393 ? 59.598 37.164 -81.643 1.00 84.50 393 ALA A O 1
ATOM 2933 N N . VAL A 1 394 ? 61.608 37.541 -80.703 1.00 86.31 394 VAL A N 1
ATOM 2934 C CA . VAL A 1 394 ? 61.412 38.979 -80.481 1.00 86.31 394 VAL A CA 1
ATOM 2935 C C . VAL A 1 394 ? 61.809 39.774 -81.723 1.00 86.31 394 VAL A C 1
ATOM 2937 O O . VAL A 1 394 ? 62.842 39.521 -82.345 1.00 86.31 394 VAL A O 1
ATOM 2940 N N . LEU A 1 395 ? 60.991 40.765 -82.073 1.00 84.25 395 LEU A N 1
ATOM 2941 C CA . LEU A 1 395 ? 61.316 41.741 -83.108 1.00 84.25 395 LEU A CA 1
ATOM 2942 C C . LEU A 1 395 ? 62.352 42.750 -82.595 1.00 84.25 395 LEU A C 1
ATOM 2944 O O . LEU A 1 395 ? 62.079 43.524 -81.676 1.00 84.25 395 LEU A O 1
ATOM 2948 N N . ALA A 1 396 ? 63.516 42.780 -83.237 1.00 82.12 396 ALA A N 1
ATOM 2949 C CA . ALA A 1 396 ? 64.595 43.740 -83.025 1.00 82.12 396 ALA A CA 1
ATOM 2950 C C . ALA A 1 396 ? 64.755 44.658 -84.257 1.00 82.12 396 ALA A C 1
ATOM 2952 O O . ALA A 1 396 ? 64.293 44.299 -85.344 1.00 82.12 396 ALA A O 1
ATOM 2953 N N . PRO A 1 397 ? 65.388 45.841 -84.134 1.00 78.69 397 PRO A N 1
ATOM 2954 C CA . PRO A 1 397 ? 65.533 46.781 -85.254 1.00 78.69 397 PRO A CA 1
ATOM 2955 C C . PRO A 1 397 ? 66.159 46.157 -86.510 1.00 78.69 397 PRO A C 1
ATOM 2957 O O . PRO A 1 397 ? 65.734 46.461 -87.622 1.00 78.69 397 PRO A O 1
ATOM 2960 N N . ASP A 1 398 ? 67.099 45.232 -86.311 1.00 78.06 398 ASP A N 1
ATOM 2961 C CA . ASP A 1 398 ? 67.859 44.579 -87.379 1.00 78.06 398 ASP A CA 1
ATOM 2962 C C . ASP A 1 398 ? 67.191 43.287 -87.896 1.00 78.06 398 ASP A C 1
ATOM 2964 O O . ASP A 1 398 ? 67.680 42.679 -88.845 1.00 78.06 398 ASP A O 1
ATOM 2968 N N . GLY A 1 399 ? 66.063 42.858 -87.309 1.00 83.81 399 GLY A N 1
ATOM 2969 C CA . GLY A 1 399 ? 65.296 41.680 -87.733 1.00 83.81 399 GLY A CA 1
ATOM 2970 C C . GLY A 1 399 ? 64.689 40.867 -86.580 1.00 83.81 399 GLY A C 1
ATOM 2971 O O . GLY A 1 399 ? 64.249 41.440 -85.589 1.00 83.81 399 GLY A O 1
ATOM 2972 N N . ILE A 1 400 ? 64.610 39.536 -86.691 1.00 82.88 400 ILE A N 1
ATOM 2973 C CA . ILE A 1 400 ? 64.118 38.665 -85.598 1.00 82.88 400 ILE A CA 1
ATOM 2974 C C . ILE A 1 400 ? 65.305 38.085 -84.840 1.00 82.88 400 ILE A C 1
ATOM 2976 O O . ILE A 1 400 ? 66.173 37.472 -85.460 1.00 82.88 400 ILE A O 1
ATOM 2980 N N . THR A 1 401 ? 65.317 38.199 -83.513 1.00 79.75 401 THR A N 1
ATOM 2981 C CA . THR A 1 401 ? 66.378 37.635 -82.668 1.00 79.75 401 THR A CA 1
ATOM 2982 C C . THR A 1 401 ? 65.962 36.349 -81.965 1.00 79.75 401 THR A C 1
ATOM 2984 O O . THR A 1 401 ? 64.799 36.125 -81.628 1.00 79.75 401 THR A O 1
ATOM 2987 N N . ALA A 1 402 ? 66.950 35.490 -81.724 1.00 69.12 402 ALA A N 1
ATOM 2988 C CA . ALA A 1 402 ? 66.783 34.231 -81.032 1.00 69.12 402 ALA A CA 1
ATOM 2989 C C . ALA A 1 402 ? 66.448 34.471 -79.551 1.00 69.12 402 ALA A C 1
ATOM 2991 O O . ALA A 1 402 ? 67.202 35.178 -78.865 1.00 69.12 402 ALA A O 1
ATOM 2992 N N . PRO A 1 403 ? 65.381 33.840 -79.030 1.00 58.16 403 PRO A N 1
ATOM 2993 C CA . PRO A 1 403 ? 65.007 33.922 -77.622 1.00 58.16 403 PRO A CA 1
ATOM 2994 C C . PRO A 1 403 ? 65.996 33.130 -76.748 1.00 58.16 403 PRO A C 1
ATOM 2996 O O . PRO A 1 403 ? 65.776 31.959 -76.468 1.00 58.16 403 PRO A O 1
ATOM 2999 N N . ALA A 1 404 ? 67.130 33.756 -76.409 1.00 61.09 404 ALA A N 1
ATOM 3000 C CA . ALA A 1 404 ? 68.094 33.412 -75.345 1.00 61.09 404 ALA A CA 1
ATOM 3001 C C . ALA A 1 404 ? 69.439 34.112 -75.587 1.00 61.09 404 ALA A C 1
ATOM 3003 O O . ALA A 1 404 ? 70.038 34.652 -74.661 1.00 61.09 404 ALA A O 1
ATOM 3004 N N . SER A 1 405 ? 69.904 34.119 -76.838 1.00 63.28 405 SER A N 1
ATOM 3005 C CA . SER A 1 405 ? 71.241 34.585 -77.228 1.00 63.28 405 SER A CA 1
ATOM 3006 C C . SER A 1 405 ? 71.248 35.964 -77.888 1.00 63.28 405 SER A C 1
ATOM 3008 O O . SER A 1 405 ? 72.308 36.571 -78.011 1.00 63.28 405 SER A O 1
ATOM 3010 N N . GLY A 1 406 ? 70.084 36.463 -78.330 1.00 62.97 406 GLY A N 1
ATOM 3011 C CA . GLY A 1 406 ? 69.986 37.717 -79.083 1.00 62.97 406 GLY A CA 1
ATOM 3012 C C . GLY A 1 406 ? 70.571 37.633 -80.499 1.00 62.97 406 GLY A C 1
ATOM 3013 O O . GLY A 1 406 ? 70.624 38.643 -81.194 1.00 62.97 406 GLY A O 1
ATOM 3014 N N . HIS A 1 407 ? 71.005 36.447 -80.944 1.00 72.56 407 HIS A N 1
AT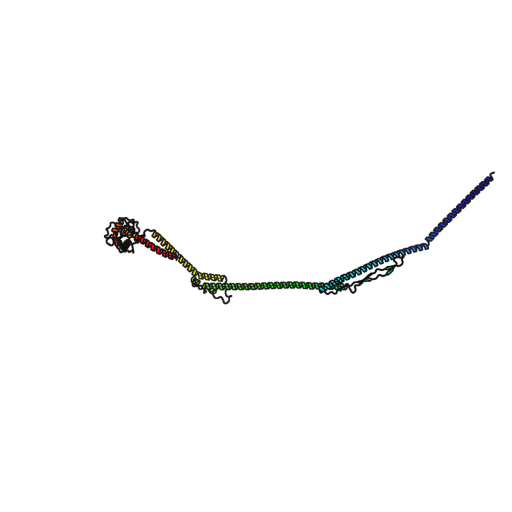OM 3015 C CA . HIS A 1 407 ? 71.502 36.247 -82.303 1.00 72.56 407 HIS A CA 1
ATOM 3016 C C . HIS A 1 407 ? 70.389 36.456 -83.325 1.00 72.56 407 HIS A C 1
ATOM 3018 O O . HIS A 1 407 ? 69.259 36.021 -83.123 1.00 72.56 407 HIS A O 1
ATOM 3024 N N . LEU A 1 408 ? 70.721 37.100 -84.437 1.00 76.38 408 LEU A N 1
ATOM 3025 C CA . LEU A 1 408 ? 69.782 37.385 -85.511 1.00 76.38 408 LEU A CA 1
ATOM 3026 C C . LEU A 1 408 ? 69.397 36.080 -86.234 1.00 76.38 408 LEU A C 1
ATOM 3028 O O . LEU A 1 408 ? 70.241 35.446 -86.862 1.00 76.38 408 LEU A O 1
ATOM 3032 N N . LEU A 1 409 ? 68.133 35.664 -86.109 1.00 80.50 409 LEU A N 1
ATOM 3033 C CA . LEU A 1 409 ? 67.550 34.509 -86.806 1.00 80.50 409 LEU A CA 1
ATOM 3034 C C . LEU A 1 409 ? 67.116 34.874 -88.225 1.00 80.50 409 LEU A C 1
ATOM 3036 O O . LEU A 1 409 ? 67.298 34.097 -89.159 1.00 80.50 409 LEU A O 1
ATOM 3040 N N . VAL A 1 410 ? 66.541 36.065 -88.382 1.00 83.25 410 VAL A N 1
ATOM 3041 C CA . VAL A 1 410 ? 66.146 36.622 -89.677 1.00 83.25 410 VAL A CA 1
ATOM 3042 C C . VAL A 1 410 ? 66.713 38.023 -89.759 1.00 83.25 410 VAL A C 1
ATOM 3044 O O . VAL A 1 410 ? 66.327 38.872 -88.963 1.00 83.25 410 VAL A O 1
ATOM 3047 N N . ASP A 1 411 ? 67.613 38.252 -90.710 1.00 84.38 411 ASP A N 1
ATOM 3048 C CA . ASP A 1 411 ? 68.224 39.557 -90.955 1.00 84.38 411 ASP A CA 1
ATOM 3049 C C . ASP A 1 411 ? 67.322 40.420 -91.845 1.00 84.38 411 ASP A C 1
ATOM 3051 O O . ASP A 1 411 ? 67.036 40.064 -92.992 1.00 84.38 411 ASP A O 1
ATOM 3055 N N . ALA A 1 412 ? 66.876 41.569 -91.334 1.00 82.00 412 ALA A N 1
ATOM 3056 C CA . ALA A 1 412 ? 66.061 42.516 -92.084 1.00 82.00 412 ALA A CA 1
ATOM 3057 C C . ALA A 1 412 ? 66.850 43.235 -93.194 1.00 82.00 412 ALA A C 1
ATOM 3059 O O . ALA A 1 412 ? 66.229 43.806 -94.086 1.00 82.00 412 ALA A O 1
ATOM 3060 N N . ALA A 1 413 ? 68.181 43.193 -93.219 1.00 82.44 413 ALA A N 1
ATOM 3061 C CA . ALA A 1 413 ? 69.006 43.685 -94.328 1.00 82.44 413 ALA A CA 1
ATOM 3062 C C . ALA A 1 413 ? 69.403 42.581 -95.332 1.00 82.44 413 ALA A C 1
ATOM 3064 O O . ALA A 1 413 ? 70.023 42.876 -96.356 1.00 82.44 413 ALA A O 1
ATOM 3065 N N . GLY A 1 414 ? 69.022 41.326 -95.066 1.00 80.88 414 GLY A N 1
ATOM 3066 C CA . GLY A 1 414 ? 69.320 40.174 -95.914 1.00 80.88 414 GLY A CA 1
ATOM 3067 C C . GLY A 1 414 ? 68.622 40.191 -97.286 1.00 80.88 414 GLY A C 1
ATOM 3068 O O . GLY A 1 414 ? 67.750 41.028 -97.546 1.00 80.88 414 GLY A O 1
ATOM 3069 N N . PRO A 1 415 ? 68.988 39.256 -98.187 1.00 82.19 415 PRO A N 1
ATOM 3070 C CA . PRO A 1 415 ? 68.390 39.160 -99.515 1.00 82.19 415 PRO A CA 1
ATOM 3071 C C . PRO A 1 415 ? 66.880 38.911 -99.431 1.00 82.19 415 PRO A C 1
ATOM 3073 O O . PRO A 1 415 ? 66.403 38.161 -98.580 1.00 82.19 415 PRO A O 1
ATOM 3076 N N . LEU A 1 416 ? 66.126 39.531 -100.342 1.00 84.88 416 LEU A N 1
ATOM 3077 C CA . LEU A 1 416 ? 64.685 39.314 -100.443 1.00 84.88 416 LEU A CA 1
ATOM 3078 C C . LEU A 1 416 ? 64.396 37.871 -100.856 1.00 84.88 416 LEU A C 1
ATOM 3080 O O . LEU A 1 416 ? 65.013 37.348 -101.788 1.00 84.88 416 LEU A O 1
ATOM 3084 N N . ALA A 1 417 ? 63.420 37.256 -100.192 1.00 86.56 417 ALA A N 1
ATOM 3085 C CA . ALA A 1 417 ? 62.936 35.949 -100.596 1.00 86.56 417 ALA A CA 1
ATOM 3086 C C . ALA A 1 417 ? 62.203 36.070 -101.949 1.00 86.56 417 ALA A C 1
ATOM 3088 O O . ALA A 1 417 ? 61.384 36.982 -102.106 1.00 86.56 417 ALA A O 1
ATOM 3089 N N . PRO A 1 418 ? 62.433 35.165 -102.922 1.00 84.38 418 PRO A N 1
ATOM 3090 C CA . PRO A 1 418 ? 61.728 35.195 -104.208 1.00 84.38 418 PRO A CA 1
ATOM 3091 C C . PRO A 1 418 ? 60.206 35.097 -104.048 1.00 84.38 418 PRO A C 1
ATOM 3093 O O . PRO A 1 418 ? 59.449 35.699 -104.810 1.00 84.38 418 PRO A O 1
ATOM 3096 N N . ARG A 1 419 ? 59.761 34.356 -103.026 1.00 88.38 419 ARG A N 1
ATOM 3097 C CA . ARG A 1 419 ? 58.374 34.307 -102.557 1.00 88.38 419 ARG A CA 1
ATOM 3098 C C . ARG A 1 419 ? 58.340 34.635 -101.065 1.00 88.38 419 ARG A C 1
ATOM 3100 O O . ARG A 1 419 ? 58.596 33.742 -100.266 1.00 88.38 419 ARG A O 1
ATOM 3107 N N . PRO A 1 420 ? 58.082 35.891 -100.674 1.00 90.25 420 PRO A N 1
ATOM 3108 C CA . PRO A 1 420 ? 58.121 36.281 -99.272 1.00 90.25 420 PRO A CA 1
ATOM 3109 C C . PRO A 1 420 ? 56.891 35.814 -98.485 1.00 90.25 420 PRO A C 1
ATOM 3111 O O . PRO A 1 420 ? 55.784 35.718 -99.022 1.00 90.25 420 PRO A O 1
ATOM 3114 N N . LEU A 1 421 ? 57.063 35.635 -97.175 1.00 90.44 421 LEU A N 1
ATOM 3115 C CA . LEU A 1 421 ? 55.992 35.326 -96.224 1.00 90.44 421 LEU A CA 1
ATOM 3116 C C . LEU A 1 421 ? 54.944 36.442 -96.127 1.00 90.44 421 LEU A C 1
ATOM 3118 O O . LEU A 1 421 ? 53.811 36.188 -95.717 1.00 90.44 421 LEU A O 1
ATOM 3122 N N . SER A 1 422 ? 55.274 37.651 -96.595 1.00 87.69 422 SER A N 1
ATOM 3123 C CA . SER A 1 422 ? 54.319 38.755 -96.753 1.00 87.69 422 SER A CA 1
ATOM 3124 C C . SER A 1 422 ? 53.150 38.452 -97.707 1.00 87.69 422 SER A C 1
ATOM 3126 O O . SER A 1 422 ? 52.170 39.193 -97.737 1.00 87.69 422 SER A O 1
ATOM 3128 N N . ALA A 1 423 ? 53.217 37.355 -98.472 1.00 86.06 423 ALA A N 1
ATOM 3129 C CA . ALA A 1 423 ? 52.085 36.849 -99.245 1.00 86.06 423 ALA A CA 1
ATOM 3130 C C . ALA A 1 423 ? 50.937 36.319 -98.357 1.00 86.06 423 ALA A C 1
ATOM 3132 O O . ALA A 1 423 ? 49.773 36.378 -98.758 1.00 86.06 423 ALA A O 1
ATOM 3133 N N . VAL A 1 424 ? 51.247 35.812 -97.157 1.00 88.56 424 VAL A N 1
ATOM 3134 C CA . VAL A 1 424 ? 50.282 35.144 -96.257 1.00 88.56 424 VAL A CA 1
ATOM 3135 C C . VAL A 1 424 ? 50.152 35.854 -94.910 1.00 88.56 424 VAL A C 1
ATOM 3137 O O . VAL A 1 424 ? 49.080 35.829 -94.307 1.00 88.56 424 VAL A O 1
ATOM 3140 N N . LEU A 1 425 ? 51.199 36.552 -94.465 1.00 91.06 425 LEU A N 1
ATOM 3141 C CA . LEU A 1 425 ? 51.186 37.381 -93.262 1.00 91.06 425 LEU A CA 1
ATOM 3142 C C . LEU A 1 425 ? 51.319 38.862 -93.599 1.00 91.06 425 LEU A C 1
ATOM 3144 O O . LEU A 1 425 ? 52.028 39.255 -94.520 1.00 91.06 425 LEU A O 1
ATOM 3148 N N . ARG A 1 426 ? 50.679 39.703 -92.799 1.00 89.81 426 ARG A N 1
ATOM 3149 C CA . ARG A 1 426 ? 50.850 41.155 -92.800 1.00 89.81 426 ARG A CA 1
ATOM 3150 C C . ARG A 1 426 ? 51.211 41.627 -91.392 1.00 89.81 426 ARG A C 1
ATOM 3152 O O . ARG A 1 426 ? 50.897 40.930 -90.428 1.00 89.81 426 ARG A O 1
ATOM 3159 N N . PRO A 1 427 ? 51.828 42.807 -91.245 1.00 89.12 427 PRO A N 1
ATOM 3160 C CA . PRO A 1 427 ? 51.897 43.463 -89.948 1.00 89.12 427 PRO A CA 1
ATOM 3161 C C . PRO A 1 427 ? 50.491 43.652 -89.369 1.00 89.12 427 PRO A C 1
ATOM 3163 O O . PRO A 1 427 ? 49.581 44.056 -90.098 1.00 89.12 427 PRO A O 1
ATOM 3166 N N . ASP A 1 428 ? 50.325 43.346 -88.085 1.00 85.88 428 ASP A N 1
ATOM 3167 C CA . ASP A 1 428 ? 49.082 43.603 -87.357 1.00 85.88 428 ASP A CA 1
ATOM 3168 C C . ASP A 1 428 ? 48.897 45.131 -87.237 1.00 85.88 428 ASP A C 1
ATOM 3170 O O . ASP A 1 428 ? 49.761 45.789 -86.647 1.00 85.88 428 ASP A O 1
ATOM 3174 N N . PRO A 1 429 ? 47.834 45.728 -87.818 1.00 75.38 429 PRO A N 1
ATOM 3175 C CA . PRO A 1 429 ? 47.608 47.172 -87.746 1.00 75.38 429 PRO A CA 1
ATOM 3176 C C . PRO A 1 429 ? 47.358 47.664 -86.314 1.00 75.38 429 PRO A C 1
ATOM 3178 O O . PRO A 1 429 ? 47.641 48.826 -86.027 1.00 75.38 429 PRO A O 1
ATOM 3181 N N . ASP A 1 430 ? 46.877 46.784 -85.432 1.00 75.56 430 ASP A N 1
ATOM 3182 C CA . ASP A 1 430 ? 46.640 47.061 -84.013 1.00 75.56 430 ASP A CA 1
ATOM 3183 C C . ASP A 1 430 ? 47.821 46.597 -83.132 1.00 75.56 430 ASP A C 1
ATOM 3185 O O . ASP A 1 430 ? 47.790 46.716 -81.902 1.00 75.56 430 ASP A O 1
ATOM 3189 N N . GLY A 1 431 ? 48.882 46.070 -83.754 1.00 74.69 431 GLY A N 1
ATOM 3190 C CA . GLY A 1 431 ? 50.087 45.594 -83.088 1.00 74.69 431 GLY A CA 1
ATOM 3191 C C . GLY A 1 431 ? 50.967 46.731 -82.561 1.00 74.69 431 GLY A C 1
ATOM 3192 O O . GLY A 1 431 ? 51.054 47.816 -83.128 1.00 74.69 431 GLY A O 1
ATOM 3193 N N . CYS A 1 432 ? 51.699 46.474 -81.473 1.00 76.25 432 CYS A N 1
ATOM 3194 C CA . CYS A 1 432 ? 52.598 47.471 -80.874 1.00 76.25 432 CYS A CA 1
ATOM 3195 C C . CYS A 1 432 ? 53.927 47.654 -81.638 1.00 76.25 432 CYS A C 1
ATOM 3197 O O . CYS A 1 432 ? 54.747 48.485 -81.244 1.00 76.25 432 CYS A O 1
ATOM 3199 N N . ALA A 1 433 ? 54.186 46.850 -82.675 1.00 83.50 433 ALA A N 1
ATOM 3200 C CA . ALA A 1 433 ? 55.442 46.863 -83.421 1.00 83.50 433 ALA A CA 1
ATOM 3201 C C . ALA A 1 433 ? 55.365 47.803 -84.640 1.00 83.50 433 ALA A C 1
ATOM 3203 O O . ALA A 1 433 ? 54.330 47.862 -85.304 1.00 83.50 433 ALA A O 1
ATOM 3204 N N . PRO A 1 434 ? 56.457 48.500 -85.007 1.00 86.44 434 PRO A N 1
ATOM 3205 C CA . PRO A 1 434 ? 56.490 49.314 -86.219 1.00 86.44 434 PRO A CA 1
ATOM 3206 C C . PRO A 1 434 ? 56.193 48.493 -87.487 1.00 86.44 434 PRO A C 1
ATOM 3208 O O . PRO A 1 434 ? 56.933 47.570 -87.830 1.00 86.44 434 PRO A O 1
ATOM 3211 N N . ILE A 1 435 ? 55.155 48.877 -88.240 1.00 86.00 435 ILE A N 1
ATOM 3212 C CA . ILE A 1 435 ? 54.689 48.175 -89.457 1.00 86.00 435 ILE A CA 1
ATOM 3213 C C . ILE A 1 435 ? 55.830 47.913 -90.451 1.00 86.00 435 ILE A C 1
ATOM 3215 O O . ILE A 1 435 ? 55.950 46.814 -90.988 1.00 86.00 435 ILE A O 1
ATOM 3219 N N . GLY A 1 436 ? 56.693 48.909 -90.681 1.00 84.62 436 GLY A N 1
ATOM 3220 C CA . GLY A 1 436 ? 57.817 48.792 -91.615 1.00 84.62 436 GLY A CA 1
ATOM 3221 C C . GLY A 1 436 ? 58.854 47.745 -91.198 1.00 84.62 436 GLY A C 1
ATOM 3222 O O . GLY A 1 436 ? 59.395 47.054 -92.056 1.00 84.62 436 GLY A O 1
ATOM 3223 N N . GLN A 1 437 ? 59.084 47.583 -89.893 1.00 87.00 437 GLN A N 1
ATOM 3224 C CA . GLN A 1 437 ? 60.019 46.598 -89.341 1.00 87.00 437 GLN A CA 1
ATOM 3225 C C . GLN A 1 437 ? 59.484 45.175 -89.534 1.00 87.00 437 GLN A C 1
ATOM 3227 O O . GLN A 1 437 ? 60.194 44.299 -90.024 1.00 87.00 437 GLN A O 1
ATOM 3232 N N . VAL A 1 438 ? 58.203 44.962 -89.224 1.00 88.50 438 VAL A N 1
ATOM 3233 C CA . VAL A 1 438 ? 57.535 43.671 -89.424 1.00 88.50 438 VAL A CA 1
ATOM 3234 C C . VAL A 1 438 ? 57.480 43.314 -90.911 1.00 88.50 438 VAL A C 1
ATOM 3236 O O . VAL A 1 438 ? 57.838 42.204 -91.299 1.00 88.50 438 VAL A O 1
ATOM 3239 N N . ALA A 1 439 ? 57.098 44.265 -91.769 1.00 88.19 439 ALA A N 1
ATOM 3240 C CA . ALA A 1 439 ? 57.045 44.059 -93.215 1.00 88.19 439 ALA A CA 1
ATOM 3241 C C . ALA A 1 439 ? 58.425 43.737 -93.805 1.00 88.19 439 ALA A C 1
ATOM 3243 O O . ALA A 1 439 ? 58.527 42.888 -94.693 1.00 88.19 439 ALA A O 1
ATOM 3244 N N . ALA A 1 440 ? 59.485 44.383 -93.301 1.00 87.12 440 ALA A N 1
ATOM 3245 C CA . ALA A 1 440 ? 60.848 44.080 -93.707 1.00 87.12 440 ALA A CA 1
ATOM 3246 C C . ALA A 1 440 ? 61.174 42.616 -93.404 1.00 87.12 440 ALA A C 1
ATOM 3248 O O . ALA A 1 440 ? 61.475 41.875 -94.333 1.00 87.12 440 ALA A O 1
ATOM 3249 N N . VAL A 1 441 ? 61.011 42.178 -92.156 1.00 89.06 441 VAL A N 1
ATOM 3250 C CA . VAL A 1 441 ? 61.250 40.793 -91.724 1.00 89.06 441 VAL A CA 1
ATOM 3251 C C . VAL A 1 441 ? 60.464 39.776 -92.558 1.00 89.06 441 VAL A C 1
ATOM 3253 O O . VAL A 1 441 ? 61.052 38.835 -93.091 1.00 89.06 441 VAL A O 1
ATOM 3256 N N . LEU A 1 442 ? 59.155 39.984 -92.740 1.00 90.56 442 LEU A N 1
ATOM 3257 C CA . LEU A 1 442 ? 58.300 39.072 -93.512 1.00 90.56 442 LEU A CA 1
ATOM 3258 C C . LEU A 1 442 ? 58.748 38.931 -94.976 1.00 90.56 442 LEU A C 1
ATOM 3260 O O . LEU A 1 442 ? 58.534 37.887 -95.588 1.00 90.56 442 LEU A O 1
ATOM 3264 N N . ALA A 1 443 ? 59.399 39.952 -95.538 1.00 89.69 443 ALA A N 1
ATOM 3265 C CA . ALA A 1 443 ? 59.909 39.917 -96.904 1.00 89.69 443 ALA A CA 1
ATOM 3266 C C . ALA A 1 443 ? 61.213 39.105 -97.085 1.00 89.69 443 ALA A C 1
ATOM 3268 O O . ALA A 1 443 ? 61.627 38.875 -98.223 1.00 89.69 443 ALA A O 1
ATOM 3269 N N . ARG A 1 444 ? 61.865 38.668 -95.994 1.00 90.44 444 ARG A N 1
ATOM 3270 C CA . ARG A 1 444 ? 63.103 37.853 -96.035 1.00 90.44 444 ARG A CA 1
ATOM 3271 C C . ARG A 1 444 ? 62.861 36.386 -95.687 1.00 90.44 444 ARG A C 1
ATOM 3273 O O . ARG A 1 444 ? 63.751 35.566 -95.876 1.00 90.44 444 ARG A O 1
ATOM 3280 N N . ILE A 1 445 ? 61.667 36.048 -95.209 1.00 90.12 445 ILE A N 1
ATOM 3281 C CA . ILE A 1 445 ? 61.277 34.663 -94.943 1.00 90.12 445 ILE A CA 1
ATOM 3282 C C . ILE A 1 445 ? 60.615 34.105 -96.201 1.00 90.12 445 ILE A C 1
ATOM 3284 O O . ILE A 1 445 ? 59.642 34.677 -96.689 1.00 90.12 445 ILE A O 1
ATOM 3288 N N . GLY A 1 446 ? 61.145 33.005 -96.733 1.00 89.69 446 GLY A N 1
ATOM 3289 C CA . GLY A 1 446 ? 60.579 32.308 -97.884 1.00 89.69 446 GLY A CA 1
ATOM 3290 C C . GLY A 1 446 ? 59.259 31.614 -97.552 1.00 89.69 446 GLY A C 1
ATOM 3291 O O . GLY A 1 446 ? 59.104 31.029 -96.483 1.00 89.69 446 GLY A O 1
ATOM 3292 N N . TRP A 1 447 ? 58.309 31.657 -98.482 1.00 90.50 447 TRP A N 1
ATOM 3293 C CA . TRP A 1 447 ? 57.025 30.972 -98.402 1.00 90.50 447 TRP A CA 1
ATOM 3294 C C . TRP A 1 447 ? 56.824 30.064 -99.610 1.00 90.50 447 TRP A C 1
ATOM 3296 O O . TRP A 1 447 ? 56.791 30.536 -100.750 1.00 90.50 447 TRP A O 1
ATOM 3306 N N . THR A 1 448 ? 56.662 28.755 -99.377 1.00 86.88 448 THR A N 1
ATOM 3307 C CA . THR A 1 448 ? 56.605 27.710 -100.429 1.00 86.88 448 THR A CA 1
ATOM 3308 C C . THR A 1 448 ? 57.803 27.730 -101.379 1.00 86.88 448 THR A C 1
ATOM 3310 O O . THR A 1 448 ? 57.732 27.290 -102.527 1.00 86.88 448 THR A O 1
ATOM 3313 N N . ASP A 1 449 ? 58.909 28.280 -100.894 1.00 83.94 449 ASP A N 1
ATOM 3314 C CA . ASP A 1 449 ? 60.179 28.363 -101.582 1.00 83.94 449 ASP A CA 1
ATOM 3315 C C . ASP A 1 449 ? 61.264 28.042 -100.565 1.00 83.94 449 ASP A C 1
ATOM 3317 O O . ASP A 1 449 ? 61.437 28.759 -99.582 1.00 83.94 449 ASP A O 1
ATOM 3321 N N . ARG A 1 450 ? 61.960 26.927 -100.791 1.00 84.00 450 ARG A N 1
ATOM 3322 C CA . ARG A 1 450 ? 63.020 26.436 -99.904 1.00 84.00 450 ARG A CA 1
ATOM 3323 C C . ARG A 1 450 ? 64.384 27.043 -100.239 1.00 84.00 450 ARG A C 1
ATOM 3325 O O . ARG A 1 450 ? 65.400 26.598 -99.709 1.00 84.00 450 ARG A O 1
ATOM 3332 N N . ALA A 1 451 ? 64.426 28.027 -101.137 1.00 73.75 451 ALA A N 1
ATOM 3333 C CA . ALA A 1 451 ? 65.618 28.809 -101.411 1.00 73.75 451 ALA A CA 1
ATOM 3334 C C . ALA A 1 451 ? 65.848 29.852 -100.303 1.00 73.75 451 ALA A C 1
ATOM 3336 O O . ALA A 1 451 ? 64.981 30.671 -100.008 1.00 73.75 451 ALA A O 1
ATOM 3337 N N . GLY A 1 452 ? 67.047 29.852 -99.717 1.00 76.75 452 GLY A N 1
ATOM 3338 C CA . GLY A 1 452 ? 67.467 30.838 -98.718 1.00 76.75 452 GLY A CA 1
ATOM 3339 C C . GLY A 1 452 ? 67.683 30.258 -97.321 1.00 76.75 452 GLY A C 1
ATOM 3340 O O . GLY A 1 452 ? 67.546 29.059 -97.087 1.00 76.75 452 GLY A O 1
ATOM 3341 N N . SER A 1 453 ? 68.076 31.127 -96.390 1.00 80.75 453 SER A N 1
ATOM 3342 C CA . SER A 1 453 ? 68.413 30.757 -95.012 1.00 80.75 453 SER A CA 1
ATOM 3343 C C . SER A 1 453 ? 67.203 30.662 -94.082 1.00 80.75 453 SER A C 1
ATOM 3345 O O . SER A 1 453 ? 67.339 30.083 -93.014 1.00 80.75 453 SER A O 1
ATOM 3347 N N . CYS A 1 454 ? 66.037 31.198 -94.444 1.00 88.69 454 CYS A N 1
ATOM 3348 C CA . CYS A 1 454 ? 64.813 31.078 -93.653 1.00 88.69 454 CYS A CA 1
ATOM 3349 C C . CYS A 1 454 ? 63.617 30.856 -94.581 1.00 88.69 454 CYS A C 1
ATOM 3351 O O . CYS A 1 454 ? 63.332 31.706 -95.425 1.00 88.69 454 CYS A O 1
ATOM 3353 N N . TRP A 1 455 ? 62.928 29.726 -94.442 1.00 90.88 455 TRP A N 1
ATOM 3354 C CA . TRP A 1 455 ? 61.774 29.377 -95.269 1.00 90.88 455 TRP A CA 1
ATOM 3355 C C . TRP A 1 455 ? 60.728 28.574 -94.499 1.00 90.88 455 TRP A C 1
ATOM 3357 O O . TRP A 1 455 ? 61.046 27.847 -93.558 1.00 90.88 455 TRP A O 1
ATOM 3367 N N . LEU A 1 456 ? 59.476 28.691 -94.937 1.00 92.50 456 LEU A N 1
ATOM 3368 C CA . LEU A 1 456 ? 58.307 27.994 -94.408 1.00 92.50 456 LEU A CA 1
ATOM 3369 C C . LEU A 1 456 ? 57.496 27.389 -95.563 1.00 92.50 456 LEU A C 1
ATOM 3371 O O . LEU A 1 456 ? 57.465 27.927 -96.675 1.00 92.50 456 LEU A O 1
ATOM 3375 N N . ASP A 1 457 ? 56.817 26.282 -95.288 1.00 90.19 457 ASP A N 1
ATOM 3376 C CA . ASP A 1 457 ? 56.001 25.546 -96.253 1.00 90.19 457 ASP A CA 1
ATOM 3377 C C . ASP A 1 457 ? 54.585 25.284 -95.709 1.00 90.19 457 ASP A C 1
ATOM 3379 O O . ASP A 1 457 ? 54.338 25.346 -94.502 1.00 90.19 457 ASP A O 1
ATOM 3383 N N . ARG A 1 458 ? 53.642 24.979 -96.607 1.00 87.12 458 ARG A N 1
ATOM 3384 C CA . ARG A 1 458 ? 52.211 24.790 -96.286 1.00 87.12 458 ARG A CA 1
ATOM 3385 C C . ARG A 1 458 ? 51.945 23.633 -95.347 1.00 87.12 458 ARG A C 1
ATOM 3387 O O . ARG A 1 458 ? 50.988 23.651 -94.588 1.00 87.12 458 ARG A O 1
ATOM 3394 N N . ASP A 1 459 ? 52.795 22.622 -95.404 1.00 86.81 459 ASP A N 1
ATOM 3395 C CA . ASP A 1 459 ? 52.652 21.412 -94.610 1.00 86.81 459 ASP A CA 1
ATOM 3396 C C . ASP A 1 459 ? 53.217 21.559 -93.184 1.00 86.81 459 ASP A C 1
ATOM 3398 O O . ASP A 1 459 ? 53.269 20.574 -92.438 1.00 86.81 459 ASP A O 1
ATOM 3402 N N . GLY A 1 460 ? 53.644 22.776 -92.821 1.00 87.00 460 GLY A N 1
ATOM 3403 C CA . GLY A 1 460 ? 54.264 23.099 -91.544 1.00 87.00 460 GLY A CA 1
ATOM 3404 C C . GLY A 1 460 ? 55.764 22.801 -91.489 1.00 87.00 460 GLY A C 1
ATOM 3405 O O . GLY A 1 460 ? 56.366 22.862 -90.413 1.00 87.00 460 GLY A O 1
ATOM 3406 N N . SER A 1 461 ? 56.380 22.453 -92.626 1.00 91.44 461 SER A N 1
ATOM 3407 C CA . SER A 1 461 ? 57.834 22.336 -92.732 1.00 91.44 461 SER A CA 1
ATOM 3408 C C . SER A 1 461 ? 58.496 23.710 -92.670 1.00 91.44 461 SER A C 1
ATOM 3410 O O . SER A 1 461 ? 57.989 24.688 -93.219 1.00 91.44 461 SER A O 1
ATOM 3412 N N . PHE A 1 462 ? 59.663 23.778 -92.044 1.00 91.31 462 PHE A N 1
ATOM 3413 C CA . PHE A 1 462 ? 60.463 24.992 -91.960 1.00 91.31 462 PHE A CA 1
ATOM 3414 C C . PHE A 1 462 ? 61.950 24.694 -92.129 1.00 91.31 462 PHE A C 1
ATOM 3416 O O . PHE A 1 462 ? 62.423 23.591 -91.837 1.00 91.31 462 PHE A O 1
ATOM 3423 N N . GLY A 1 463 ? 62.688 25.717 -92.547 1.00 89.38 463 GLY A N 1
ATOM 3424 C CA . GLY A 1 463 ? 64.140 25.753 -92.512 1.00 89.38 463 GLY A CA 1
ATOM 3425 C C . GLY A 1 463 ? 64.642 27.082 -91.966 1.00 89.38 463 GLY A C 1
ATOM 3426 O O . GLY A 1 463 ? 64.147 28.137 -92.350 1.00 89.38 463 GLY A O 1
ATOM 3427 N N . LEU A 1 464 ? 65.629 27.019 -91.078 1.00 86.25 464 LEU A N 1
ATOM 3428 C CA . LEU A 1 464 ? 66.330 28.144 -90.473 1.00 86.25 464 LEU A CA 1
ATOM 3429 C C . LEU A 1 464 ? 67.833 27.817 -90.437 1.00 86.25 464 LEU A C 1
ATOM 3431 O O . LEU A 1 464 ? 68.348 27.180 -89.518 1.00 86.25 464 LEU A O 1
ATOM 3435 N N . GLY A 1 465 ? 68.546 28.187 -91.497 1.00 83.94 465 GLY A N 1
ATOM 3436 C CA . GLY A 1 465 ? 69.927 27.794 -91.748 1.00 83.94 465 GLY A CA 1
ATOM 3437 C C . GLY A 1 465 ? 70.041 26.278 -91.907 1.00 83.94 465 GLY A C 1
ATOM 3438 O O . GLY A 1 465 ? 69.448 25.696 -92.811 1.00 83.94 465 GLY A O 1
ATOM 3439 N N . ALA A 1 466 ? 70.805 25.636 -91.021 1.00 81.25 466 ALA A N 1
ATOM 3440 C CA . ALA A 1 466 ? 70.940 24.178 -90.983 1.00 81.25 466 ALA A CA 1
ATOM 3441 C C . ALA A 1 466 ? 69.782 23.473 -90.246 1.00 81.25 466 ALA A C 1
ATOM 3443 O O . ALA A 1 466 ? 69.627 22.259 -90.375 1.00 81.25 466 ALA A O 1
ATOM 3444 N N . LEU A 1 467 ? 68.977 24.207 -89.467 1.00 83.19 467 LEU A N 1
ATOM 3445 C CA . LEU A 1 467 ? 67.843 23.644 -88.740 1.00 83.19 467 LEU A CA 1
ATOM 3446 C C . LEU A 1 467 ? 66.673 23.467 -89.705 1.00 83.19 467 LEU A C 1
ATOM 3448 O O . LEU A 1 467 ? 66.176 24.441 -90.254 1.00 83.19 467 LEU A O 1
ATOM 3452 N N . THR A 1 468 ? 66.208 22.237 -89.886 1.00 87.25 468 THR A N 1
ATOM 3453 C CA . THR A 1 468 ? 64.969 21.953 -90.616 1.00 87.25 468 THR A CA 1
ATOM 3454 C C . THR A 1 468 ? 64.080 21.069 -89.764 1.00 87.25 468 THR A C 1
ATOM 3456 O O . THR A 1 468 ? 64.564 20.257 -88.974 1.00 87.25 468 THR A O 1
ATOM 3459 N N . GLY A 1 469 ? 62.775 21.239 -89.895 1.00 88.31 469 GLY A N 1
ATOM 3460 C CA . GLY A 1 469 ? 61.807 20.486 -89.117 1.00 88.31 469 GLY A CA 1
ATOM 3461 C C . GLY A 1 469 ? 60.419 20.609 -89.709 1.00 88.31 469 GLY A C 1
ATOM 3462 O O . GLY A 1 469 ? 60.208 21.307 -90.699 1.00 88.31 469 GLY A O 1
ATOM 3463 N N . ARG A 1 470 ? 59.469 19.909 -89.098 1.00 89.88 470 ARG A N 1
ATOM 3464 C CA . ARG A 1 470 ? 58.056 20.001 -89.439 1.00 89.88 470 ARG A CA 1
ATOM 3465 C C . ARG A 1 470 ? 57.236 19.956 -88.168 1.00 89.88 470 ARG A C 1
ATOM 3467 O O . ARG A 1 470 ? 57.491 19.132 -87.293 1.00 89.88 470 ARG A O 1
ATOM 3474 N N . HIS A 1 471 ? 56.252 20.832 -88.090 1.00 87.25 471 HIS A N 1
ATOM 3475 C CA . HIS A 1 471 ? 55.276 20.844 -87.017 1.00 87.25 471 HIS A CA 1
ATOM 3476 C C . HIS A 1 471 ? 53.880 20.977 -87.616 1.00 87.25 471 HIS A C 1
ATOM 3478 O O . HIS A 1 471 ? 53.732 21.419 -88.749 1.00 87.25 471 HIS A O 1
ATOM 3484 N N . THR A 1 472 ? 52.849 20.571 -86.888 1.00 85.56 472 THR A N 1
ATOM 3485 C CA . THR A 1 472 ? 51.471 20.610 -87.384 1.00 85.56 472 THR A CA 1
ATOM 3486 C C . THR A 1 472 ? 50.544 21.054 -86.271 1.00 85.56 472 THR A C 1
ATOM 3488 O O . THR A 1 472 ? 50.579 20.477 -85.185 1.00 85.56 472 THR A O 1
ATOM 3491 N N . VAL A 1 473 ? 49.678 22.020 -86.568 1.00 83.00 473 VAL A N 1
ATOM 3492 C CA . VAL A 1 473 ? 48.546 22.398 -85.716 1.00 83.00 473 VAL A CA 1
ATOM 3493 C C . VAL A 1 473 ? 47.247 22.188 -86.500 1.00 83.00 473 VAL A C 1
ATOM 3495 O O . VAL A 1 473 ? 47.256 22.336 -87.722 1.00 83.00 473 VAL A O 1
ATOM 3498 N N . PRO A 1 474 ? 46.128 21.826 -85.848 1.00 81.19 474 PRO A N 1
ATOM 3499 C CA . PRO A 1 474 ? 44.857 21.592 -86.544 1.00 81.19 474 PRO A CA 1
ATOM 3500 C C . PRO A 1 474 ? 44.273 22.874 -87.158 1.00 81.19 474 PRO A C 1
ATOM 3502 O O . PRO A 1 474 ? 43.586 22.825 -88.174 1.00 81.19 474 PRO A O 1
ATOM 3505 N N . HIS A 1 475 ? 44.561 24.023 -86.548 1.00 83.00 475 HIS A N 1
ATOM 3506 C CA . HIS A 1 475 ? 44.173 25.356 -86.996 1.00 83.00 475 HIS A CA 1
ATOM 3507 C C . HIS A 1 475 ? 45.048 26.404 -86.309 1.00 83.00 475 HIS A C 1
ATOM 3509 O O . HIS A 1 475 ? 45.613 26.122 -85.255 1.00 83.00 475 HIS A O 1
ATOM 3515 N N . ALA A 1 476 ? 45.123 27.613 -86.870 1.00 84.69 476 ALA A N 1
ATOM 3516 C CA . ALA A 1 476 ? 45.818 28.733 -86.235 1.00 84.69 476 ALA A CA 1
ATOM 3517 C C . ALA A 1 476 ? 45.116 29.193 -84.940 1.00 84.69 476 ALA A C 1
ATOM 3519 O O . ALA A 1 476 ? 43.883 29.299 -84.881 1.00 84.69 476 ALA A O 1
ATOM 3520 N N . ARG A 1 477 ? 45.908 29.472 -83.908 1.00 85.75 477 ARG A N 1
ATOM 3521 C CA . ARG A 1 477 ? 45.521 29.747 -82.518 1.00 85.75 477 ARG A CA 1
ATOM 3522 C C . ARG A 1 477 ? 46.099 31.059 -81.987 1.00 85.75 477 ARG A C 1
ATOM 3524 O O . ARG A 1 477 ? 45.511 31.642 -81.081 1.00 85.75 477 ARG A O 1
ATOM 3531 N N . HIS A 1 478 ? 47.216 31.536 -82.532 1.00 83.62 478 HIS A N 1
ATOM 3532 C CA . HIS A 1 478 ? 48.017 32.610 -81.937 1.00 83.62 478 HIS A CA 1
ATOM 3533 C C . HIS A 1 478 ? 48.186 33.837 -82.848 1.00 83.62 478 HIS A C 1
ATOM 3535 O O . HIS A 1 478 ? 48.226 34.970 -82.358 1.00 83.62 478 HIS A O 1
ATOM 3541 N N . ILE A 1 479 ? 48.255 33.638 -84.165 1.00 85.62 479 ILE A N 1
ATOM 3542 C CA . ILE A 1 479 ? 48.407 34.714 -85.150 1.00 85.62 479 ILE A CA 1
ATOM 3543 C C . ILE A 1 479 ? 47.038 35.327 -85.472 1.00 85.62 479 ILE A C 1
ATOM 3545 O O . ILE A 1 479 ? 46.131 34.643 -85.944 1.00 85.62 479 ILE A O 1
ATOM 3549 N N . GLY A 1 480 ? 46.910 36.636 -85.246 1.00 81.81 480 GLY A N 1
ATOM 3550 C CA . GLY A 1 480 ? 45.680 37.396 -85.477 1.00 81.81 480 GLY A CA 1
ATOM 3551 C C . GLY A 1 480 ? 44.677 37.369 -84.316 1.00 81.81 480 GLY A C 1
ATOM 3552 O O . GLY A 1 480 ? 44.478 36.359 -83.637 1.00 81.81 480 GLY A O 1
ATOM 3553 N N . ALA A 1 481 ? 43.988 38.494 -84.099 1.00 74.38 481 ALA A N 1
ATOM 3554 C CA . ALA A 1 481 ? 43.046 38.671 -82.985 1.00 74.38 481 ALA A CA 1
ATOM 3555 C C . ALA A 1 481 ? 41.880 37.658 -82.999 1.00 74.38 481 ALA A C 1
ATOM 3557 O O . ALA A 1 481 ? 41.421 37.211 -81.945 1.00 74.38 481 ALA A O 1
ATOM 3558 N N . THR A 1 482 ? 41.433 37.243 -84.190 1.00 77.06 482 THR A N 1
ATOM 3559 C CA . THR A 1 482 ? 40.338 36.267 -84.348 1.00 77.06 482 THR A CA 1
ATOM 3560 C C . THR A 1 482 ? 40.767 34.863 -83.918 1.00 77.06 482 THR A C 1
ATOM 3562 O O . THR A 1 482 ? 40.022 34.186 -83.208 1.00 77.06 482 THR A O 1
ATOM 3565 N N . ALA A 1 483 ? 41.979 34.433 -84.290 1.00 78.19 483 ALA A N 1
ATOM 3566 C CA . ALA A 1 483 ? 42.511 33.127 -83.907 1.00 78.19 483 ALA A CA 1
ATOM 3567 C C . ALA A 1 483 ? 42.704 33.028 -82.388 1.00 78.19 483 ALA A C 1
ATOM 3569 O O . ALA A 1 483 ? 42.283 32.039 -81.788 1.00 78.19 483 ALA A O 1
ATOM 3570 N N . ARG A 1 484 ? 43.228 34.091 -81.759 1.00 80.38 484 ARG A N 1
ATOM 3571 C CA . ARG A 1 484 ? 43.411 34.170 -80.299 1.00 80.38 484 ARG A CA 1
ATOM 3572 C C . ARG A 1 484 ? 42.098 34.184 -79.528 1.00 80.38 484 ARG A C 1
ATOM 3574 O O . ARG A 1 484 ? 41.966 33.483 -78.526 1.00 80.38 484 ARG A O 1
ATOM 3581 N N . THR A 1 485 ? 41.107 34.938 -80.010 1.00 78.88 485 THR A N 1
ATOM 3582 C CA . THR A 1 485 ? 39.762 34.947 -79.413 1.00 78.88 485 THR A CA 1
ATOM 3583 C C . THR A 1 485 ? 39.129 33.558 -79.475 1.00 78.88 485 THR A C 1
ATOM 3585 O O . THR A 1 485 ? 38.608 33.078 -78.470 1.00 78.88 485 THR A O 1
ATOM 3588 N N . ARG A 1 486 ? 39.230 32.876 -80.626 1.00 80.62 486 ARG A N 1
ATOM 3589 C CA . ARG A 1 486 ? 38.737 31.502 -80.786 1.00 80.62 486 ARG A CA 1
ATOM 3590 C C . ARG A 1 486 ? 39.466 30.526 -79.864 1.00 80.62 486 ARG A C 1
ATOM 3592 O O . ARG A 1 486 ? 38.807 29.773 -79.160 1.00 80.62 486 ARG A O 1
ATOM 3599 N N . HIS A 1 487 ? 40.796 30.561 -79.827 1.00 82.06 487 HIS A N 1
ATOM 3600 C CA . HIS A 1 487 ? 41.581 29.654 -78.990 1.00 82.06 487 HIS A CA 1
ATOM 3601 C C . HIS A 1 487 ? 41.278 29.834 -77.493 1.00 82.06 487 HIS A C 1
ATOM 3603 O O . HIS A 1 487 ? 41.154 28.855 -76.762 1.00 82.06 487 HIS A O 1
ATOM 3609 N N . ARG A 1 488 ? 41.067 31.076 -77.039 1.00 81.88 488 ARG A N 1
ATOM 3610 C CA . ARG A 1 488 ? 40.622 31.352 -75.666 1.00 81.88 488 ARG A CA 1
ATOM 3611 C C . ARG A 1 488 ? 39.224 30.814 -75.389 1.00 81.88 488 ARG A C 1
ATOM 3613 O O . ARG A 1 488 ? 39.013 30.225 -74.337 1.00 81.88 488 ARG A O 1
ATOM 3620 N N . ALA A 1 489 ? 38.281 31.005 -76.312 1.00 83.75 489 ALA A N 1
ATOM 3621 C CA . ALA A 1 489 ? 36.935 30.455 -76.171 1.00 83.75 489 ALA A CA 1
ATOM 3622 C C . ALA A 1 489 ? 36.958 28.917 -76.105 1.00 83.75 489 ALA A C 1
ATOM 3624 O O . ALA A 1 489 ? 36.252 28.341 -75.285 1.00 83.75 489 ALA A O 1
ATOM 3625 N N . GLU A 1 490 ? 37.812 28.263 -76.901 1.00 84.75 490 GLU A N 1
ATOM 3626 C CA . GLU A 1 490 ? 38.044 26.813 -76.839 1.00 84.75 490 GLU A CA 1
ATOM 3627 C C . GLU A 1 490 ? 38.599 26.388 -75.467 1.00 84.75 490 GLU A C 1
ATOM 3629 O O . GLU A 1 490 ? 38.071 25.465 -74.856 1.00 84.75 490 GLU A O 1
ATOM 3634 N N . GLN A 1 491 ? 39.620 27.080 -74.946 1.00 85.81 491 GLN A N 1
ATOM 3635 C CA . GLN A 1 491 ? 40.210 26.795 -73.627 1.00 85.81 491 GLN A CA 1
ATOM 3636 C C . GLN A 1 491 ? 39.216 27.008 -72.473 1.00 85.81 491 GLN A C 1
ATOM 3638 O O . GLN A 1 491 ? 39.143 26.186 -71.563 1.00 85.81 491 GLN A O 1
ATOM 3643 N N . ILE A 1 492 ? 38.427 28.088 -72.520 1.00 88.06 492 ILE A N 1
ATOM 3644 C CA . ILE A 1 492 ? 37.375 28.360 -71.532 1.00 88.06 492 ILE A CA 1
ATOM 3645 C C . ILE A 1 492 ? 36.312 27.262 -71.577 1.00 88.06 492 ILE A C 1
ATOM 3647 O O . ILE A 1 492 ? 35.961 26.741 -70.526 1.00 88.06 492 ILE A O 1
ATOM 3651 N N . ALA A 1 493 ? 35.846 26.867 -72.766 1.00 88.25 493 ALA A N 1
ATOM 3652 C CA . ALA A 1 493 ? 34.833 25.821 -72.904 1.00 88.25 493 ALA A CA 1
ATOM 3653 C C . ALA A 1 493 ? 35.312 24.462 -72.362 1.00 88.25 493 ALA A C 1
ATOM 3655 O O . ALA A 1 493 ? 34.529 23.745 -71.744 1.00 88.25 493 ALA A O 1
ATOM 3656 N N . VAL A 1 494 ? 36.594 24.121 -72.553 1.00 89.31 494 VAL A N 1
ATOM 3657 C CA . VAL A 1 494 ? 37.196 22.906 -71.973 1.00 89.31 494 VAL A CA 1
ATOM 3658 C C . VAL A 1 494 ? 37.170 22.961 -70.444 1.00 89.31 494 VAL A C 1
ATOM 3660 O O . VAL A 1 494 ? 36.635 22.052 -69.816 1.00 89.31 494 VAL A O 1
ATOM 3663 N N . LEU A 1 495 ? 37.672 24.042 -69.841 1.00 90.44 495 LEU A N 1
ATOM 3664 C CA . LEU A 1 495 ? 37.719 24.177 -68.380 1.00 90.44 495 LEU A CA 1
ATOM 3665 C C . LEU A 1 495 ? 36.328 24.322 -67.742 1.00 90.44 495 LEU A C 1
ATOM 3667 O O . LEU A 1 495 ? 36.116 23.861 -66.625 1.00 90.44 495 LEU A O 1
ATOM 3671 N N . GLU A 1 496 ? 35.370 24.952 -68.427 1.00 91.50 496 GLU A N 1
ATOM 3672 C CA . GLU A 1 496 ? 33.966 24.997 -67.998 1.00 91.50 496 GLU A CA 1
ATOM 3673 C C . GLU A 1 496 ? 33.331 23.601 -68.016 1.00 91.50 496 GLU A C 1
ATOM 3675 O O . GLU A 1 496 ? 32.579 23.271 -67.099 1.00 91.50 496 GLU A O 1
ATOM 3680 N N . GLY A 1 497 ? 33.662 22.775 -69.016 1.00 90.75 497 GLY A N 1
ATOM 3681 C CA . GLY A 1 497 ? 33.261 21.370 -69.071 1.00 90.75 497 GLY A CA 1
ATOM 3682 C C . GLY A 1 497 ? 33.817 20.567 -67.894 1.00 90.75 497 GLY A C 1
ATOM 3683 O O . GLY A 1 497 ? 33.050 19.947 -67.162 1.00 90.75 497 GLY A O 1
ATOM 3684 N N . GLU A 1 498 ? 35.128 20.654 -67.652 1.00 91.88 498 GLU A N 1
ATOM 3685 C CA . GLU A 1 498 ? 35.786 19.985 -66.519 1.00 91.88 498 GLU A CA 1
ATOM 3686 C C . GLU A 1 498 ? 35.214 20.447 -65.167 1.00 91.88 498 GLU A C 1
ATOM 3688 O O . GLU A 1 498 ? 34.947 19.632 -64.283 1.00 91.88 498 GLU A O 1
ATOM 3693 N N . LEU A 1 499 ? 34.963 21.751 -65.000 1.00 92.19 499 LEU A N 1
ATOM 3694 C CA . LEU A 1 499 ? 34.371 22.290 -63.775 1.00 92.19 499 LEU A CA 1
ATOM 3695 C C . LEU A 1 499 ? 32.944 21.771 -63.558 1.00 92.19 499 LEU A C 1
ATOM 3697 O O . LEU A 1 499 ? 32.591 21.427 -62.429 1.00 92.19 499 LEU A O 1
ATOM 3701 N N . ALA A 1 500 ? 32.130 21.698 -64.615 1.00 90.56 500 ALA A N 1
ATOM 3702 C CA . ALA A 1 500 ? 30.770 21.175 -64.530 1.00 90.56 500 ALA A CA 1
ATOM 3703 C C . ALA A 1 500 ? 30.750 19.689 -64.129 1.00 90.56 500 ALA A C 1
ATOM 3705 O O . ALA A 1 500 ? 29.926 19.294 -63.303 1.00 90.56 500 ALA A O 1
ATOM 3706 N N . GLU A 1 501 ? 31.675 18.877 -64.650 1.00 90.19 501 GLU A N 1
ATOM 3707 C CA . GLU A 1 501 ? 31.819 17.462 -64.275 1.00 90.19 501 GLU A CA 1
ATOM 3708 C C . GLU A 1 501 ? 32.209 17.289 -62.797 1.00 90.19 501 GLU A C 1
ATOM 3710 O O . GLU A 1 501 ? 31.608 16.488 -62.070 1.00 90.19 501 GLU A O 1
ATOM 3715 N N . VAL A 1 502 ? 33.168 18.083 -62.312 1.00 90.44 502 VAL A N 1
ATOM 3716 C CA . VAL A 1 502 ? 33.591 18.050 -60.903 1.00 90.44 502 VAL A CA 1
ATOM 3717 C C . VAL A 1 502 ? 32.464 18.521 -59.980 1.00 90.44 502 VAL A C 1
ATOM 3719 O O . VAL A 1 502 ? 32.188 17.881 -58.967 1.00 90.44 502 VAL A O 1
ATOM 3722 N N . GLN A 1 503 ? 31.750 19.593 -60.336 1.00 87.62 503 GLN A N 1
ATOM 3723 C CA . GLN A 1 503 ? 30.615 20.093 -59.551 1.00 87.62 503 GLN A CA 1
ATOM 3724 C C . GLN A 1 503 ? 29.447 19.102 -59.505 1.00 87.62 503 GLN A C 1
ATOM 3726 O O . GLN A 1 503 ? 28.820 18.954 -58.456 1.00 87.62 503 GLN A O 1
ATOM 3731 N N . ALA A 1 504 ? 29.176 18.391 -60.603 1.00 86.06 504 ALA A N 1
ATOM 3732 C CA . ALA A 1 504 ? 28.186 17.317 -60.617 1.00 86.06 504 ALA A CA 1
ATOM 3733 C C . ALA A 1 504 ? 28.578 16.169 -59.671 1.00 86.06 504 ALA A C 1
ATOM 3735 O O . ALA A 1 504 ? 27.715 15.615 -58.996 1.00 86.06 504 ALA A O 1
ATOM 3736 N N . THR A 1 505 ? 29.875 15.868 -59.566 1.00 82.69 505 THR A N 1
ATOM 3737 C CA . THR A 1 505 ? 30.411 14.854 -58.642 1.00 82.69 505 THR A CA 1
ATOM 3738 C C . THR A 1 505 ? 30.317 15.288 -57.174 1.00 82.69 505 THR A C 1
ATOM 3740 O O . THR A 1 505 ? 30.116 14.449 -56.308 1.00 82.69 505 THR A O 1
ATOM 3743 N N . VAL A 1 506 ? 30.430 16.588 -56.876 1.00 78.94 506 VAL A N 1
ATOM 3744 C CA . VAL A 1 506 ? 30.252 17.136 -55.512 1.00 78.94 506 VAL A CA 1
ATOM 3745 C C . VAL A 1 506 ? 28.780 17.173 -55.082 1.00 78.94 506 VAL A C 1
ATOM 3747 O O . VAL A 1 506 ? 28.485 17.100 -53.888 1.00 78.94 506 VAL A O 1
ATOM 3750 N N . ALA A 1 507 ? 27.863 17.357 -56.035 1.00 73.69 507 ALA A N 1
ATOM 3751 C CA . ALA A 1 507 ? 26.429 17.479 -55.777 1.00 73.69 507 ALA A CA 1
ATOM 3752 C C . ALA A 1 507 ? 25.700 16.129 -55.646 1.00 73.69 507 ALA A C 1
ATOM 3754 O O . ALA A 1 507 ? 24.610 16.097 -55.067 1.00 73.69 507 ALA A O 1
ATOM 3755 N N . ALA A 1 508 ? 26.274 15.062 -56.206 1.00 62.56 508 ALA A N 1
ATOM 3756 C CA . ALA A 1 508 ? 25.846 13.677 -56.011 1.00 62.56 508 ALA A CA 1
ATOM 3757 C C . ALA A 1 508 ? 26.309 13.152 -54.644 1.00 62.56 508 ALA A C 1
ATOM 3759 O O . ALA A 1 508 ? 25.524 12.393 -54.027 1.00 62.56 508 ALA A O 1
#

Sequence (508 aa):
AAVRDRRRTERADAAARQAAAEAGEAAATAAAAHLEAQGHLSEVQATLRGFQESAEHRDLLERSRTVAAHRTTADRAADRAASARHAEEAAASVVVRVATEAVEAAARTSARLGDLAEQAAGAGVPTALPAELVARVLDVPGGTEPVRSTPDRDPEPLRRPAGATVDLGDADPAALRTAAGVVRQAAADRRNLVGTRLTEQRRLSGQETEVLRAEHRRDEALTRETDSAARRDAAVEQELAAGAGLREQWRAWVQSAETTRRLGDVDWADTVVGGWLSDPADDPADDEALDGDRLDRLDRAAAEAAAGATERLLTERADLQQQRRAADEQARELTARLADLRAERDPEPDRPGWTTSQPGIPLWRAVDFTAGASPEDQAGVEAALLGSGLLTAVLAPDGITAPASGHLLVDAAGPLAPRPLSAVLRPDPDGCAPIGQVAAVLARIGWTDRAGSCWLDRDGSFGLGALTGRHTVPHARHIGATARTRHRAEQIAVLEGELAEVQATVAA